Protein AF-A0A2W6Z4J9-F1 (afdb_monomer_lite)

Foldseek 3Di:
DDDDDDPPPQFAKAWDFKQCAPPHDNVVLCVVWAWPFKFKAFQWFWFPPDNMIAIAGDDPVLVVDFQLSTQMAITTMITHHPVSVVSVCVVCVPPPQWDWDFGAILLRDTHTYTHGYPVVCVPTHTDPQRHYQWFKEWDQFLCLFLVVLCVQAVPFPSDKFKWKFAQKDKAQWFADDVPPDDDDVQAGTIAIDGHRHDMTMTIITIGGPNSVVSVCVVCVCVVQQWPWDWGWIQGPSGRIGIHIYTHGDPVRTDPRGAHDPVRLVSSLNSPVVDPDDPVNSVVSNCRNVVVVPDPDPDDDDPPDDDDDDDDDDDDDDDDDDDDDDDDPQDDWWKKKWKKKWKKAAQAFWKKKFQTDFFPVQVVQFPFDWDKDKPPDWDWDWDADPQRFIIIITTDGGGMMMIMTITMGIFSQDWFDDDQPFFADDPVPDDPVLPVLLDADQQQCLVLCLVVLCSQQVPPHGGRRSLLSLLQCLLQQEDEDPVADDPNHHLSNRNSVSYDHQQNSQSVSSNSCSSVPWRKKKWKFFADCRPHPDDPDAGDIHIWMWTDTNNDTGTAGSNVSDTGTDGRTRDMDSGCVVPPRMDIPHDMGTDDIHIGIDIDDDD

Sequence (602 aa):
MNGDGSAGDRGELVFVYGTLKRGEPNHGWLRGARFLGRRRLPGVRMHDLGPYPMAVPAAGEEQKGKPGRLPLIHGELFRVDAAGLAGLDRLEDVPNDYRRLRLVLSDGMPAWVYLGRAEQVIGAAPVPLGDWGTKPVFSYGSNLCPDQLAARCKGWDGSGQVARLEGWRWGISKVRSPGRGSGQPGEGAAGIQSDPGAHCWGVVHHLGPADQHALDRHEGVAAGHYRTQTLTVTTLQGECFPVSTYVPTPEWSADGLRPSPDYADRIRRGSAHWPLPELWRRTLEAALDGELGSELGGTGSPAWPCSHPTPARPPLARLDSPPSGPSHSRAAMNIQVGCRLTATFFQPTPLVLLLQPHHSRQADLIAPDPIDVQPAVPLEQGTDGFGNRFCRLVAPPGESRFSLRTVVSDSGSPDPVVPTARRLPVQELPPEVLADLNASRYCETDRLGEIAWNLFGNCPPGWPLVQAICDHVHNHIRFSGDHASSTKSAFDAFMEGRGVCRDFAHLAITFCRCLNIPARYCTGYLGHTGISFDPEPIDFSAWFEAYLDGRWYTFDARFNTPRIGRVLIARGRDAADVPFLRSFGEHQLTGFEVITEALEPG

pLDDT: mean 84.82, std 19.01, range [21.3, 98.88]

Secondary structure (DSSP, 8-state):
-----------EEEEE-STTSTTSTTGGGGTTPEEEEEEEEESEEEEE-SSSEEEEEPPHHHHTS-TTSS-EEEEEEEEE-HHHHHHHHHHTTTTTS-EEEEEE-TTS-EEEEEE--GGGGTTPEEPGGG-SS-EEEEE-SGGGSHHHHHHH-TT--S--EEEEEEEEEEEEEEEPPTTSS---TTEEEEEEEEEEEEEEEEEEEEE-HHHHHHHHHHHTGGGTSEEEEEEEEEETT--EEEEEEEEE-GGGB-SS-EE-HHHHHHHHHHHHHTT--HHHHHHHHHHHHTTTSSSS-S-------------------------------PPPEEEEEEEEEEEEESS-EEEEE--SPPGGGGGGBSS----EEES----EEEE-TT--EEEEEEEPSEEEEEEEEEEEEE--------TTPPPPPGGGS-GGGGGGGS-BTTB-HHHHHHHHHHHHTTSPTTHHHHHHHHHHHHHHSEE-GGG--TT--HHHHHHHSEE-HHHHHHHHHHHHHHTT--EEEEEEE---TT-S---SPP--EEEEEEEETTEEEEE-TTT-S--S--EEEEEESSTTT--SEEESS-EEEEEEEEEEEEEPP-

Radius of gyration: 30.15 Å; chains: 1; bounding box: 58×94×83 Å

Structure (mmCIF, N/CA/C/O backbone):
data_AF-A0A2W6Z4J9-F1
#
_entry.id   AF-A0A2W6Z4J9-F1
#
loop_
_atom_site.group_PDB
_atom_site.id
_atom_site.type_symbol
_atom_site.label_atom_id
_atom_site.label_alt_id
_atom_site.label_comp_id
_atom_site.label_asym_id
_atom_site.label_entity_id
_atom_site.label_seq_id
_atom_site.pdbx_PDB_ins_code
_atom_site.Cartn_x
_atom_site.Cartn_y
_atom_site.Cartn_z
_atom_site.occupancy
_atom_site.B_iso_or_equiv
_atom_site.auth_seq_id
_atom_site.auth_comp_id
_atom_site.auth_asym_id
_atom_site.auth_atom_id
_atom_site.pdbx_PDB_model_num
ATOM 1 N N . MET A 1 1 ? 6.957 48.176 21.847 1.00 39.59 1 MET A N 1
ATOM 2 C CA . MET A 1 1 ? 8.175 47.662 21.183 1.00 39.59 1 MET A CA 1
ATOM 3 C C . MET A 1 1 ? 8.381 46.262 21.746 1.00 39.59 1 MET A C 1
ATOM 5 O O . MET A 1 1 ? 8.575 46.165 22.943 1.00 39.59 1 MET A O 1
ATOM 9 N N . ASN A 1 2 ? 8.158 45.151 21.050 1.00 33.88 2 ASN A N 1
ATOM 10 C CA . ASN A 1 2 ? 8.304 44.875 19.626 1.00 33.88 2 ASN A CA 1
ATOM 11 C C . ASN A 1 2 ? 7.188 43.939 19.151 1.00 33.88 2 ASN A C 1
ATOM 13 O O . ASN A 1 2 ? 6.956 42.897 19.756 1.00 33.88 2 ASN A O 1
ATOM 17 N N . GLY A 1 3 ? 6.522 44.326 18.066 1.00 37.72 3 GLY A N 1
ATOM 18 C CA . GLY A 1 3 ? 5.918 43.367 17.156 1.00 37.72 3 GLY A CA 1
ATOM 19 C C . GLY A 1 3 ? 6.939 43.049 16.072 1.00 37.72 3 GLY A C 1
ATOM 20 O O . GLY A 1 3 ? 7.608 43.970 15.617 1.00 37.72 3 GLY A O 1
ATOM 21 N N . ASP A 1 4 ? 7.054 41.777 15.708 1.00 39.03 4 ASP A N 1
ATOM 22 C CA . ASP A 1 4 ? 7.231 41.330 14.322 1.00 39.03 4 ASP A CA 1
ATOM 23 C C . ASP A 1 4 ? 7.020 39.806 14.275 1.00 39.03 4 ASP A C 1
ATOM 25 O O . ASP A 1 4 ? 7.949 39.007 14.367 1.00 39.03 4 ASP A O 1
ATOM 29 N N . GLY A 1 5 ? 5.750 39.396 14.258 1.00 33.22 5 GLY A N 1
ATOM 30 C CA . GLY A 1 5 ? 5.352 38.047 13.870 1.00 33.22 5 GLY A CA 1
ATOM 31 C C . GLY A 1 5 ? 4.919 38.114 12.414 1.00 33.22 5 GLY A C 1
ATOM 32 O O . GLY A 1 5 ? 3.865 38.675 12.117 1.00 33.22 5 GLY A O 1
ATOM 33 N N . SER A 1 6 ? 5.756 37.595 11.522 1.00 36.47 6 SER A N 1
ATOM 34 C CA . SER A 1 6 ? 5.627 37.651 10.066 1.00 36.47 6 SER A CA 1
ATOM 35 C C . SER A 1 6 ? 4.212 37.321 9.553 1.00 36.47 6 SER A C 1
ATOM 37 O O . SER A 1 6 ? 3.773 36.175 9.481 1.00 36.47 6 SER A O 1
ATOM 39 N N . ALA A 1 7 ? 3.493 38.352 9.109 1.00 38.31 7 ALA A N 1
ATOM 40 C CA . ALA A 1 7 ? 2.166 38.269 8.491 1.00 38.31 7 ALA A CA 1
ATOM 41 C C . ALA A 1 7 ? 2.201 37.805 7.012 1.00 38.31 7 ALA A C 1
ATOM 43 O O . ALA A 1 7 ? 1.396 38.251 6.199 1.00 38.31 7 ALA A O 1
ATOM 44 N N . GLY A 1 8 ? 3.144 36.931 6.642 1.00 39.47 8 GLY A N 1
ATOM 45 C CA . GLY A 1 8 ? 3.475 36.632 5.241 1.00 39.47 8 GLY A CA 1
ATOM 46 C C . GLY A 1 8 ? 2.836 35.389 4.606 1.00 39.47 8 GLY A C 1
ATOM 47 O O . GLY A 1 8 ? 3.013 35.206 3.407 1.00 39.47 8 GLY A O 1
ATOM 48 N N . ASP A 1 9 ? 2.121 34.532 5.351 1.00 51.38 9 ASP A N 1
ATOM 49 C CA . ASP A 1 9 ? 1.751 33.182 4.854 1.00 51.38 9 ASP A CA 1
ATOM 50 C C . ASP A 1 9 ? 0.240 32.838 4.878 1.00 51.38 9 ASP A C 1
ATOM 52 O O . ASP A 1 9 ? -0.153 31.684 4.718 1.00 51.38 9 ASP A O 1
ATOM 56 N N . ARG A 1 10 ? -0.660 33.822 5.045 1.00 65.44 10 ARG A N 1
ATOM 57 C CA . ARG A 1 10 ? -2.127 33.593 5.085 1.00 65.44 10 ARG A CA 1
ATOM 58 C C . ARG A 1 10 ? -2.779 33.544 3.691 1.00 65.44 10 ARG A C 1
ATOM 60 O O . ARG A 1 10 ? -3.609 34.391 3.372 1.00 65.44 10 ARG A O 1
ATOM 67 N N . GLY A 1 11 ? -2.409 32.575 2.856 1.00 82.44 11 GLY A N 1
ATOM 68 C CA . GLY A 1 11 ? -3.034 32.364 1.540 1.00 82.44 11 GLY A CA 1
ATOM 69 C C . GLY A 1 11 ? -3.559 30.941 1.348 1.00 82.44 11 GLY A C 1
ATOM 70 O O . GLY A 1 11 ? -2.933 29.984 1.804 1.00 82.44 11 GLY A O 1
ATOM 71 N N . GLU A 1 12 ? -4.673 30.807 0.638 1.00 93.31 12 GLU A N 1
ATOM 72 C CA . GLU A 1 12 ? -5.327 29.539 0.308 1.00 93.31 12 GLU A CA 1
ATOM 73 C C . GLU A 1 12 ? -4.664 28.873 -0.904 1.00 93.31 12 GLU A C 1
ATOM 75 O O . GLU A 1 12 ? -4.157 29.542 -1.807 1.00 93.31 12 GLU A O 1
ATOM 80 N N . LEU A 1 13 ? -4.665 27.541 -0.934 1.00 97.25 13 LEU A N 1
ATOM 81 C CA . LEU A 1 13 ? -4.140 26.772 -2.060 1.00 97.25 13 LEU A CA 1
ATOM 82 C C . LEU A 1 13 ? -5.238 26.551 -3.098 1.00 97.25 13 LEU A C 1
ATOM 84 O O . LEU A 1 13 ? -6.296 26.025 -2.764 1.00 97.25 13 LEU A O 1
ATOM 88 N N . VAL A 1 14 ? -4.975 26.919 -4.350 1.00 97.62 14 VAL A N 1
ATOM 89 C CA . VAL A 1 14 ? -5.909 26.774 -5.473 1.00 97.62 14 VAL A CA 1
ATOM 90 C C . VAL A 1 14 ? -5.223 26.013 -6.599 1.00 97.62 14 VAL A C 1
ATOM 92 O O . VAL A 1 14 ? -4.156 26.412 -7.069 1.00 97.62 14 VAL A O 1
ATOM 95 N N . PHE A 1 15 ? -5.834 24.913 -7.027 1.00 97.81 15 PHE A N 1
ATOM 96 C CA . PHE A 1 15 ? -5.381 24.129 -8.167 1.00 97.81 15 PHE A CA 1
ATOM 97 C C . PHE A 1 15 ? -6.186 24.507 -9.410 1.00 97.81 15 PHE A C 1
ATOM 99 O O . PHE A 1 15 ? -7.416 24.432 -9.413 1.00 97.81 15 PHE A O 1
ATOM 106 N N . VAL A 1 16 ? -5.480 24.894 -10.471 1.00 97.25 16 VAL A N 1
ATOM 107 C CA . VAL A 1 16 ? -6.071 25.304 -11.748 1.00 97.25 16 VAL A CA 1
ATOM 108 C C . VAL A 1 16 ? -5.627 24.374 -12.870 1.00 97.25 16 VAL A C 1
ATOM 110 O O . VAL A 1 16 ? -4.454 24.023 -12.966 1.00 97.25 16 VAL A O 1
ATOM 113 N N . TYR A 1 17 ? -6.557 23.971 -13.733 1.00 96.00 17 TYR A N 1
ATOM 114 C CA . TYR A 1 17 ? -6.309 22.974 -14.786 1.00 96.00 17 TYR A CA 1
ATOM 115 C C . TYR A 1 17 ? -6.656 23.458 -16.201 1.00 96.00 17 TYR A C 1
ATOM 117 O O . TYR A 1 17 ? -6.248 22.825 -17.168 1.00 96.00 17 TYR A O 1
ATOM 125 N N . GLY A 1 18 ? -7.395 24.565 -16.327 1.00 94.75 18 GLY A N 1
ATOM 126 C CA . GLY A 1 18 ? -7.910 25.079 -17.598 1.00 94.75 18 GLY A CA 1
ATOM 127 C C . GLY A 1 18 ? -7.411 26.478 -17.929 1.00 94.75 18 GLY A C 1
ATOM 128 O O . GLY A 1 18 ? -6.223 26.764 -17.796 1.00 94.75 18 GLY A O 1
ATOM 129 N N . THR A 1 19 ? -8.329 27.377 -18.295 1.00 94.56 19 THR A N 1
ATOM 130 C CA . THR A 1 19 ? -8.017 28.731 -18.796 1.00 94.56 19 THR A CA 1
ATOM 131 C C . THR A 1 19 ? -7.262 29.640 -17.817 1.00 94.56 19 THR A C 1
ATOM 133 O O . THR A 1 19 ? -6.816 30.721 -18.192 1.00 94.56 19 THR A O 1
ATOM 136 N N . LEU A 1 20 ? -7.150 29.237 -16.550 1.00 95.75 20 LEU A N 1
ATOM 137 C CA . LEU A 1 20 ? -6.410 29.941 -15.500 1.00 95.75 20 LEU A CA 1
ATOM 138 C C . LEU A 1 20 ? -4.914 29.563 -15.445 1.00 95.75 20 LEU A C 1
ATOM 140 O O . LEU A 1 20 ? -4.141 30.257 -14.780 1.00 95.75 20 LEU A O 1
ATOM 144 N N . LYS A 1 21 ? -4.484 28.483 -16.118 1.00 94.75 21 LYS A N 1
ATOM 145 C CA . LYS A 1 21 ? -3.067 28.079 -16.184 1.00 94.75 21 LYS A CA 1
ATOM 146 C C . LYS A 1 21 ? -2.204 29.178 -16.819 1.00 94.75 21 LYS A C 1
ATOM 148 O O . LYS A 1 21 ? -2.684 29.996 -17.602 1.00 94.75 21 LYS A O 1
ATOM 153 N N . ARG A 1 22 ? -0.905 29.200 -16.511 1.00 90.88 22 ARG A N 1
ATOM 154 C CA . ARG A 1 22 ? 0.053 30.111 -17.163 1.00 90.88 22 ARG A CA 1
ATOM 155 C C . ARG A 1 22 ? 0.011 29.932 -18.682 1.00 90.88 22 ARG A C 1
ATOM 157 O O . ARG A 1 22 ? 0.091 28.811 -19.173 1.00 90.88 22 ARG A O 1
ATOM 164 N N . GLY A 1 23 ? -0.073 31.047 -19.405 1.00 86.75 23 GLY A N 1
ATOM 165 C CA . GLY A 1 23 ? -0.170 31.069 -20.870 1.00 86.75 23 GLY A CA 1
ATOM 166 C C . GLY A 1 23 ? -1.600 31.013 -21.419 1.00 86.75 23 GLY A C 1
ATOM 167 O O . GLY A 1 23 ? -1.780 31.220 -22.614 1.00 86.75 23 GLY A O 1
ATOM 168 N N . GLU A 1 24 ? -2.605 30.805 -20.566 1.00 92.19 24 GLU A N 1
ATOM 169 C CA . GLU A 1 24 ? -4.014 30.742 -20.964 1.00 92.19 24 GLU A CA 1
ATOM 170 C C . GLU A 1 24 ? -4.751 32.089 -20.763 1.00 92.19 24 GLU A C 1
ATOM 172 O O . GLU A 1 24 ? -4.308 32.929 -19.968 1.00 92.19 24 GLU A O 1
ATOM 177 N N . PRO A 1 25 ? -5.892 32.321 -21.449 1.00 92.12 25 PRO A N 1
ATOM 178 C CA . PRO A 1 25 ? -6.540 33.637 -21.513 1.00 92.12 25 PRO A CA 1
ATOM 179 C C . PRO A 1 25 ? -6.947 34.242 -20.162 1.00 92.12 25 PRO A C 1
ATOM 181 O O . PRO A 1 25 ? -6.849 35.456 -19.976 1.00 92.12 25 PRO A O 1
ATOM 184 N N . ASN A 1 26 ? -7.369 33.415 -19.201 1.00 94.62 26 ASN A N 1
ATOM 185 C CA . ASN A 1 26 ? -7.854 33.877 -17.898 1.00 94.62 26 ASN A CA 1
ATOM 186 C C . ASN A 1 26 ? -6.749 33.951 -16.835 1.00 94.62 26 ASN A C 1
ATOM 188 O O . ASN A 1 26 ? -7.022 34.343 -15.701 1.00 94.62 26 ASN A O 1
ATOM 192 N N . HIS A 1 27 ? -5.486 33.665 -17.171 1.00 94.75 27 HIS A N 1
ATOM 193 C CA . HIS A 1 27 ? -4.386 33.690 -16.200 1.00 94.75 27 HIS A CA 1
ATOM 194 C C . HIS A 1 27 ? -4.243 35.032 -15.454 1.00 94.75 27 HIS A C 1
ATOM 196 O O . HIS A 1 27 ? -3.797 35.074 -14.308 1.00 94.75 27 HIS A O 1
ATOM 202 N N . GLY A 1 28 ? -4.674 36.142 -16.067 1.00 93.56 28 GLY A N 1
ATOM 203 C CA . GLY A 1 28 ? -4.659 37.473 -15.452 1.00 93.56 28 GLY A CA 1
ATOM 204 C C . GLY A 1 28 ? -5.421 37.582 -14.122 1.00 93.56 28 GLY A C 1
ATOM 205 O O . GLY A 1 28 ? -5.092 38.456 -13.321 1.00 93.56 28 GLY A O 1
ATOM 206 N N . TRP A 1 29 ? -6.375 36.686 -13.850 1.00 94.25 29 TRP A N 1
ATOM 207 C CA . TRP A 1 29 ? -7.118 36.622 -12.584 1.00 94.25 29 TRP A CA 1
ATOM 208 C C . TRP A 1 29 ? -6.290 36.096 -11.405 1.00 94.25 29 TRP A C 1
ATOM 210 O O . TRP A 1 29 ? -6.647 36.329 -10.254 1.00 94.25 29 TRP A O 1
ATOM 220 N N . LEU A 1 30 ? -5.153 35.449 -11.675 1.00 93.88 30 LEU A N 1
ATOM 221 C CA . LEU A 1 30 ? -4.184 35.007 -10.667 1.00 93.88 30 LEU A CA 1
ATOM 222 C C . LEU A 1 30 ? -3.066 36.036 -10.440 1.00 93.88 30 LEU A C 1
ATOM 224 O O . LEU A 1 30 ? -2.015 35.711 -9.886 1.00 93.88 30 LEU A O 1
ATOM 228 N N . ARG A 1 31 ? -3.250 37.294 -10.863 1.00 89.62 31 ARG A N 1
ATOM 229 C CA . ARG A 1 31 ? -2.259 38.353 -10.633 1.00 89.62 31 ARG A CA 1
ATOM 230 C C . ARG A 1 31 ? -2.024 38.538 -9.131 1.00 89.62 31 ARG A C 1
ATOM 232 O O . ARG A 1 31 ? -2.952 38.821 -8.386 1.00 89.62 31 ARG A O 1
ATOM 239 N N . GLY A 1 32 ? -0.768 38.410 -8.707 1.00 87.38 32 GLY A N 1
ATOM 240 C CA . GLY A 1 32 ? -0.377 38.474 -7.294 1.00 87.38 32 GLY A CA 1
ATOM 241 C C . GLY A 1 32 ? -0.399 37.123 -6.572 1.00 87.38 32 GLY A C 1
ATOM 242 O O . GLY A 1 32 ? 0.147 37.023 -5.476 1.00 87.38 32 GLY A O 1
ATOM 243 N N . ALA A 1 33 ? -0.943 36.068 -7.188 1.00 93.94 33 ALA A N 1
ATOM 244 C CA . ALA A 1 33 ? -0.844 34.714 -6.661 1.00 93.94 33 ALA A CA 1
ATOM 245 C C . ALA A 1 33 ? 0.578 34.157 -6.827 1.00 93.94 33 ALA A C 1
ATOM 247 O O . ALA A 1 33 ? 1.264 34.408 -7.822 1.00 93.94 33 ALA A O 1
ATOM 248 N N . ARG A 1 34 ? 1.019 33.343 -5.865 1.00 95.25 34 ARG A N 1
ATOM 249 C CA . ARG A 1 34 ? 2.331 32.685 -5.914 1.00 95.25 34 ARG A CA 1
ATOM 250 C C . ARG A 1 34 ? 2.202 31.302 -6.542 1.00 95.25 34 ARG A C 1
ATOM 252 O O . ARG A 1 34 ? 1.522 30.443 -5.990 1.00 95.25 34 ARG A O 1
ATOM 259 N N . PHE A 1 35 ? 2.902 31.063 -7.647 1.00 93.75 35 PHE A N 1
ATOM 260 C CA . PHE A 1 35 ? 3.015 29.734 -8.253 1.00 93.75 35 PHE A CA 1
ATOM 261 C C . PHE A 1 35 ? 3.833 28.784 -7.363 1.00 93.75 35 PHE A C 1
ATOM 263 O O . PHE A 1 35 ? 4.921 29.138 -6.906 1.00 93.75 35 PHE A O 1
ATOM 270 N N . LEU A 1 36 ? 3.313 27.579 -7.125 1.00 92.00 36 LEU A N 1
ATOM 271 C CA . LEU A 1 36 ? 3.919 26.544 -6.273 1.00 92.00 36 LEU A CA 1
ATOM 272 C C . LEU A 1 36 ? 4.331 25.281 -7.049 1.00 92.00 36 LEU A C 1
ATOM 274 O O . LEU A 1 36 ? 4.854 24.326 -6.468 1.00 92.00 36 LEU A O 1
ATOM 278 N N . GLY A 1 37 ? 4.111 25.267 -8.363 1.00 89.38 37 GLY A N 1
ATOM 279 C CA . GLY A 1 37 ? 4.493 24.170 -9.245 1.00 89.38 37 GLY A CA 1
ATOM 280 C C . GLY A 1 37 ? 3.306 23.474 -9.901 1.00 89.38 37 GLY A C 1
ATOM 281 O O . GLY A 1 37 ? 2.141 23.708 -9.579 1.00 89.38 37 GLY A O 1
ATOM 282 N N . ARG A 1 38 ? 3.624 22.583 -10.839 1.00 90.62 38 ARG A N 1
ATOM 283 C CA . ARG A 1 38 ? 2.643 21.707 -11.486 1.00 90.62 38 ARG A CA 1
ATOM 284 C C . ARG A 1 38 ? 2.220 20.590 -10.533 1.00 90.62 38 ARG A C 1
ATOM 286 O O . ARG A 1 38 ? 3.034 20.131 -9.729 1.00 90.62 38 ARG A O 1
ATOM 293 N N . ARG A 1 39 ? 0.958 20.176 -10.612 1.00 91.75 39 ARG A N 1
ATOM 294 C CA . ARG A 1 39 ? 0.348 19.107 -9.802 1.00 91.75 39 ARG A CA 1
ATOM 295 C C . ARG A 1 39 ? -0.643 18.305 -10.638 1.00 91.75 39 ARG A C 1
ATOM 297 O O . ARG A 1 39 ? -0.944 18.689 -11.771 1.00 91.75 39 ARG A O 1
ATOM 304 N N . ARG A 1 40 ? -1.154 17.206 -10.082 1.00 92.12 40 ARG A N 1
ATOM 305 C CA . ARG A 1 40 ? -2.282 16.475 -10.661 1.00 92.12 40 ARG A CA 1
ATOM 306 C C . ARG A 1 40 ? -3.413 16.331 -9.665 1.00 92.12 40 ARG A C 1
ATOM 308 O O . ARG A 1 40 ? -3.204 16.348 -8.455 1.00 92.12 40 ARG A O 1
ATOM 315 N N . LEU A 1 41 ? -4.605 16.156 -10.208 1.00 92.31 41 LEU A N 1
ATOM 316 C CA . LEU A 1 41 ? -5.808 15.868 -9.451 1.00 92.31 41 LEU A CA 1
ATOM 317 C C . LEU A 1 41 ? -6.385 14.532 -9.946 1.00 92.31 41 LEU A C 1
ATOM 319 O O . LEU A 1 41 ? -6.765 14.452 -11.117 1.00 92.31 41 LEU A O 1
ATOM 323 N N . PRO A 1 42 ? -6.407 13.478 -9.109 1.00 88.00 42 PRO A N 1
ATOM 324 C CA . PRO A 1 42 ? -7.017 12.198 -9.459 1.00 88.00 42 PRO A CA 1
ATOM 325 C C . PRO A 1 42 ? -8.544 12.226 -9.292 1.00 88.00 42 PRO A C 1
ATOM 327 O O . PRO A 1 42 ? -9.093 13.049 -8.562 1.00 88.00 42 PRO A O 1
ATOM 330 N N . GLY A 1 43 ? -9.235 11.281 -9.932 1.00 86.06 43 GLY A N 1
ATOM 331 C CA . GLY A 1 43 ? -10.675 11.061 -9.747 1.00 86.06 43 GLY A CA 1
ATOM 332 C C . GLY A 1 43 ? -11.573 12.035 -10.514 1.00 86.06 43 GLY A C 1
ATOM 333 O O . GLY A 1 43 ? -12.783 12.068 -10.289 1.00 86.06 43 GLY A O 1
ATOM 334 N N . VAL A 1 44 ? -11.000 12.807 -11.436 1.00 90.06 44 VAL A N 1
ATOM 335 C CA . VAL A 1 44 ? -11.717 13.772 -12.273 1.00 90.06 44 VAL A CA 1
ATOM 336 C C . VAL A 1 44 ? -11.350 13.570 -13.734 1.00 90.06 44 VAL A C 1
ATOM 338 O O . VAL A 1 44 ? -10.228 13.184 -14.065 1.00 90.06 44 VAL A O 1
ATOM 341 N N . ARG A 1 45 ? -12.301 13.853 -14.620 1.00 90.94 45 ARG A N 1
ATOM 342 C CA . ARG A 1 45 ? -12.097 13.836 -16.065 1.00 90.94 45 ARG A CA 1
ATOM 343 C C . ARG A 1 45 ? -12.280 15.242 -16.606 1.00 90.94 45 ARG A C 1
ATOM 345 O O . ARG A 1 45 ? -13.206 15.943 -16.212 1.00 90.94 45 ARG A O 1
ATOM 352 N N . MET A 1 46 ? -11.387 15.640 -17.503 1.00 94.88 46 MET A N 1
ATOM 353 C CA . MET A 1 46 ? -11.459 16.931 -18.176 1.00 94.88 46 MET A CA 1
ATOM 354 C C . MET A 1 46 ? -12.018 16.757 -19.581 1.00 94.88 46 MET A C 1
ATOM 356 O O . MET A 1 46 ? -11.555 15.894 -20.328 1.00 94.88 46 MET A O 1
ATOM 360 N N . HIS A 1 47 ? -13.000 17.582 -19.920 1.00 95.19 47 HIS A N 1
ATOM 361 C CA . HIS A 1 47 ? -13.670 17.600 -21.213 1.00 95.19 47 HIS A CA 1
ATOM 362 C C . HIS A 1 47 ? -13.433 18.934 -21.912 1.00 95.19 47 HIS A C 1
ATOM 364 O O . HIS A 1 47 ? -13.350 19.971 -21.258 1.00 95.19 47 HIS A O 1
ATOM 370 N N . ASP A 1 48 ? -13.314 18.886 -23.232 1.00 94.56 48 ASP A N 1
ATOM 371 C CA . ASP A 1 48 ? -13.151 20.042 -24.103 1.00 94.56 48 ASP A CA 1
ATOM 372 C C . ASP A 1 48 ? -14.529 20.569 -24.523 1.00 94.56 48 ASP A C 1
ATOM 374 O O . ASP A 1 48 ? -15.268 19.884 -25.234 1.00 94.56 48 ASP A O 1
ATOM 378 N N . LEU A 1 49 ? -14.884 21.774 -24.068 1.00 92.25 49 LEU A N 1
ATOM 379 C CA . LEU A 1 49 ? -16.119 22.459 -24.462 1.00 92.25 49 LEU A CA 1
ATOM 380 C C . LEU A 1 49 ? -15.902 23.429 -25.636 1.00 92.25 49 LEU A C 1
ATOM 382 O O . LEU A 1 49 ? -16.833 24.128 -26.033 1.00 92.25 49 LEU A O 1
ATOM 386 N N . GLY A 1 50 ? -14.693 23.474 -26.203 1.00 90.25 50 GLY A N 1
ATOM 387 C CA . GLY A 1 50 ? -14.264 24.380 -27.260 1.00 90.25 50 GLY A CA 1
ATOM 388 C C . GLY A 1 50 ? -13.391 25.512 -26.710 1.00 90.25 50 GLY A C 1
ATOM 389 O O . GLY A 1 50 ? -12.167 25.401 -26.725 1.00 90.25 50 GLY A O 1
ATOM 390 N N . PRO A 1 51 ? -13.974 26.630 -26.237 1.00 89.06 51 PRO A N 1
ATOM 391 C CA . PRO A 1 51 ? -13.190 27.774 -25.774 1.00 89.06 51 PRO A CA 1
ATOM 392 C C . PRO A 1 51 ? -12.536 27.564 -24.399 1.00 89.06 51 PRO A C 1
ATOM 394 O O . PRO A 1 51 ? -11.643 28.326 -24.031 1.00 89.06 51 PRO A O 1
ATOM 397 N N . TYR A 1 52 ? -12.971 26.566 -23.629 1.00 91.88 52 TYR A N 1
ATOM 398 C CA . TYR A 1 52 ? -12.424 26.235 -22.315 1.00 91.88 52 TYR A CA 1
ATOM 399 C C . TYR A 1 52 ? -12.653 24.755 -21.982 1.00 91.88 52 TYR A C 1
ATOM 401 O O . TYR A 1 52 ? -13.588 24.141 -22.507 1.00 91.88 52 TYR A O 1
ATOM 409 N N . PRO A 1 53 ? -11.838 24.168 -21.089 1.00 95.88 53 PRO A N 1
ATOM 410 C CA . PRO A 1 53 ? -12.095 22.839 -20.574 1.00 95.88 53 PRO A CA 1
ATOM 411 C C . PRO A 1 53 ? -12.990 22.894 -19.334 1.00 95.88 53 PRO A C 1
ATOM 413 O O . PRO A 1 53 ? -12.982 23.873 -18.590 1.00 95.88 53 PRO A O 1
ATOM 416 N N . MET A 1 54 ? -13.669 21.790 -19.042 1.00 95.81 54 MET A N 1
ATOM 417 C CA . MET A 1 54 ? -14.378 21.595 -17.780 1.00 95.81 54 MET A CA 1
ATOM 418 C C . MET A 1 54 ? -13.976 20.260 -17.160 1.00 95.81 54 MET A C 1
ATOM 420 O O . MET A 1 54 ? -14.079 19.213 -17.805 1.00 95.81 54 MET A O 1
ATOM 424 N N . ALA A 1 55 ? -13.512 20.287 -15.907 1.00 95.75 55 ALA A N 1
ATOM 425 C CA . ALA A 1 55 ? -13.296 19.070 -15.137 1.00 95.75 55 ALA A CA 1
ATOM 426 C C . ALA A 1 55 ? -14.554 18.716 -14.345 1.00 95.75 55 ALA A C 1
ATOM 428 O O . ALA A 1 55 ? -15.114 19.552 -13.633 1.00 95.75 55 ALA A O 1
ATOM 429 N N . VAL A 1 56 ? -14.966 17.458 -14.442 1.00 92.75 56 VAL A N 1
ATOM 430 C CA . VAL A 1 56 ? -16.079 16.890 -13.680 1.00 92.75 56 VAL A CA 1
ATOM 431 C C . VAL A 1 56 ? -15.586 15.676 -12.891 1.00 92.75 56 VAL A C 1
ATOM 433 O O . VAL A 1 56 ? -14.613 15.030 -13.303 1.00 92.75 56 VAL A O 1
ATOM 436 N N . PRO A 1 57 ? -16.219 15.333 -11.756 1.00 89.00 57 PRO A N 1
ATOM 437 C CA . PRO A 1 57 ? -15.958 14.063 -11.090 1.00 89.00 57 PRO A CA 1
ATOM 438 C C . PRO A 1 57 ? -16.118 12.897 -12.071 1.00 89.00 57 PRO A C 1
ATOM 440 O O . PRO A 1 57 ? -17.058 12.879 -12.867 1.00 89.00 57 PRO A O 1
ATOM 443 N N . ALA A 1 58 ? -15.214 11.919 -12.018 1.00 80.88 58 ALA A N 1
ATOM 444 C CA . ALA A 1 58 ? -15.328 10.719 -12.845 1.00 80.88 58 ALA A CA 1
ATOM 445 C C . ALA A 1 58 ? -16.650 9.980 -12.556 1.00 80.88 58 ALA A C 1
ATOM 447 O O . ALA A 1 58 ? -17.150 10.036 -11.434 1.00 80.88 58 ALA A O 1
ATOM 448 N N . ALA A 1 59 ? -17.229 9.280 -13.535 1.00 67.81 59 ALA A N 1
ATOM 449 C CA . ALA A 1 59 ? -18.487 8.551 -13.334 1.00 67.81 59 ALA A CA 1
ATOM 450 C C . ALA A 1 59 ? -18.326 7.380 -12.342 1.00 67.81 59 ALA A C 1
ATOM 452 O O . ALA A 1 59 ? -17.229 6.856 -12.166 1.00 67.81 59 ALA A O 1
ATOM 453 N N . GLY A 1 60 ? -19.419 6.919 -11.723 1.00 51.75 60 GLY A N 1
ATOM 454 C CA . GLY A 1 60 ? -19.389 5.887 -10.673 1.00 51.75 60 GLY A CA 1
ATOM 455 C C . GLY A 1 60 ? -18.731 4.551 -11.065 1.00 51.75 60 GLY A C 1
ATOM 456 O O . GLY A 1 60 ? -18.159 3.888 -10.208 1.00 51.75 60 GLY A O 1
ATOM 457 N N . GLU A 1 61 ? -18.755 4.150 -12.340 1.00 48.47 61 GLU A N 1
ATOM 458 C CA . GLU A 1 61 ? -18.020 2.966 -12.829 1.00 48.47 61 GLU A CA 1
ATOM 459 C C . GLU A 1 61 ? -16.516 3.227 -12.993 1.00 48.47 61 GLU A C 1
ATOM 461 O O . GLU A 1 61 ? -15.703 2.347 -12.716 1.00 48.47 61 GLU A O 1
ATOM 466 N N . GLU A 1 62 ? -16.131 4.453 -13.356 1.00 47.72 62 GLU A N 1
ATOM 467 C CA . GLU A 1 62 ? -14.731 4.884 -13.413 1.00 47.72 62 GLU A CA 1
ATOM 468 C C . GLU A 1 62 ? -14.160 5.080 -12.002 1.00 47.72 62 GLU A C 1
ATOM 470 O O . GLU A 1 62 ? -13.017 4.709 -11.757 1.00 47.72 62 GLU A O 1
ATOM 475 N N . GLN A 1 63 ? -14.972 5.561 -11.051 1.00 43.62 63 GLN A N 1
ATOM 476 C CA . GLN A 1 63 ? -14.642 5.657 -9.620 1.00 43.62 63 GLN A CA 1
ATOM 477 C C . GLN A 1 63 ? -14.514 4.286 -8.931 1.00 43.62 63 GLN A C 1
ATOM 479 O O . GLN A 1 63 ? -13.835 4.184 -7.914 1.00 43.62 63 GLN A O 1
ATOM 484 N N . LYS A 1 64 ? -15.124 3.227 -9.489 1.00 37.81 64 LYS A N 1
ATOM 485 C CA . LYS A 1 64 ? -14.915 1.821 -9.081 1.00 37.81 64 LYS A CA 1
ATOM 486 C C . LYS A 1 64 ? -13.624 1.216 -9.653 1.00 37.81 64 LYS A C 1
ATOM 488 O O . LYS A 1 64 ? -13.285 0.074 -9.338 1.00 37.81 64 LYS A O 1
ATOM 493 N N . GLY A 1 65 ? -12.906 1.952 -10.502 1.00 37.22 65 GLY A N 1
ATOM 494 C CA . GLY A 1 65 ? -11.601 1.561 -11.015 1.00 37.22 65 GLY A CA 1
ATOM 495 C C . GLY A 1 65 ? -10.527 1.554 -9.924 1.00 37.22 65 GLY A C 1
ATOM 496 O O . GLY A 1 65 ? -10.519 2.387 -9.024 1.00 37.22 65 GLY A O 1
ATOM 497 N N . LYS A 1 66 ? -9.585 0.611 -10.041 1.00 37.91 66 LYS A N 1
ATOM 498 C CA . LYS A 1 66 ? -8.332 0.532 -9.273 1.00 37.91 66 LYS A CA 1
ATOM 499 C C . LYS A 1 66 ? -7.708 1.942 -9.053 1.00 37.91 66 LYS A C 1
ATOM 501 O O . LYS A 1 66 ? -7.388 2.588 -10.052 1.00 37.91 66 LYS A O 1
ATOM 506 N N . PRO A 1 67 ? -7.481 2.429 -7.815 1.00 35.47 67 PRO A N 1
ATOM 507 C CA . PRO A 1 67 ? -6.615 3.584 -7.544 1.00 35.47 67 PRO A CA 1
ATOM 508 C C . PRO A 1 67 ? -5.285 3.506 -8.324 1.00 35.47 67 PRO A C 1
ATOM 510 O O . PRO A 1 67 ? -4.627 2.472 -8.341 1.00 35.47 67 PRO A O 1
ATOM 513 N N . GLY A 1 68 ? -4.943 4.556 -9.078 1.00 41.59 68 GLY A N 1
ATOM 514 C CA . GLY A 1 68 ? -3.833 4.553 -10.055 1.00 41.59 68 GLY A CA 1
ATOM 515 C C . GLY A 1 68 ? -4.241 4.301 -11.518 1.00 41.59 68 GLY A C 1
ATOM 516 O O . GLY A 1 68 ? -3.444 4.531 -12.424 1.00 41.59 68 GLY A O 1
ATOM 517 N N . ARG A 1 69 ? -5.495 3.897 -11.771 1.00 49.50 69 ARG A N 1
ATOM 518 C CA . ARG A 1 69 ? -6.161 3.917 -13.094 1.00 49.50 69 ARG A CA 1
ATOM 519 C C . ARG A 1 69 ? -7.294 4.939 -13.194 1.00 49.50 69 ARG A C 1
ATOM 521 O O . ARG A 1 69 ? -7.892 5.074 -14.261 1.00 49.50 69 ARG A O 1
ATOM 528 N N . LEU A 1 70 ? -7.599 5.634 -12.099 1.00 59.75 70 LEU A N 1
ATOM 529 C CA . LEU A 1 70 ? -8.570 6.722 -12.107 1.00 59.75 70 LEU A CA 1
ATOM 530 C C . LEU A 1 70 ? -8.124 7.800 -13.103 1.00 59.75 70 LEU A C 1
ATOM 532 O O . LEU A 1 70 ? -6.923 8.084 -13.183 1.00 59.75 70 LEU A O 1
ATOM 536 N N . PRO A 1 71 ? -9.059 8.413 -13.847 1.00 73.69 71 PRO A N 1
ATOM 537 C CA . PRO A 1 71 ? -8.722 9.559 -14.671 1.00 73.69 71 PRO A CA 1
ATOM 538 C C . PRO A 1 71 ? -8.107 10.639 -13.776 1.00 73.69 71 PRO A C 1
ATOM 540 O O . PRO A 1 71 ? -8.525 10.856 -12.634 1.00 73.69 71 PRO A O 1
ATOM 543 N N . LEU A 1 72 ? -7.054 11.254 -14.292 1.00 88.00 72 LEU A N 1
ATOM 544 C CA . LEU A 1 72 ? -6.321 12.318 -13.634 1.00 88.00 72 LEU A CA 1
ATOM 545 C C . LEU A 1 72 ? -6.182 13.475 -14.601 1.00 88.00 72 LEU A C 1
ATOM 547 O O . LEU A 1 72 ? -6.158 13.279 -15.819 1.00 88.00 72 LEU A O 1
ATOM 551 N N . ILE A 1 73 ? -6.064 14.671 -14.043 1.00 93.75 73 ILE A N 1
ATOM 552 C CA . ILE A 1 73 ? -5.820 15.878 -14.822 1.00 93.75 73 ILE A CA 1
ATOM 553 C C . ILE A 1 73 ? -4.567 16.575 -14.314 1.00 93.75 73 ILE A C 1
ATOM 555 O O . ILE A 1 73 ? -4.259 16.541 -13.121 1.00 93.75 73 ILE A O 1
ATOM 559 N N . HIS A 1 74 ? -3.845 17.209 -15.226 1.00 94.38 74 HIS A N 1
ATOM 560 C CA . HIS A 1 74 ? -2.673 18.015 -14.942 1.00 94.38 74 HIS A CA 1
ATOM 561 C C . HIS A 1 74 ? -3.074 19.477 -14.775 1.00 94.38 74 HIS A C 1
ATOM 563 O O . HIS A 1 74 ? -3.924 20.003 -15.492 1.00 94.38 74 HIS A O 1
ATOM 569 N N . GLY A 1 75 ? -2.423 20.148 -13.836 1.00 94.75 75 GLY A N 1
ATOM 570 C CA . GLY A 1 75 ? -2.668 21.553 -13.569 1.00 94.75 75 GLY A CA 1
ATOM 571 C C . GLY A 1 75 ? -1.525 22.206 -12.815 1.00 94.75 75 GLY A C 1
ATOM 572 O O . GLY A 1 75 ? -0.412 21.682 -12.717 1.00 94.75 75 GLY A O 1
ATOM 573 N N . GLU A 1 76 ? -1.812 23.381 -12.289 1.00 95.25 76 GLU A N 1
ATOM 574 C CA . GLU A 1 76 ? -0.873 24.260 -11.617 1.00 95.25 76 GLU A CA 1
ATOM 575 C C . GLU A 1 76 ? -1.429 24.645 -10.248 1.00 95.25 76 GLU A C 1
ATOM 577 O O . GLU A 1 76 ? -2.612 24.950 -10.104 1.00 95.25 76 GLU A O 1
ATOM 582 N N . LEU A 1 77 ? -0.573 24.606 -9.229 1.00 96.06 77 LEU A N 1
ATOM 583 C CA . LEU A 1 77 ? -0.932 24.977 -7.869 1.00 96.06 77 LEU A CA 1
ATOM 584 C C . LEU A 1 77 ? -0.472 26.405 -7.588 1.00 96.06 77 LEU A C 1
ATOM 586 O O . LEU A 1 77 ? 0.699 26.742 -7.784 1.00 96.06 77 LEU A O 1
ATOM 590 N N . PHE A 1 78 ? -1.384 27.220 -7.074 1.00 97.12 78 PHE A N 1
ATOM 591 C CA . PHE A 1 78 ? -1.123 28.592 -6.670 1.00 97.12 78 PHE A CA 1
ATOM 592 C C . PHE A 1 78 ? -1.518 28.816 -5.217 1.00 97.12 78 PHE A C 1
ATOM 594 O O . PHE A 1 78 ? -2.477 28.228 -4.721 1.00 97.12 78 PHE A O 1
ATOM 601 N N . ARG A 1 79 ? -0.796 29.712 -4.545 1.00 96.56 79 ARG A N 1
ATOM 602 C CA . ARG A 1 79 ? -1.249 30.333 -3.303 1.00 96.56 79 ARG A CA 1
ATOM 603 C C . ARG A 1 79 ? -1.926 31.656 -3.638 1.00 96.56 79 ARG A C 1
ATOM 605 O O . ARG A 1 79 ? -1.287 32.527 -4.228 1.00 96.56 79 ARG A O 1
ATOM 612 N N . VAL A 1 80 ? -3.191 31.788 -3.260 1.00 95.69 80 VAL A N 1
ATOM 613 C CA . VAL A 1 80 ? -4.058 32.933 -3.561 1.00 95.69 80 VAL A CA 1
ATOM 614 C C . VAL A 1 80 ? -4.541 33.544 -2.246 1.00 95.69 80 VAL A C 1
ATOM 616 O O . VAL A 1 80 ? -4.853 32.821 -1.301 1.00 95.69 80 VAL A O 1
ATOM 619 N N . ASP A 1 81 ? -4.574 34.870 -2.151 1.00 93.88 81 ASP A N 1
ATOM 620 C CA . ASP A 1 81 ? -5.148 35.545 -0.987 1.00 93.88 81 ASP A CA 1
ATOM 621 C C . ASP A 1 81 ? -6.690 35.502 -1.006 1.00 93.88 81 ASP A C 1
ATOM 623 O O . ASP A 1 81 ? -7.323 35.044 -1.961 1.00 93.88 81 ASP A O 1
ATOM 627 N N . ALA A 1 82 ? -7.321 35.974 0.069 1.00 91.12 82 ALA A N 1
ATOM 628 C CA . ALA A 1 82 ? -8.778 35.949 0.185 1.00 91.12 82 ALA A CA 1
ATOM 629 C C . ALA A 1 82 ? -9.487 36.781 -0.905 1.00 91.12 82 ALA A C 1
ATOM 631 O O . ALA A 1 82 ? -10.567 36.405 -1.361 1.00 91.12 82 ALA A O 1
ATOM 632 N N . ALA A 1 83 ? -8.889 37.896 -1.338 1.00 91.56 83 ALA A N 1
ATOM 633 C CA . ALA A 1 83 ? -9.470 38.775 -2.350 1.00 91.56 83 ALA A CA 1
ATOM 634 C C . ALA A 1 83 ? -9.415 38.144 -3.749 1.00 91.56 83 ALA A C 1
ATOM 636 O O . ALA A 1 83 ? -10.407 38.177 -4.480 1.00 91.56 83 ALA A O 1
ATOM 637 N N . GLY A 1 84 ? -8.284 37.531 -4.097 1.00 92.50 84 GLY A N 1
ATOM 638 C CA . GLY A 1 84 ? -8.098 36.769 -5.322 1.00 92.50 84 GLY A CA 1
ATOM 639 C C . GLY A 1 84 ? -9.020 35.558 -5.363 1.00 92.50 84 GLY A C 1
ATOM 640 O O . GLY A 1 84 ? -9.693 35.345 -6.366 1.00 92.50 84 GLY A O 1
ATOM 641 N N . LEU A 1 85 ? -9.147 34.827 -4.252 1.00 94.19 85 LEU A N 1
ATOM 642 C CA . LEU A 1 85 ? -10.044 33.678 -4.165 1.00 94.19 85 LEU A CA 1
ATOM 643 C C . LEU A 1 85 ? -11.517 34.079 -4.380 1.00 94.19 85 LEU A C 1
ATOM 645 O O . LEU A 1 85 ? -12.218 33.433 -5.154 1.00 94.19 85 LEU A O 1
ATOM 649 N N . ALA A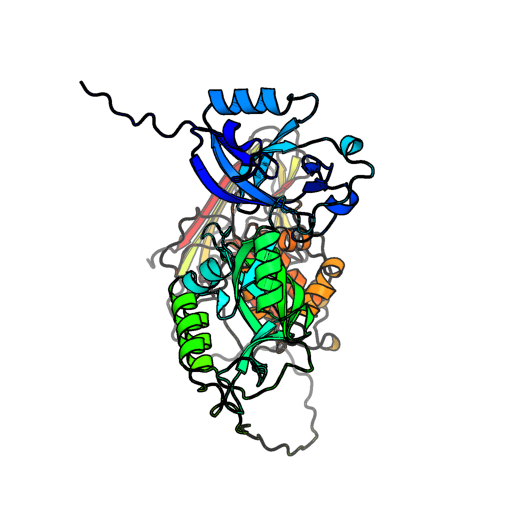 1 86 ? -11.965 35.190 -3.785 1.00 92.94 86 ALA A N 1
ATOM 650 C CA . ALA A 1 86 ? -13.299 35.744 -4.036 1.00 92.94 86 ALA A CA 1
ATOM 651 C C . ALA A 1 86 ? -13.474 36.280 -5.472 1.00 92.94 86 ALA A C 1
ATOM 653 O O . ALA A 1 86 ? -14.584 36.316 -5.999 1.00 92.94 86 ALA A O 1
ATOM 654 N N . GLY A 1 87 ? -12.391 36.729 -6.113 1.00 94.81 87 GLY A N 1
ATOM 655 C CA . GLY A 1 87 ? -12.382 37.096 -7.529 1.00 94.81 87 GLY A CA 1
ATOM 656 C C . GLY A 1 87 ? -12.598 35.892 -8.442 1.00 94.81 87 GLY A C 1
ATOM 657 O O . GLY A 1 87 ? -13.398 35.980 -9.369 1.00 94.81 87 GLY A O 1
ATOM 658 N N . LEU A 1 88 ? -11.944 34.770 -8.135 1.00 95.31 88 LEU A N 1
ATOM 659 C CA . LEU A 1 88 ? -12.126 33.509 -8.851 1.00 95.31 88 LEU A CA 1
ATOM 660 C C . LEU A 1 88 ? -13.547 32.957 -8.684 1.00 95.31 88 LEU A C 1
ATOM 662 O O . LEU A 1 88 ? -14.138 32.550 -9.674 1.00 95.31 88 LEU A O 1
ATOM 666 N N . ASP A 1 89 ? -14.138 33.031 -7.486 1.00 95.38 89 ASP A N 1
ATOM 667 C CA . ASP A 1 89 ? -15.538 32.618 -7.278 1.00 95.38 89 ASP A CA 1
ATOM 668 C C . ASP A 1 89 ? -16.522 33.383 -8.174 1.00 95.38 89 ASP A C 1
ATOM 670 O O . ASP A 1 89 ? -17.504 32.809 -8.638 1.00 95.38 89 ASP A O 1
ATOM 674 N N . ARG A 1 90 ? -16.260 34.676 -8.425 1.00 94.50 90 ARG A N 1
ATOM 675 C CA . ARG A 1 90 ? -17.071 35.494 -9.340 1.00 94.50 90 ARG A CA 1
ATOM 676 C C . ARG A 1 90 ? -16.845 35.137 -10.804 1.00 94.50 90 ARG A C 1
ATOM 678 O O . ARG A 1 90 ? -17.789 35.207 -11.579 1.00 94.50 90 ARG A O 1
ATOM 685 N N . LEU A 1 91 ? -15.607 34.822 -11.184 1.00 93.62 91 LEU A N 1
ATOM 686 C CA . LEU A 1 91 ? -15.275 34.410 -12.549 1.00 93.62 91 LEU A CA 1
ATOM 687 C C . LEU A 1 91 ? -15.935 33.072 -12.898 1.00 93.62 91 LEU A C 1
ATOM 689 O O . LEU A 1 91 ? -16.496 32.939 -13.976 1.00 93.62 91 LEU A O 1
ATOM 693 N N . GLU A 1 92 ? -15.859 32.108 -11.982 1.00 92.56 92 GLU A N 1
ATOM 694 C CA . GLU A 1 92 ? -16.350 30.734 -12.162 1.00 92.56 92 GLU A CA 1
ATOM 695 C C . GLU A 1 92 ? -17.840 30.579 -11.776 1.00 92.56 92 GLU A C 1
ATOM 697 O O . GLU A 1 92 ? -18.337 29.459 -11.662 1.00 92.56 92 GLU A O 1
ATOM 702 N N . ASP A 1 93 ? -18.536 31.696 -11.520 1.00 91.12 93 ASP A N 1
ATOM 703 C CA . ASP A 1 93 ? -19.946 31.787 -11.101 1.00 91.12 93 ASP A CA 1
ATOM 704 C C . ASP A 1 93 ? -20.356 30.716 -10.068 1.00 91.12 93 ASP A C 1
ATOM 706 O O . ASP A 1 93 ? -21.262 29.904 -10.272 1.00 91.12 93 ASP A O 1
ATOM 710 N N . VAL A 1 94 ? -19.645 30.667 -8.937 1.00 88.38 94 VAL A N 1
ATOM 711 C CA . VAL A 1 94 ? -19.891 29.673 -7.879 1.00 88.38 94 VAL A CA 1
ATOM 712 C C . VAL A 1 94 ? -21.131 30.045 -7.048 1.00 88.38 94 VAL A C 1
ATOM 714 O O . VAL A 1 94 ? -21.198 31.171 -6.549 1.00 88.38 94 VAL A O 1
ATOM 717 N N . PRO A 1 95 ? -22.074 29.110 -6.770 1.00 85.12 95 PRO A N 1
ATOM 718 C CA . PRO A 1 95 ? -22.058 27.668 -7.066 1.00 85.12 95 PRO A CA 1
ATOM 719 C C . PRO A 1 95 ? -22.871 27.245 -8.314 1.00 85.12 95 PRO A C 1
ATOM 721 O O . PRO A 1 95 ? -23.284 26.078 -8.417 1.00 85.12 95 PRO A O 1
ATOM 724 N N . ASN A 1 96 ? -23.186 28.183 -9.207 1.00 85.50 96 ASN A N 1
ATOM 725 C CA . ASN A 1 96 ? -24.071 27.964 -10.349 1.00 85.50 96 ASN A CA 1
ATOM 726 C C . ASN A 1 96 ? -23.375 27.120 -11.422 1.00 85.50 96 ASN A C 1
ATOM 728 O O . ASN A 1 96 ? -23.717 25.937 -11.559 1.00 85.50 96 ASN A O 1
ATOM 732 N N . ASP A 1 97 ? -22.380 27.695 -12.103 1.00 82.25 97 ASP A N 1
ATOM 733 C CA . ASP A 1 97 ? -21.663 27.057 -13.212 1.00 82.25 97 ASP A CA 1
ATOM 734 C C . ASP A 1 97 ? -20.610 26.068 -12.715 1.00 82.25 97 ASP A C 1
ATOM 736 O O . ASP A 1 97 ? -20.551 24.935 -13.201 1.00 82.25 97 ASP A O 1
ATOM 740 N N . TYR A 1 98 ? -19.839 26.458 -11.696 1.00 92.19 98 TYR A N 1
ATOM 741 C CA . TYR A 1 98 ? -18.870 25.597 -11.023 1.00 92.19 98 TYR A CA 1
ATOM 742 C C . TYR A 1 98 ? -19.165 25.456 -9.533 1.00 92.19 98 TYR A C 1
ATOM 744 O O . TYR A 1 98 ? -19.728 26.328 -8.875 1.00 92.19 98 TYR A O 1
ATOM 752 N N . ARG A 1 99 ? -18.719 24.342 -8.953 1.00 91.69 99 ARG A N 1
ATOM 753 C CA . ARG A 1 99 ? -18.649 24.141 -7.504 1.00 91.69 99 ARG A CA 1
ATOM 754 C C . ARG A 1 99 ? -17.201 24.205 -7.062 1.00 91.69 99 ARG A C 1
ATOM 756 O O . ARG A 1 99 ? -16.365 23.455 -7.566 1.00 91.69 99 ARG A O 1
ATOM 763 N N . ARG A 1 100 ? -16.917 25.045 -6.067 1.00 94.38 100 ARG A N 1
ATOM 764 C CA . ARG A 1 100 ? -15.608 25.061 -5.419 1.00 94.38 100 ARG A CA 1
ATOM 765 C C . ARG A 1 100 ? -15.551 24.001 -4.326 1.00 94.38 100 ARG A C 1
ATOM 767 O O . ARG A 1 100 ? -16.249 24.095 -3.319 1.00 94.38 100 ARG A O 1
ATOM 774 N N . LEU A 1 101 ? -14.705 22.999 -4.524 1.00 91.69 101 LEU A N 1
ATOM 775 C CA . LEU A 1 101 ? -14.517 21.881 -3.607 1.00 91.69 101 LEU A CA 1
ATOM 776 C C . LEU A 1 101 ? -13.077 21.842 -3.113 1.00 91.69 101 LEU A C 1
ATOM 778 O O . LEU A 1 101 ? -12.151 22.206 -3.837 1.00 91.69 101 LEU A O 1
ATOM 782 N N . ARG A 1 102 ? -12.888 21.390 -1.873 1.00 93.00 102 ARG A N 1
ATOM 783 C CA . ARG A 1 102 ? -11.557 21.144 -1.320 1.00 93.00 102 ARG A CA 1
ATOM 784 C C . ARG A 1 102 ? -11.191 19.691 -1.582 1.00 93.00 102 ARG A C 1
ATOM 786 O O . ARG A 1 102 ? -11.771 18.797 -0.971 1.00 93.00 102 ARG A O 1
ATOM 793 N N . LEU A 1 103 ? -10.273 19.470 -2.515 1.00 89.56 103 LEU A N 1
ATOM 794 C CA . LEU A 1 103 ? -9.866 18.141 -2.968 1.00 89.56 103 LEU A CA 1
ATOM 795 C C . LEU A 1 103 ? -8.388 17.902 -2.679 1.00 89.56 103 LEU A C 1
ATOM 797 O O . LEU A 1 103 ? -7.611 18.843 -2.527 1.00 89.56 103 LEU A O 1
ATOM 801 N N . VAL A 1 104 ? -8.015 16.628 -2.602 1.00 86.62 104 VAL A N 1
ATOM 802 C CA . VAL A 1 104 ? -6.638 16.196 -2.360 1.00 86.62 104 VAL A CA 1
ATOM 803 C C . VAL A 1 104 ? -5.962 15.932 -3.703 1.00 86.62 104 VAL A C 1
ATOM 805 O O . VAL A 1 104 ? -6.447 15.132 -4.504 1.00 86.62 104 VAL A O 1
ATOM 808 N N . LEU A 1 105 ? -4.859 16.630 -3.956 1.00 88.50 105 LEU A N 1
ATOM 809 C CA . LEU A 1 105 ? -4.016 16.439 -5.133 1.00 88.50 105 LEU A CA 1
ATOM 810 C C . LEU A 1 105 ? -3.243 15.114 -5.041 1.00 88.50 105 LEU A C 1
ATOM 812 O O . LEU A 1 105 ? -3.180 14.481 -3.988 1.00 88.50 105 LEU A O 1
ATOM 816 N N . SER A 1 106 ? -2.636 14.683 -6.146 1.00 80.38 106 SER A N 1
ATOM 817 C CA . SER A 1 106 ? -1.892 13.415 -6.234 1.00 80.38 106 SER A CA 1
ATOM 818 C C . SER A 1 106 ? -0.734 13.285 -5.238 1.00 80.38 106 SER A C 1
ATOM 820 O O . SER A 1 106 ? -0.370 12.171 -4.873 1.00 80.38 106 SER A O 1
ATOM 822 N N . ASP A 1 107 ? -0.181 14.402 -4.770 1.00 76.19 107 ASP A N 1
ATOM 823 C CA . ASP A 1 107 ? 0.887 14.465 -3.770 1.00 76.19 107 ASP A CA 1
ATOM 824 C C . ASP A 1 107 ? 0.372 14.544 -2.319 1.00 76.19 107 ASP A C 1
ATOM 826 O O . ASP A 1 107 ? 1.168 14.683 -1.392 1.00 76.19 107 ASP A O 1
ATOM 830 N N . GLY A 1 108 ? -0.945 14.456 -2.107 1.00 79.94 108 GLY A N 1
ATOM 831 C CA . GLY A 1 108 ? -1.580 14.535 -0.790 1.00 79.94 108 GLY A CA 1
ATOM 832 C C . GLY A 1 108 ? -1.931 15.955 -0.338 1.00 79.94 108 GLY A C 1
ATOM 833 O O . GLY A 1 108 ? -2.564 16.117 0.706 1.00 79.94 108 GLY A O 1
ATOM 834 N N . MET A 1 109 ? -1.580 16.989 -1.108 1.00 84.88 109 MET A N 1
ATOM 835 C CA . MET A 1 109 ? -1.869 18.372 -0.730 1.00 84.88 109 MET A CA 1
ATOM 836 C C . MET A 1 109 ? -3.352 18.711 -0.950 1.00 84.88 109 MET A C 1
ATOM 838 O O . MET A 1 109 ? -3.854 18.539 -2.062 1.00 84.88 109 MET A O 1
ATOM 842 N N . PRO A 1 110 ? -4.074 19.239 0.055 1.00 91.94 110 PRO A N 1
ATOM 843 C CA . PRO A 1 110 ? -5.432 19.726 -0.145 1.00 91.94 110 PRO A CA 1
ATOM 844 C C . PRO A 1 110 ? -5.423 21.101 -0.828 1.00 91.94 110 PRO A C 1
ATOM 846 O O . PRO A 1 110 ? -4.734 22.019 -0.382 1.00 91.94 110 PRO A O 1
ATOM 849 N N . ALA A 1 111 ? -6.240 21.273 -1.865 1.00 95.81 111 ALA A N 1
ATOM 850 C CA . ALA A 1 111 ? -6.405 22.536 -2.580 1.00 95.81 111 ALA A CA 1
ATOM 851 C C . ALA A 1 111 ? -7.869 22.775 -2.969 1.00 95.81 111 ALA A C 1
ATOM 853 O O . ALA A 1 111 ? -8.655 21.839 -3.130 1.00 95.81 111 ALA A O 1
ATOM 854 N N . TRP A 1 112 ? -8.236 24.042 -3.131 1.00 97.56 112 TRP A N 1
ATOM 855 C CA . TRP A 1 112 ? -9.493 24.432 -3.753 1.00 97.56 112 TRP A CA 1
ATOM 856 C C . TRP A 1 112 ? -9.451 24.159 -5.252 1.00 97.56 112 TRP A C 1
ATOM 858 O O . TRP A 1 112 ? -8.480 24.501 -5.930 1.00 97.56 112 TRP A O 1
ATOM 868 N N . VAL A 1 113 ? -10.525 23.560 -5.756 1.00 97.19 113 VAL A N 1
ATOM 869 C CA . VAL A 1 113 ? -10.713 23.206 -7.162 1.00 97.19 113 VAL A CA 1
ATOM 870 C C . VAL A 1 113 ? -12.121 23.601 -7.582 1.00 97.19 113 VAL A C 1
ATOM 872 O O . VAL A 1 113 ? -13.079 23.328 -6.859 1.00 97.19 113 VAL A O 1
ATOM 875 N N . TYR A 1 114 ? -12.251 24.202 -8.759 1.00 96.75 114 TYR A N 1
ATOM 876 C CA . TYR A 1 114 ? -13.538 24.492 -9.386 1.00 96.75 114 TYR A CA 1
ATOM 877 C C . TYR A 1 114 ? -13.911 23.322 -10.291 1.00 96.75 114 TYR A C 1
ATOM 879 O O . TYR A 1 114 ? -13.200 23.051 -11.254 1.00 96.75 114 TYR A O 1
ATOM 887 N N . LEU A 1 115 ? -14.979 22.591 -9.973 1.00 95.31 115 LEU A N 1
ATOM 888 C CA . LEU A 1 115 ? -15.474 21.478 -10.788 1.00 95.31 115 LEU A CA 1
ATOM 889 C C . LEU A 1 115 ? -16.864 21.783 -11.339 1.00 95.31 115 LEU A C 1
ATOM 891 O O . LEU A 1 115 ? -17.713 22.319 -10.626 1.00 95.31 115 LEU A O 1
ATOM 895 N N . GLY A 1 116 ? -17.093 21.406 -12.593 1.00 91.94 116 GLY A N 1
ATOM 896 C CA . GLY A 1 116 ? -18.415 21.426 -13.207 1.00 91.94 116 GLY A CA 1
ATOM 897 C C . GLY A 1 116 ? -19.247 20.205 -12.812 1.00 91.94 116 GLY A C 1
ATOM 898 O O . GLY A 1 116 ? -18.827 19.350 -12.023 1.00 91.94 116 GLY A O 1
ATOM 899 N N . ARG A 1 117 ? -20.442 20.103 -13.387 1.00 89.50 117 ARG A N 1
ATOM 900 C CA . ARG A 1 117 ? -21.373 18.985 -13.201 1.00 89.50 117 ARG A CA 1
ATOM 901 C C . ARG A 1 117 ? -21.374 18.088 -14.434 1.00 89.50 117 ARG A C 1
ATOM 903 O O . ARG A 1 117 ? -21.161 18.552 -15.552 1.00 89.50 117 ARG A O 1
ATOM 910 N N . ALA A 1 118 ? -21.625 16.796 -14.235 1.00 86.69 118 ALA A N 1
ATOM 911 C CA . ALA A 1 118 ? -21.555 15.804 -15.309 1.00 86.69 118 ALA A CA 1
ATOM 912 C C . ALA A 1 118 ? -22.510 16.121 -16.476 1.00 86.69 118 ALA A C 1
ATOM 914 O O . ALA A 1 118 ? -22.202 15.825 -17.627 1.00 86.69 118 ALA A O 1
ATOM 915 N N . GLU A 1 119 ? -23.638 16.775 -16.199 1.00 89.62 119 GLU A N 1
ATOM 916 C CA . GLU A 1 119 ? -24.643 17.140 -17.197 1.00 89.62 119 GLU A CA 1
ATOM 917 C C . GLU A 1 119 ? -24.150 18.229 -18.165 1.00 89.62 119 GLU A C 1
ATOM 919 O O . GLU A 1 119 ? -24.614 18.291 -19.301 1.00 89.62 119 GLU A O 1
ATOM 924 N N . GLN A 1 120 ? -23.189 19.061 -17.745 1.00 90.00 120 GLN A N 1
ATOM 925 C CA . GLN A 1 120 ? -22.642 20.162 -18.551 1.00 90.00 120 GLN A CA 1
ATOM 926 C C . GLN A 1 120 ? -21.654 19.687 -19.627 1.00 90.00 120 GLN A C 1
ATOM 928 O O . GLN A 1 120 ? -21.345 20.441 -20.544 1.00 90.00 120 GLN A O 1
ATOM 933 N N . VAL A 1 121 ? -21.159 18.448 -19.531 1.00 91.50 121 VAL A N 1
ATOM 934 C CA . VAL A 1 121 ? -20.151 17.889 -20.451 1.00 91.50 121 VAL A CA 1
ATOM 935 C C . VAL A 1 121 ? -20.696 16.753 -21.323 1.00 91.50 121 VAL A C 1
ATOM 937 O O . VAL A 1 121 ? -19.932 16.048 -21.985 1.00 91.50 121 VAL A O 1
ATOM 940 N N . ILE A 1 122 ? -22.017 16.553 -21.347 1.00 88.44 122 ILE A N 1
ATOM 941 C CA . ILE A 1 122 ? -22.647 15.532 -22.192 1.00 88.44 122 ILE A CA 1
ATOM 942 C C . ILE A 1 122 ? -22.334 15.829 -23.665 1.00 88.44 122 ILE A C 1
ATOM 944 O O . ILE A 1 122 ? -22.660 16.892 -24.184 1.00 88.44 122 ILE A O 1
ATOM 948 N N . GLY A 1 123 ? -21.703 14.868 -24.344 1.00 86.69 123 GLY A N 1
ATOM 949 C CA . GLY A 1 123 ? -21.301 14.990 -25.751 1.00 86.69 123 GLY A CA 1
ATOM 950 C C . GLY A 1 123 ? -19.954 15.686 -25.984 1.00 86.69 123 GLY A C 1
ATOM 951 O O . GLY A 1 123 ? -19.486 15.707 -27.120 1.00 86.69 123 GLY A O 1
ATOM 952 N N . ALA A 1 124 ? -19.302 16.202 -24.939 1.00 91.88 124 ALA A N 1
ATOM 953 C CA . ALA A 1 124 ? -17.988 16.831 -25.034 1.00 91.88 124 ALA A CA 1
ATOM 954 C C . ALA A 1 124 ? -16.852 15.795 -25.041 1.00 91.88 124 ALA A C 1
ATOM 956 O O . ALA A 1 124 ? -16.838 14.846 -24.245 1.00 91.88 124 ALA A O 1
ATOM 957 N N . ALA A 1 125 ? -15.865 15.989 -25.918 1.00 90.38 125 ALA A N 1
ATOM 958 C CA . ALA A 1 125 ? -14.726 15.085 -26.038 1.00 90.38 125 ALA A CA 1
ATOM 959 C C . ALA A 1 125 ? -13.798 15.183 -24.808 1.00 90.38 125 ALA A C 1
ATOM 961 O O . ALA A 1 125 ? -13.609 16.273 -24.269 1.00 90.38 125 ALA A O 1
ATOM 962 N N . PRO A 1 126 ? -13.190 14.076 -24.345 1.00 91.31 126 PRO A N 1
ATOM 963 C CA . PRO A 1 126 ? -12.212 14.133 -23.265 1.00 91.31 126 PRO A CA 1
ATOM 964 C C . PRO A 1 126 ? -10.910 14.796 -23.734 1.00 91.31 126 PRO A C 1
ATOM 966 O O . PRO A 1 126 ? -10.425 14.523 -24.834 1.00 91.31 126 PRO A O 1
ATOM 969 N N . VAL A 1 127 ? -10.294 15.600 -22.867 1.00 91.44 127 VAL A N 1
ATOM 970 C CA . VAL A 1 127 ? -8.981 16.193 -23.142 1.00 91.44 127 VAL A CA 1
ATOM 971 C C . VAL A 1 127 ? -7.898 15.103 -23.085 1.00 91.44 127 VAL A C 1
ATOM 973 O O . VAL A 1 127 ? -7.790 14.399 -22.071 1.00 91.44 127 VAL A O 1
ATOM 976 N N . PRO A 1 128 ? -7.069 14.938 -24.135 1.00 85.50 128 PRO A N 1
ATOM 977 C CA . PRO A 1 128 ? -6.019 13.924 -24.168 1.00 85.50 128 PRO A CA 1
ATOM 978 C C . PRO A 1 128 ? -5.041 14.040 -22.996 1.00 85.50 128 PRO A C 1
ATOM 980 O O . PRO A 1 128 ? -4.534 15.118 -22.702 1.00 85.50 128 PRO A O 1
ATOM 983 N N . LEU A 1 129 ? -4.758 12.911 -22.336 1.00 87.81 129 LEU A N 1
ATOM 984 C CA . LEU A 1 129 ? -3.884 12.822 -21.153 1.00 87.81 129 LEU A CA 1
ATOM 985 C C . LEU A 1 129 ? -4.266 13.769 -19.996 1.00 87.81 129 LEU A C 1
ATOM 987 O O . LEU A 1 129 ? -3.475 13.948 -19.077 1.00 87.81 129 LEU A O 1
ATOM 991 N N . GLY A 1 130 ? -5.467 14.358 -20.020 1.00 90.75 130 GLY A N 1
ATOM 992 C CA . GLY A 1 130 ? -5.954 15.232 -18.959 1.00 90.75 130 GLY A CA 1
ATOM 993 C C . GLY A 1 130 ? -5.151 16.523 -18.787 1.00 90.75 130 GLY A C 1
ATOM 994 O O . GLY A 1 130 ? -5.135 17.059 -17.686 1.00 90.75 130 GLY A O 1
ATOM 995 N N . ASP A 1 131 ? -4.485 17.038 -19.821 1.00 93.62 131 ASP A N 1
ATOM 996 C CA . ASP A 1 131 ? -3.713 18.282 -19.734 1.00 93.62 131 ASP A CA 1
ATOM 997 C C . ASP A 1 131 ? -4.188 19.299 -20.782 1.00 93.62 131 ASP A C 1
ATOM 999 O O . ASP A 1 131 ? -4.159 19.034 -21.980 1.00 93.62 131 ASP A O 1
ATOM 1003 N N . TRP A 1 132 ? -4.686 20.453 -20.333 1.00 94.75 132 TRP A N 1
ATOM 1004 C CA . TRP A 1 132 ? -5.228 21.486 -21.221 1.00 94.75 132 TRP A CA 1
ATOM 1005 C C . TRP A 1 132 ? -4.129 22.422 -21.719 1.00 94.75 132 TRP A C 1
ATOM 1007 O O . TRP A 1 132 ? -3.306 22.872 -20.923 1.00 94.75 132 TRP A O 1
ATOM 1017 N N . GLY A 1 133 ? -4.098 22.721 -23.017 1.00 89.75 133 GLY A N 1
ATOM 1018 C CA . GLY A 1 133 ? -3.099 23.619 -23.617 1.00 89.75 133 GLY A CA 1
ATOM 1019 C C . GLY A 1 133 ? -1.678 23.039 -23.706 1.00 89.75 133 GLY A C 1
ATOM 1020 O O . GLY A 1 133 ? -0.844 23.559 -24.446 1.00 89.75 133 GLY A O 1
ATOM 1021 N N . THR A 1 134 ? -1.393 21.931 -23.015 1.00 92.25 134 THR A N 1
ATOM 1022 C CA . THR A 1 134 ? -0.104 21.225 -23.037 1.00 92.25 134 THR A CA 1
ATOM 1023 C C . THR A 1 134 ? -0.288 19.707 -23.061 1.00 92.25 134 THR A C 1
ATOM 1025 O O . THR A 1 134 ? -1.377 19.204 -22.821 1.00 92.25 134 THR A O 1
ATOM 1028 N N . LYS A 1 135 ? 0.782 18.961 -23.351 1.00 91.31 135 LYS A N 1
ATOM 1029 C CA . LYS A 1 135 ? 0.835 17.498 -23.256 1.00 91.31 135 LYS A CA 1
ATOM 1030 C C . LYS A 1 135 ? 2.052 17.069 -22.428 1.00 91.31 135 LYS A C 1
ATOM 1032 O O . LYS A 1 135 ? 3.135 17.615 -22.658 1.00 91.31 135 LYS A O 1
ATOM 1037 N N . PRO A 1 136 ? 1.932 16.087 -21.513 1.00 94.38 136 PRO A N 1
ATOM 1038 C CA . PRO A 1 136 ? 3.087 15.546 -20.810 1.00 94.38 136 PRO A CA 1
ATOM 1039 C C . PRO A 1 136 ? 3.917 14.640 -21.738 1.00 94.38 136 PRO A C 1
ATOM 1041 O O . PRO A 1 136 ? 3.404 13.674 -22.312 1.00 94.38 136 PRO A O 1
ATOM 1044 N N . VAL A 1 137 ? 5.207 14.948 -21.876 1.00 96.00 137 VAL A N 1
ATOM 1045 C CA . VAL A 1 137 ? 6.169 14.277 -22.761 1.00 96.00 137 VAL A CA 1
ATOM 1046 C C . VAL A 1 137 ? 7.374 13.794 -21.965 1.00 96.00 137 VAL A C 1
ATOM 1048 O O . VAL A 1 137 ? 8.049 14.594 -21.324 1.00 96.00 137 VAL A O 1
ATOM 1051 N N . PHE A 1 138 ? 7.666 12.497 -22.021 1.00 97.25 138 PHE A N 1
ATOM 1052 C CA . PHE A 1 138 ? 8.794 11.878 -21.331 1.00 97.25 138 PHE A CA 1
ATOM 1053 C C . PHE A 1 138 ? 10.033 11.790 -22.224 1.00 97.25 138 PHE A C 1
ATOM 1055 O O . PHE A 1 138 ? 10.025 11.123 -23.263 1.00 97.25 138 PHE A O 1
ATOM 1062 N N . SER A 1 139 ? 11.100 12.446 -21.778 1.00 97.00 139 SER A N 1
ATOM 1063 C CA . SER A 1 139 ? 12.421 12.491 -22.396 1.00 97.00 139 SER A CA 1
ATOM 1064 C C . SER A 1 139 ? 13.395 11.588 -21.642 1.00 97.00 139 SER A C 1
ATOM 1066 O O . SER A 1 139 ? 13.558 11.734 -20.436 1.00 97.00 139 SER A O 1
ATOM 1068 N N . TYR A 1 140 ? 14.097 10.710 -22.357 1.00 95.50 140 TYR A N 1
ATOM 1069 C CA . TYR A 1 140 ? 15.086 9.777 -21.787 1.00 95.50 140 TYR A CA 1
ATOM 1070 C C . TYR A 1 140 ? 16.439 9.788 -22.530 1.00 95.50 140 TYR A C 1
ATOM 1072 O O . TYR A 1 140 ? 17.337 9.006 -22.235 1.00 95.50 140 TYR A O 1
ATOM 1080 N N . GLY A 1 141 ? 16.583 10.640 -23.547 1.00 93.62 141 GLY A N 1
ATOM 1081 C CA . GLY A 1 141 ? 17.788 10.752 -24.373 1.00 93.62 141 GLY A CA 1
ATOM 1082 C C . GLY A 1 141 ? 18.344 12.170 -24.366 1.00 93.62 141 GLY A C 1
ATOM 1083 O O . GLY A 1 141 ? 18.292 12.873 -23.366 1.00 93.62 141 GLY A O 1
ATOM 1084 N N . SER A 1 142 ? 18.826 12.647 -25.512 1.00 93.06 142 SER A N 1
ATOM 1085 C 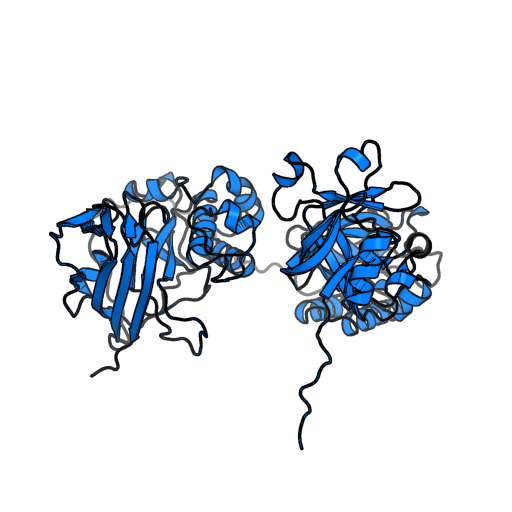CA . SER A 1 142 ? 19.411 13.998 -25.614 1.00 93.06 142 SER A CA 1
ATOM 1086 C C . SER A 1 142 ? 18.478 15.158 -25.217 1.00 93.06 142 SER A C 1
ATOM 1088 O O . SER A 1 142 ? 18.966 16.227 -24.866 1.00 93.06 142 SER A O 1
ATOM 1090 N N . ASN A 1 143 ? 17.153 14.956 -25.222 1.00 95.81 143 ASN A N 1
ATOM 1091 C CA . ASN A 1 143 ? 16.182 15.951 -24.741 1.00 95.81 143 ASN A CA 1
ATOM 1092 C C . ASN A 1 143 ? 16.166 16.097 -23.209 1.00 95.81 143 ASN A C 1
ATOM 1094 O O . ASN A 1 143 ? 15.480 16.974 -22.703 1.00 95.81 143 ASN A O 1
ATOM 1098 N N . LEU A 1 144 ? 16.939 15.287 -22.473 1.00 95.12 144 LEU A N 1
ATOM 1099 C CA . LEU A 1 144 ? 17.255 15.549 -21.068 1.00 95.12 144 LEU A CA 1
ATOM 1100 C C . LEU A 1 144 ? 18.051 16.853 -20.901 1.00 95.12 144 LEU A C 1
ATOM 1102 O O . LEU A 1 144 ? 17.985 17.470 -19.845 1.00 95.12 144 LEU A O 1
ATOM 1106 N N . CYS A 1 145 ? 18.807 17.277 -21.919 1.00 96.00 145 CYS A N 1
ATOM 1107 C CA . CYS A 1 145 ? 19.578 18.517 -21.894 1.00 96.00 145 CYS A CA 1
ATOM 1108 C C . CYS A 1 145 ? 18.655 19.744 -22.057 1.00 96.00 145 CYS A C 1
ATOM 1110 O O . CYS A 1 145 ? 18.050 19.887 -23.128 1.00 96.00 145 CYS A O 1
ATOM 1112 N N . PRO A 1 146 ? 18.585 20.659 -21.066 1.00 94.00 146 PRO A N 1
ATOM 1113 C CA . PRO A 1 146 ? 17.747 21.859 -21.144 1.00 94.00 146 PRO A CA 1
ATOM 1114 C C . PRO A 1 146 ? 18.031 22.730 -22.370 1.00 94.00 146 PRO A C 1
ATOM 1116 O O . PRO A 1 146 ? 17.098 23.114 -23.069 1.00 94.00 146 PRO A O 1
ATOM 1119 N N . ASP A 1 147 ? 19.306 22.978 -22.690 1.00 94.19 147 ASP A N 1
ATOM 1120 C CA . ASP A 1 147 ? 19.698 23.810 -23.838 1.00 94.19 147 ASP A CA 1
ATOM 1121 C C . ASP A 1 147 ? 19.155 23.246 -25.154 1.00 94.19 147 ASP A C 1
ATOM 1123 O O . ASP A 1 147 ? 18.669 23.976 -26.020 1.00 94.19 147 ASP A O 1
ATOM 1127 N N . GLN A 1 148 ? 19.211 21.919 -25.305 1.00 93.88 148 GLN A N 1
ATOM 1128 C CA . GLN A 1 148 ? 18.694 21.262 -26.494 1.00 93.88 148 GLN A CA 1
ATOM 1129 C C . GLN A 1 148 ? 17.171 21.357 -26.559 1.00 93.88 148 GLN A C 1
ATOM 1131 O O . GLN A 1 148 ? 16.627 21.638 -27.630 1.00 93.88 148 GLN A O 1
ATOM 1136 N N . LEU A 1 149 ? 16.486 21.101 -25.445 1.00 94.25 149 LEU A N 1
ATOM 1137 C CA . LEU A 1 149 ? 15.032 21.148 -25.420 1.00 94.25 149 LEU A CA 1
ATOM 1138 C C . LEU A 1 149 ? 14.528 22.573 -25.686 1.00 94.25 149 LEU A C 1
ATOM 1140 O O . LEU A 1 149 ? 13.690 22.744 -26.562 1.00 94.25 149 LEU A O 1
ATOM 1144 N N . ALA A 1 150 ? 15.115 23.597 -25.062 1.00 94.19 150 ALA A N 1
ATOM 1145 C CA . ALA A 1 150 ? 14.797 25.008 -25.311 1.00 94.19 150 ALA A CA 1
ATOM 1146 C C . ALA A 1 150 ? 15.115 25.461 -26.751 1.00 94.19 150 ALA A C 1
A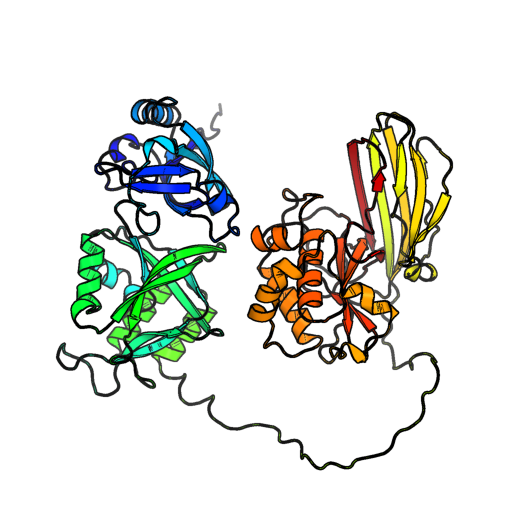TOM 1148 O O . ALA A 1 150 ? 14.445 26.325 -27.327 1.00 94.19 150 ALA A O 1
ATOM 1149 N N . ALA A 1 151 ? 16.139 24.877 -27.383 1.00 93.94 151 ALA A N 1
ATOM 1150 C CA . ALA A 1 151 ? 16.430 25.150 -28.787 1.00 93.94 151 ALA A CA 1
ATOM 1151 C C . ALA A 1 151 ? 15.314 24.641 -29.717 1.00 93.94 151 ALA A C 1
ATOM 1153 O O . ALA A 1 151 ? 14.988 25.329 -30.688 1.00 93.94 151 ALA A O 1
ATOM 1154 N N . ARG A 1 152 ? 14.731 23.474 -29.407 1.00 93.88 152 ARG A N 1
ATOM 1155 C CA . ARG A 1 152 ? 13.692 22.795 -30.205 1.00 93.88 152 ARG A CA 1
ATOM 1156 C C . ARG A 1 152 ? 12.275 23.277 -29.888 1.00 93.88 152 ARG A C 1
ATOM 1158 O O . ARG A 1 152 ? 11.464 23.416 -30.799 1.00 93.88 152 ARG A O 1
ATOM 1165 N N . CYS A 1 153 ? 11.997 23.529 -28.616 1.00 94.06 153 CYS A N 1
ATOM 1166 C CA . CYS A 1 153 ? 10.690 23.853 -28.063 1.00 94.06 153 CYS A CA 1
ATOM 1167 C C . CYS A 1 153 ? 10.750 25.264 -27.467 1.00 94.06 153 CYS A C 1
ATOM 1169 O O . CYS A 1 153 ? 11.205 25.457 -26.341 1.00 94.06 153 CYS A O 1
ATOM 1171 N N . LYS A 1 154 ? 10.342 26.266 -28.252 1.00 91.56 154 LYS A N 1
ATOM 1172 C CA . LYS A 1 154 ? 10.458 27.688 -27.889 1.00 91.56 154 LYS A CA 1
ATOM 1173 C C . LYS A 1 154 ? 9.462 28.115 -26.816 1.00 91.56 154 LYS A C 1
ATOM 1175 O O . LYS A 1 154 ? 9.732 29.091 -26.125 1.00 91.56 154 LYS A O 1
ATOM 1180 N N . GLY A 1 155 ? 8.341 27.409 -26.690 1.00 86.50 155 GLY A N 1
ATOM 1181 C CA . GLY A 1 155 ? 7.336 27.645 -25.654 1.00 86.50 155 GLY A CA 1
ATOM 1182 C C . GLY A 1 155 ? 7.570 26.853 -24.365 1.00 86.50 155 GLY A C 1
ATOM 1183 O O . GLY A 1 155 ? 6.773 26.977 -23.437 1.00 86.50 155 GLY A O 1
ATOM 1184 N N . TRP A 1 156 ? 8.639 26.050 -24.278 1.00 91.38 156 TRP A N 1
ATOM 1185 C CA . TRP A 1 156 ? 8.944 25.280 -23.075 1.00 91.38 156 TRP A CA 1
ATOM 1186 C C . TRP A 1 156 ? 9.295 26.207 -21.904 1.00 91.38 156 TRP A C 1
ATOM 1188 O O . TRP A 1 156 ? 10.172 27.061 -22.002 1.00 91.38 156 TRP A O 1
ATOM 1198 N N . ASP A 1 157 ? 8.631 26.006 -20.766 1.00 86.31 157 ASP A N 1
ATOM 1199 C CA . ASP A 1 157 ? 8.737 26.864 -19.579 1.00 86.31 157 ASP A CA 1
ATOM 1200 C C . ASP A 1 157 ? 9.949 26.550 -18.680 1.00 86.31 157 ASP A C 1
ATOM 1202 O O . ASP A 1 157 ? 10.022 27.029 -17.547 1.00 86.31 157 ASP A O 1
ATOM 1206 N N . GLY A 1 158 ? 10.879 25.716 -19.154 1.00 88.31 158 GLY A N 1
ATOM 1207 C CA . GLY A 1 158 ? 12.055 25.276 -18.400 1.00 88.31 158 GLY A CA 1
ATOM 1208 C C . GLY A 1 158 ? 11.756 24.233 -17.318 1.00 88.31 158 GLY A C 1
ATOM 1209 O O . GLY A 1 158 ? 12.681 23.744 -16.672 1.00 88.31 158 GLY A O 1
ATOM 1210 N N . SER A 1 159 ? 10.488 23.864 -17.103 1.00 88.94 159 SER A N 1
ATOM 1211 C CA . SER A 1 159 ? 10.118 22.903 -16.065 1.00 88.94 159 SER A CA 1
ATOM 1212 C C . SER A 1 159 ? 10.255 21.451 -16.533 1.00 88.94 159 SER A C 1
ATOM 1214 O O . SER A 1 159 ? 10.096 21.111 -17.712 1.00 88.94 159 SER A O 1
ATOM 1216 N N . GLY A 1 160 ? 10.552 20.571 -15.582 1.00 91.12 160 GLY A N 1
ATOM 1217 C CA . GLY A 1 160 ? 10.636 19.135 -15.798 1.00 91.12 160 GLY A CA 1
ATOM 1218 C C . GLY A 1 160 ? 10.445 18.382 -14.489 1.00 91.12 160 GLY A C 1
ATOM 1219 O O . GLY A 1 160 ? 10.792 18.884 -13.420 1.00 91.12 160 GLY A O 1
ATOM 1220 N N . GLN A 1 161 ? 9.872 17.184 -14.567 1.00 92.25 161 GLN A N 1
ATOM 1221 C CA . GLN A 1 161 ? 9.735 16.294 -13.418 1.00 92.25 161 GLN A CA 1
ATOM 1222 C C . GLN A 1 161 ? 10.401 14.953 -13.698 1.00 92.25 161 GLN A C 1
ATOM 1224 O O . GLN A 1 161 ? 10.070 14.284 -14.674 1.00 92.25 161 GLN A O 1
ATOM 1229 N N . VAL A 1 162 ? 11.315 14.549 -12.819 1.00 94.25 162 VAL A N 1
ATOM 1230 C CA . VAL A 1 162 ? 11.968 13.240 -12.896 1.00 94.25 162 VAL A CA 1
ATOM 1231 C C . VAL A 1 162 ? 10.946 12.130 -12.671 1.00 94.25 162 VAL A C 1
ATOM 1233 O O . VAL A 1 162 ? 10.183 12.158 -11.701 1.00 94.25 162 VAL A O 1
ATOM 1236 N N . ALA A 1 163 ? 10.956 11.145 -13.564 1.00 93.38 163 ALA A N 1
ATOM 1237 C CA . ALA A 1 163 ? 10.103 9.973 -13.477 1.00 93.38 163 ALA A CA 1
ATOM 1238 C C . ALA A 1 163 ? 10.815 8.717 -13.996 1.00 93.38 163 ALA A C 1
ATOM 1240 O O . ALA A 1 163 ? 11.760 8.791 -14.786 1.00 93.38 163 ALA A O 1
ATOM 1241 N N . ARG A 1 164 ? 10.337 7.564 -13.540 1.00 93.44 164 ARG A N 1
ATOM 1242 C CA . ARG A 1 164 ? 10.761 6.227 -13.941 1.00 93.44 164 ARG A CA 1
ATOM 1243 C C . ARG A 1 164 ? 9.707 5.594 -14.835 1.00 93.44 164 ARG A C 1
ATOM 1245 O O . ARG A 1 164 ? 8.515 5.694 -14.571 1.00 93.44 164 ARG A O 1
ATOM 1252 N N . LEU A 1 165 ? 10.165 4.914 -15.868 1.00 93.31 165 LEU A N 1
ATOM 1253 C CA . LEU A 1 165 ? 9.384 4.106 -16.781 1.00 93.31 165 LEU A CA 1
ATOM 1254 C C . LEU A 1 165 ? 9.718 2.628 -16.529 1.00 93.31 165 LEU A C 1
ATOM 1256 O O . LEU A 1 165 ? 10.865 2.224 -16.705 1.00 93.31 165 LEU A O 1
ATOM 1260 N N . GLU A 1 166 ? 8.728 1.843 -16.107 1.00 87.88 166 GLU A N 1
ATOM 1261 C CA . GLU A 1 166 ? 8.878 0.422 -15.748 1.00 87.88 166 GLU A CA 1
ATOM 1262 C C . GLU A 1 166 ? 8.613 -0.503 -16.929 1.00 87.88 166 GLU A C 1
ATOM 1264 O O . GLU A 1 166 ? 7.683 -0.269 -17.701 1.00 87.88 166 GLU A O 1
ATOM 1269 N N . GLY A 1 167 ? 9.373 -1.591 -17.039 1.00 88.00 167 GLY A N 1
ATOM 1270 C CA . GLY A 1 167 ? 9.223 -2.557 -18.125 1.00 88.00 167 GLY A CA 1
ATOM 1271 C C . GLY A 1 167 ? 9.882 -2.109 -19.434 1.00 88.00 167 GLY A C 1
ATOM 1272 O O . GLY A 1 167 ? 9.507 -2.587 -20.511 1.00 88.00 167 GLY A O 1
ATOM 1273 N N . TRP A 1 168 ? 10.821 -1.159 -19.360 1.00 92.06 168 TRP A N 1
ATOM 1274 C CA . TRP A 1 168 ? 11.514 -0.589 -20.515 1.00 92.06 168 TRP A CA 1
ATOM 1275 C C . TRP A 1 168 ? 13.013 -0.494 -20.267 1.00 92.06 168 TRP A C 1
ATOM 1277 O O . TRP A 1 168 ? 13.474 0.234 -19.387 1.00 92.06 168 TRP A O 1
ATOM 1287 N N . ARG A 1 169 ? 13.782 -1.189 -21.102 1.00 92.44 169 ARG A N 1
ATOM 1288 C CA . ARG A 1 169 ? 15.239 -1.110 -21.134 1.00 92.44 169 ARG A CA 1
ATOM 1289 C C . ARG A 1 169 ? 15.659 0.081 -21.974 1.00 92.44 169 ARG A C 1
ATOM 1291 O O . ARG A 1 169 ? 15.228 0.214 -23.117 1.00 92.44 169 ARG A O 1
ATOM 1298 N N . TRP A 1 170 ? 16.519 0.921 -21.420 1.00 94.50 170 TRP A N 1
ATOM 1299 C CA . TRP A 1 170 ? 17.168 2.004 -22.150 1.00 94.50 170 TRP A CA 1
ATOM 1300 C C . TRP A 1 170 ? 18.499 1.539 -22.740 1.00 94.50 170 TRP A C 1
ATOM 1302 O O . TRP A 1 170 ? 19.210 0.744 -22.127 1.00 94.50 170 TRP A O 1
ATOM 1312 N N . GLY A 1 171 ? 18.859 2.073 -23.903 1.00 91.38 171 GLY A N 1
ATOM 1313 C CA . GLY A 1 171 ? 20.182 1.883 -24.485 1.00 91.38 171 GLY A CA 1
ATOM 1314 C C . GLY A 1 171 ? 20.409 2.763 -25.706 1.00 91.38 171 GLY A C 1
ATOM 1315 O O . GLY A 1 171 ? 19.509 3.465 -26.173 1.00 91.38 171 GLY A O 1
ATOM 1316 N N . ILE A 1 172 ? 21.621 2.721 -26.254 1.00 91.88 172 ILE A N 1
ATOM 1317 C CA . ILE A 1 172 ? 21.901 3.301 -27.569 1.00 91.88 172 ILE A CA 1
ATOM 1318 C C . ILE A 1 172 ? 21.498 2.266 -28.613 1.00 91.88 172 ILE A C 1
ATOM 1320 O O . ILE A 1 172 ? 22.287 1.416 -29.004 1.00 91.88 172 ILE A O 1
ATOM 1324 N N . SER A 1 173 ? 20.225 2.302 -28.996 1.00 89.25 173 SER A N 1
ATOM 1325 C CA . SER A 1 173 ? 19.611 1.277 -29.845 1.00 89.25 173 SER A CA 1
ATOM 1326 C C . SER A 1 173 ? 18.919 1.838 -31.081 1.00 89.25 173 SER A C 1
ATOM 1328 O O . SER A 1 173 ? 18.331 1.079 -31.846 1.00 89.25 173 SER A O 1
ATOM 1330 N N . LYS A 1 174 ? 18.971 3.159 -31.301 1.00 88.44 174 LYS A N 1
ATOM 1331 C CA . LYS A 1 174 ? 18.345 3.810 -32.455 1.00 88.44 174 LYS A CA 1
ATOM 1332 C C . LYS A 1 174 ? 19.366 4.170 -33.529 1.00 88.44 174 LYS A C 1
ATOM 1334 O O . LYS A 1 174 ? 20.259 4.980 -33.289 1.00 88.44 174 LYS A O 1
ATOM 1339 N N . VAL A 1 175 ? 19.182 3.658 -34.739 1.00 85.69 175 VAL A N 1
ATOM 1340 C CA . VAL A 1 175 ? 20.049 3.913 -35.897 1.00 85.69 175 VAL A CA 1
ATOM 1341 C C . VAL A 1 175 ? 19.936 5.376 -36.352 1.00 85.69 175 VAL A C 1
ATOM 1343 O O . VAL A 1 175 ? 18.852 5.975 -36.377 1.00 85.69 175 VAL A O 1
ATOM 1346 N N . ARG A 1 176 ? 21.062 6.001 -36.714 1.00 78.00 176 ARG A N 1
ATOM 1347 C CA . ARG A 1 176 ? 21.072 7.346 -37.312 1.00 78.00 176 ARG A CA 1
ATOM 1348 C C . ARG A 1 176 ? 20.963 7.281 -38.833 1.00 78.00 176 ARG A C 1
ATOM 1350 O O . ARG A 1 176 ? 21.562 6.432 -39.477 1.00 78.00 176 ARG A O 1
ATOM 1357 N N . SER A 1 177 ? 20.185 8.202 -39.403 1.00 62.75 177 SER A N 1
ATOM 1358 C CA . SER A 1 177 ? 20.002 8.286 -40.855 1.00 62.75 177 SER A CA 1
ATOM 1359 C C . SER A 1 177 ? 21.268 8.861 -41.512 1.00 62.75 177 SER A C 1
ATOM 1361 O O . SER A 1 177 ? 21.724 9.913 -41.057 1.00 62.75 177 SER A O 1
ATOM 1363 N N . PRO A 1 178 ? 21.810 8.251 -42.586 1.00 53.66 178 PRO A N 1
ATOM 1364 C CA . PRO A 1 178 ? 23.057 8.690 -43.228 1.00 53.66 178 PRO A CA 1
ATOM 1365 C C . PRO A 1 178 ? 23.030 10.120 -43.806 1.00 53.66 178 PRO A C 1
ATOM 1367 O O . PRO A 1 178 ? 24.079 10.691 -44.084 1.00 53.66 178 PRO A O 1
ATOM 1370 N N . GLY A 1 179 ? 21.842 10.708 -44.010 1.00 48.31 179 GLY A N 1
ATOM 1371 C CA . GLY A 1 179 ? 21.660 11.980 -44.728 1.00 48.31 179 GLY A CA 1
ATOM 1372 C C . GLY A 1 179 ? 21.616 13.259 -43.879 1.00 48.31 179 GLY A C 1
ATOM 1373 O O . GLY A 1 179 ? 21.619 14.352 -44.438 1.00 48.31 179 GLY A O 1
ATOM 1374 N N . ARG A 1 180 ? 21.576 13.173 -42.542 1.00 48.66 180 ARG A N 1
ATOM 1375 C CA . ARG A 1 180 ? 21.754 14.339 -41.652 1.00 48.66 180 ARG A CA 1
ATOM 1376 C C . ARG A 1 180 ? 23.124 14.189 -41.004 1.00 48.66 180 ARG A C 1
ATOM 1378 O O . ARG A 1 180 ? 23.254 13.370 -40.105 1.00 48.66 180 ARG A O 1
ATOM 1385 N N . GLY A 1 181 ? 24.115 14.913 -41.530 1.00 47.69 181 GLY A N 1
ATOM 1386 C CA . GLY A 1 181 ? 25.546 14.747 -41.254 1.00 47.69 181 GLY A CA 1
ATOM 1387 C C . GLY A 1 181 ? 25.927 14.336 -39.824 1.00 47.69 181 GLY A C 1
ATOM 1388 O O . GLY A 1 181 ? 25.338 14.815 -38.861 1.00 47.69 181 GLY A O 1
ATOM 1389 N N . SER A 1 182 ? 26.967 13.493 -39.750 1.00 46.19 182 SER A N 1
ATOM 1390 C CA . SER A 1 182 ? 27.645 12.943 -38.560 1.00 46.19 182 SER A CA 1
ATOM 1391 C C . SER A 1 182 ? 27.034 11.682 -37.921 1.00 46.19 182 SER A C 1
ATOM 1393 O O . SER A 1 182 ? 26.714 11.662 -36.731 1.00 46.19 182 SER A O 1
ATOM 1395 N N . GLY A 1 183 ? 26.890 10.607 -38.694 1.00 50.78 183 GLY A N 1
ATOM 1396 C CA . GLY A 1 183 ? 26.816 9.260 -38.127 1.00 50.78 183 GLY A CA 1
ATOM 1397 C C . GLY A 1 183 ? 27.793 8.350 -38.852 1.00 50.78 183 GLY A C 1
ATOM 1398 O O . GLY A 1 183 ? 27.538 8.015 -40.007 1.00 50.78 183 GLY A O 1
ATOM 1399 N N . GLN A 1 184 ? 28.913 7.981 -38.227 1.00 60.03 184 GLN A N 1
ATOM 1400 C CA . GLN A 1 184 ? 29.728 6.886 -38.757 1.00 60.03 184 GLN A CA 1
ATOM 1401 C C . GLN A 1 184 ? 28.945 5.560 -38.678 1.00 60.03 184 GLN A C 1
ATOM 1403 O O . GLN A 1 184 ? 28.051 5.426 -37.836 1.00 60.03 184 GLN A O 1
ATOM 1408 N N . PRO A 1 185 ? 29.240 4.566 -39.537 1.00 66.12 185 PRO A N 1
ATOM 1409 C CA . PRO A 1 185 ? 28.681 3.224 -39.391 1.00 66.12 185 PRO A CA 1
ATOM 1410 C C . PRO A 1 185 ? 28.884 2.705 -37.958 1.00 66.12 185 PRO A C 1
ATOM 1412 O O . PRO A 1 185 ? 30.000 2.726 -37.449 1.00 66.12 185 PRO A O 1
ATOM 1415 N N . GLY A 1 186 ? 27.803 2.271 -37.304 1.00 73.31 186 GLY A N 1
ATOM 1416 C CA . GLY A 1 186 ? 27.821 1.843 -35.899 1.00 73.31 186 GLY A CA 1
ATOM 1417 C C . GLY A 1 186 ? 27.451 2.931 -34.881 1.00 73.31 186 GLY A C 1
ATOM 1418 O O . GLY A 1 186 ? 27.335 2.625 -33.695 1.00 73.31 186 GLY A O 1
ATOM 1419 N N . GLU A 1 187 ? 27.207 4.175 -35.311 1.00 83.81 187 GLU A N 1
ATOM 1420 C CA . GLU A 1 187 ? 26.692 5.218 -34.422 1.00 83.81 187 GLU A CA 1
ATOM 1421 C C . GLU A 1 187 ? 25.165 5.177 -34.249 1.00 83.81 187 GLU A C 1
ATOM 1423 O O . GLU A 1 187 ? 24.399 5.009 -35.203 1.00 83.81 187 GLU A O 1
ATOM 1428 N N . GLY A 1 188 ? 24.712 5.419 -33.018 1.00 88.06 188 GLY A N 1
ATOM 1429 C CA . GLY A 1 188 ? 23.304 5.408 -32.642 1.00 88.06 188 GLY A CA 1
ATOM 1430 C C . GLY A 1 188 ? 22.866 6.576 -31.763 1.00 88.06 188 GLY A C 1
ATOM 1431 O O . GLY A 1 188 ? 23.627 7.468 -31.384 1.00 88.06 188 GLY A O 1
ATOM 1432 N N . ALA A 1 189 ? 21.577 6.581 -31.456 1.00 90.12 189 ALA A N 1
ATOM 1433 C CA . ALA A 1 189 ? 20.925 7.471 -30.511 1.00 90.12 189 ALA A CA 1
ATOM 1434 C C . ALA A 1 189 ? 20.175 6.654 -29.448 1.00 90.12 189 ALA A C 1
ATOM 1436 O O . ALA A 1 189 ? 19.981 5.446 -29.593 1.00 90.12 189 ALA A O 1
ATOM 1437 N N . ALA A 1 190 ? 19.759 7.329 -28.377 1.00 91.81 190 ALA A N 1
ATOM 1438 C CA . ALA A 1 190 ? 19.025 6.705 -27.287 1.00 91.81 190 ALA A CA 1
ATOM 1439 C C . ALA A 1 190 ? 17.689 6.128 -27.773 1.00 91.81 190 ALA A C 1
ATOM 1441 O O . ALA A 1 190 ? 16.928 6.787 -28.488 1.00 91.81 190 ALA A O 1
ATOM 1442 N N . GLY A 1 191 ? 17.397 4.914 -27.338 1.00 92.50 191 GLY A N 1
ATOM 1443 C CA . GLY A 1 191 ? 16.146 4.217 -27.562 1.00 92.50 191 GLY A CA 1
ATOM 1444 C C . GLY A 1 191 ? 15.712 3.484 -26.300 1.00 92.50 191 GLY A C 1
ATOM 1445 O O . GLY A 1 191 ? 16.503 3.263 -25.381 1.00 92.50 191 GLY A O 1
ATOM 1446 N N . ILE A 1 192 ? 14.436 3.118 -26.271 1.00 93.56 192 ILE A N 1
ATOM 1447 C CA . ILE A 1 192 ? 13.872 2.235 -25.254 1.00 93.56 192 ILE A CA 1
ATOM 1448 C C . ILE A 1 192 ? 13.216 1.034 -25.926 1.00 93.56 192 ILE A C 1
ATOM 1450 O O . ILE A 1 192 ? 12.602 1.167 -26.985 1.00 93.56 192 ILE A O 1
ATOM 1454 N N . GLN A 1 193 ? 13.331 -0.129 -25.297 1.00 89.88 193 GLN A N 1
ATOM 1455 C CA . GLN A 1 193 ? 12.730 -1.381 -25.746 1.00 89.88 193 GLN A CA 1
ATOM 1456 C C . GLN A 1 193 ? 11.975 -2.028 -24.589 1.00 89.88 193 GLN A C 1
ATOM 1458 O O . GLN A 1 193 ? 12.384 -1.903 -23.437 1.00 89.88 193 GLN A O 1
ATOM 1463 N N . SER A 1 194 ? 10.870 -2.712 -24.888 1.00 87.19 194 SER A N 1
ATOM 1464 C CA . SER A 1 194 ? 10.117 -3.434 -23.864 1.00 87.19 194 SER A CA 1
ATOM 1465 C C . SER A 1 194 ? 10.974 -4.546 -23.257 1.00 87.19 194 SER A C 1
ATOM 1467 O O . SER A 1 194 ? 11.531 -5.375 -23.975 1.00 87.19 194 SER A O 1
ATOM 1469 N N . ASP A 1 195 ? 11.074 -4.531 -21.935 1.00 85.69 195 ASP A N 1
ATOM 1470 C CA . ASP A 1 195 ? 11.778 -5.514 -21.124 1.00 85.69 195 ASP A CA 1
ATOM 1471 C C . ASP A 1 195 ? 11.168 -5.499 -19.714 1.00 85.69 195 ASP A C 1
ATOM 1473 O O . ASP A 1 195 ? 11.433 -4.558 -18.962 1.00 85.69 195 ASP A O 1
ATOM 1477 N N . PRO A 1 196 ? 10.358 -6.506 -19.340 1.00 71.75 196 PRO A N 1
ATOM 1478 C CA . PRO A 1 196 ? 9.634 -6.533 -18.068 1.00 71.75 196 PRO A CA 1
ATOM 1479 C C . PRO A 1 196 ? 10.505 -6.397 -16.812 1.00 71.75 196 PRO A C 1
ATOM 1481 O O . PRO A 1 196 ? 9.995 -5.970 -15.781 1.00 71.75 196 PRO A O 1
ATOM 1484 N N . GLY A 1 197 ? 11.792 -6.759 -16.880 1.00 75.12 197 GLY A N 1
ATOM 1485 C CA . GLY A 1 197 ? 12.722 -6.659 -15.752 1.00 75.12 197 GLY A CA 1
ATOM 1486 C C . GLY A 1 197 ? 13.519 -5.354 -15.706 1.00 75.12 197 GLY A C 1
ATOM 1487 O O . GLY A 1 197 ? 14.257 -5.123 -14.748 1.00 75.12 197 GLY A O 1
ATOM 1488 N N . ALA A 1 198 ? 13.406 -4.507 -16.731 1.00 85.56 198 ALA A N 1
ATOM 1489 C CA . ALA A 1 198 ? 14.182 -3.281 -16.844 1.00 85.56 198 ALA A CA 1
ATOM 1490 C C . ALA A 1 198 ? 13.355 -2.037 -16.518 1.00 85.56 198 ALA A C 1
ATOM 1492 O O . ALA A 1 198 ? 12.127 -2.021 -16.588 1.00 85.56 198 ALA A O 1
ATOM 1493 N N . HIS A 1 199 ? 14.059 -0.954 -16.214 1.00 88.62 199 HIS A N 1
ATOM 1494 C CA . HIS A 1 199 ? 13.458 0.355 -16.028 1.00 88.62 199 HIS A CA 1
ATOM 1495 C C . HIS A 1 199 ? 14.328 1.441 -16.656 1.00 88.62 199 HIS A C 1
ATOM 1497 O O . HIS A 1 199 ? 15.536 1.274 -16.836 1.00 88.62 199 HIS A O 1
ATOM 1503 N N . CYS A 1 200 ? 13.707 2.575 -16.962 1.00 93.06 200 CYS A N 1
ATOM 1504 C CA . CYS A 1 200 ? 14.365 3.739 -17.532 1.00 93.06 200 CYS A CA 1
ATOM 1505 C C . CYS A 1 200 ? 13.968 5.001 -16.773 1.00 93.06 200 CYS A C 1
ATOM 1507 O O . CYS A 1 200 ? 12.783 5.274 -16.601 1.00 93.06 200 CYS A O 1
ATOM 1509 N N . TRP A 1 201 ? 14.942 5.799 -16.339 1.00 95.94 201 TRP A N 1
ATOM 1510 C CA . TRP A 1 201 ? 14.657 7.125 -15.792 1.00 95.94 201 TRP A CA 1
ATOM 1511 C C . TRP A 1 201 ? 14.774 8.209 -16.855 1.00 95.94 201 TRP A C 1
ATOM 1513 O O . TRP A 1 201 ? 15.622 8.157 -17.748 1.00 95.94 201 TRP A O 1
ATOM 1523 N N . GLY A 1 202 ? 13.936 9.227 -16.712 1.00 96.75 202 GLY A N 1
ATOM 1524 C CA . GLY A 1 202 ? 13.907 10.386 -17.585 1.00 96.75 202 GLY A CA 1
ATOM 1525 C C . GLY A 1 202 ? 13.147 11.546 -16.957 1.00 96.75 202 GLY A C 1
ATOM 1526 O O . GLY A 1 202 ? 12.913 11.578 -15.746 1.00 96.75 202 GLY A O 1
ATOM 1527 N N . VAL A 1 203 ? 12.767 12.514 -17.785 1.00 96.94 203 VAL A N 1
ATOM 1528 C CA . VAL A 1 203 ? 12.110 13.749 -17.349 1.00 96.94 203 VAL A CA 1
ATOM 1529 C C . VAL A 1 203 ? 10.841 13.976 -18.150 1.00 96.94 203 VAL A C 1
ATOM 1531 O O . VAL A 1 203 ? 10.840 13.904 -19.376 1.00 96.94 203 VAL A O 1
ATOM 1534 N N . VAL A 1 204 ? 9.750 14.254 -17.444 1.00 95.69 204 VAL A N 1
ATOM 1535 C CA . VAL A 1 204 ? 8.475 14.662 -18.026 1.00 95.69 204 VAL A CA 1
ATOM 1536 C C . VAL A 1 204 ? 8.449 16.177 -18.172 1.00 95.69 204 VAL A C 1
ATOM 1538 O O . VAL A 1 204 ? 8.581 16.900 -17.184 1.00 95.69 204 VAL A O 1
ATOM 1541 N N . HIS A 1 205 ? 8.206 16.646 -19.389 1.00 94.81 205 HIS A N 1
ATOM 1542 C CA . HIS A 1 205 ? 7.986 18.048 -19.729 1.00 94.81 205 HIS A CA 1
ATOM 1543 C C . HIS A 1 205 ? 6.543 18.260 -20.178 1.00 94.81 205 HIS A C 1
ATOM 1545 O O . HIS A 1 205 ? 5.922 17.351 -20.719 1.00 94.81 205 HIS A O 1
ATOM 1551 N N . HIS A 1 206 ? 6.012 19.462 -19.989 1.00 93.19 206 HIS A N 1
ATOM 1552 C CA . HIS A 1 206 ? 4.689 19.836 -20.482 1.00 93.19 206 HIS A CA 1
ATOM 1553 C C . HIS A 1 206 ? 4.851 20.750 -21.691 1.00 93.19 206 HIS A C 1
ATOM 1555 O O . HIS A 1 206 ? 5.320 21.876 -21.544 1.00 93.19 206 HIS A O 1
ATOM 1561 N N . LEU A 1 207 ? 4.505 20.253 -22.880 1.00 93.19 207 LEU A N 1
ATOM 1562 C CA . LEU A 1 207 ? 4.757 20.948 -24.143 1.00 93.19 207 LEU A CA 1
ATOM 1563 C C . LEU A 1 207 ? 3.450 21.367 -24.812 1.00 93.19 207 LEU A C 1
ATOM 1565 O O . LEU A 1 207 ? 2.507 20.578 -24.878 1.00 93.19 207 LEU A O 1
ATOM 1569 N N . GLY A 1 208 ? 3.400 22.601 -25.315 1.00 91.69 208 GLY A N 1
ATOM 1570 C CA . GLY A 1 208 ? 2.270 23.085 -26.107 1.00 91.69 208 GLY A CA 1
ATOM 1571 C C . GLY A 1 208 ? 2.238 22.467 -27.514 1.00 91.69 208 GLY A C 1
ATOM 1572 O O . GLY A 1 208 ? 3.225 21.868 -27.952 1.00 91.69 208 GLY A O 1
ATOM 1573 N N . PRO A 1 209 ? 1.142 22.640 -28.278 1.00 90.00 209 PRO A N 1
ATOM 1574 C CA . PRO A 1 209 ? 0.986 22.030 -29.603 1.00 90.00 209 PRO A CA 1
ATOM 1575 C C . PRO A 1 209 ? 2.111 22.372 -30.593 1.00 90.00 209 PRO A C 1
ATOM 1577 O O . PRO A 1 209 ? 2.586 21.502 -31.324 1.00 90.00 209 PRO A O 1
ATOM 1580 N N . ALA A 1 210 ? 2.580 23.625 -30.596 1.00 91.31 210 ALA A N 1
ATOM 1581 C CA . ALA A 1 210 ? 3.664 24.066 -31.476 1.00 91.31 210 ALA A CA 1
ATOM 1582 C C . ALA A 1 210 ? 5.005 23.386 -31.140 1.00 91.31 210 ALA A C 1
ATOM 1584 O O . ALA A 1 210 ? 5.731 22.963 -32.042 1.00 91.31 210 ALA A O 1
ATOM 1585 N N . ASP A 1 211 ? 5.306 23.236 -29.848 1.00 93.69 211 ASP A N 1
ATOM 1586 C CA . ASP A 1 211 ? 6.524 22.587 -29.364 1.00 93.69 211 ASP A CA 1
ATOM 1587 C C . ASP A 1 211 ? 6.492 21.077 -29.600 1.00 93.69 211 ASP A C 1
ATOM 1589 O O . ASP A 1 211 ? 7.493 20.502 -30.026 1.00 93.69 211 ASP A O 1
ATOM 1593 N N . GLN A 1 212 ? 5.332 20.445 -29.394 1.00 89.81 212 GLN A N 1
ATOM 1594 C CA . GLN A 1 212 ? 5.114 19.036 -29.710 1.00 89.81 212 GLN A CA 1
ATOM 1595 C C . GLN A 1 212 ? 5.352 18.771 -31.201 1.00 89.81 212 GLN A C 1
ATOM 1597 O O . GLN A 1 212 ? 6.087 17.855 -31.562 1.00 89.81 212 GLN A O 1
ATOM 1602 N N . HIS A 1 213 ? 4.796 19.614 -32.073 1.00 91.69 213 HIS A N 1
ATOM 1603 C CA . HIS A 1 213 ? 4.988 19.485 -33.513 1.00 91.69 213 HIS A CA 1
ATOM 1604 C C . HIS A 1 213 ? 6.452 19.715 -33.931 1.00 91.69 213 HIS A C 1
ATOM 1606 O O . HIS A 1 213 ? 6.968 19.036 -34.822 1.00 91.69 213 HIS A O 1
ATOM 1612 N N . ALA A 1 214 ? 7.161 20.643 -33.279 1.00 91.56 214 ALA A N 1
ATOM 1613 C CA . ALA A 1 214 ? 8.596 20.818 -33.489 1.00 91.56 214 ALA A CA 1
ATOM 1614 C C . ALA A 1 214 ? 9.387 19.565 -33.082 1.00 91.56 214 ALA A C 1
ATOM 1616 O O . ALA A 1 214 ? 10.271 19.129 -33.827 1.00 91.56 214 ALA A O 1
ATOM 1617 N N . LEU A 1 215 ? 9.036 18.958 -31.947 1.00 91.62 215 LEU A N 1
ATOM 1618 C CA . LEU A 1 215 ? 9.674 17.747 -31.449 1.00 91.62 215 LEU A CA 1
ATOM 1619 C C . LEU A 1 215 ? 9.418 16.551 -32.376 1.00 91.62 215 LEU A C 1
ATOM 1621 O O . LEU A 1 215 ? 10.372 15.881 -32.761 1.00 91.62 215 LEU A O 1
ATOM 1625 N N . ASP A 1 216 ? 8.190 16.362 -32.863 1.00 91.56 216 ASP A N 1
ATOM 1626 C CA . ASP A 1 216 ? 7.844 15.293 -33.815 1.00 91.56 216 ASP A CA 1
ATOM 1627 C C . ASP A 1 216 ? 8.673 15.367 -35.113 1.00 91.56 216 ASP A C 1
ATOM 1629 O O . ASP A 1 216 ? 9.109 14.341 -35.648 1.00 91.56 216 ASP A O 1
ATOM 1633 N N . ARG A 1 217 ? 8.963 16.581 -35.608 1.00 89.94 217 ARG A N 1
ATOM 1634 C CA . ARG A 1 217 ? 9.864 16.791 -36.760 1.00 89.94 217 ARG A CA 1
ATOM 1635 C C . ARG A 1 217 ? 11.321 16.456 -36.444 1.00 89.94 217 ARG A C 1
ATOM 1637 O O . ARG A 1 217 ? 12.039 15.962 -37.318 1.00 89.94 217 ARG A O 1
ATOM 1644 N N . HIS A 1 218 ? 11.779 16.747 -35.227 1.00 87.56 218 HIS A N 1
ATOM 1645 C CA . HIS A 1 218 ? 13.139 16.425 -34.794 1.00 87.56 218 HIS A CA 1
ATOM 1646 C C . HIS A 1 218 ? 13.338 14.926 -34.583 1.00 87.56 218 HIS A C 1
ATOM 1648 O O . HIS A 1 218 ? 14.361 14.395 -35.019 1.00 87.56 218 HIS A O 1
ATOM 1654 N N . GLU A 1 219 ? 12.353 14.254 -33.991 1.00 87.56 219 GLU A N 1
ATOM 1655 C CA . GLU A 1 219 ? 12.356 12.804 -33.800 1.00 87.56 219 GLU A CA 1
ATOM 1656 C C . GLU A 1 219 ? 12.066 12.052 -35.109 1.00 87.56 219 GLU A C 1
ATOM 1658 O O . GLU A 1 219 ? 12.344 10.865 -35.221 1.00 87.56 219 GLU A O 1
ATOM 1663 N N . GLY A 1 220 ? 11.596 12.737 -36.157 1.00 85.19 220 GLY A N 1
ATOM 1664 C CA . GLY A 1 220 ? 11.374 12.133 -37.470 1.00 85.19 220 GLY A CA 1
ATOM 1665 C C . GLY A 1 220 ? 10.178 11.186 -37.482 1.00 85.19 220 GLY A C 1
ATOM 1666 O O . GLY A 1 220 ? 10.220 10.164 -38.163 1.00 85.19 220 GLY A O 1
ATOM 1667 N N . VAL A 1 221 ? 9.116 11.531 -36.747 1.00 86.38 221 VAL A N 1
ATOM 1668 C CA . VAL A 1 221 ? 7.895 10.715 -36.635 1.00 86.38 221 VAL A CA 1
ATOM 1669 C C . VAL A 1 221 ? 7.256 10.482 -38.004 1.00 86.38 221 VAL A C 1
ATOM 1671 O O . VAL A 1 221 ? 6.961 9.348 -38.364 1.00 86.38 221 VAL A O 1
ATOM 1674 N N . ALA A 1 222 ? 7.137 11.532 -38.821 1.00 84.12 222 ALA A N 1
ATOM 1675 C CA . ALA A 1 222 ? 6.608 11.422 -40.185 1.00 84.12 222 ALA A CA 1
ATOM 1676 C C . ALA A 1 222 ? 7.499 10.581 -41.122 1.00 84.12 222 ALA A C 1
ATOM 1678 O O . ALA A 1 222 ? 7.009 10.025 -42.097 1.00 84.12 222 ALA A O 1
ATOM 1679 N N . ALA A 1 223 ? 8.799 10.481 -40.821 1.00 82.19 223 ALA A N 1
ATOM 1680 C CA . ALA A 1 223 ? 9.758 9.655 -41.556 1.00 82.19 223 ALA A CA 1
ATOM 1681 C C . ALA A 1 223 ? 9.872 8.226 -40.987 1.00 82.19 223 ALA A C 1
ATOM 1683 O O . ALA A 1 223 ? 10.697 7.444 -41.452 1.00 82.19 223 ALA A O 1
ATOM 1684 N N . GLY A 1 224 ? 9.079 7.889 -39.963 1.00 83.56 224 GLY A N 1
ATOM 1685 C CA . GLY A 1 224 ? 9.062 6.569 -39.343 1.00 83.56 224 GLY A CA 1
ATOM 1686 C C . GLY A 1 224 ? 10.288 6.244 -38.492 1.00 83.56 224 GLY A C 1
ATOM 1687 O O . GLY A 1 224 ? 10.486 5.078 -38.186 1.00 83.56 224 GLY A O 1
ATOM 1688 N N . HIS A 1 225 ? 11.113 7.221 -38.098 1.00 84.81 225 HIS A N 1
ATOM 1689 C CA . HIS A 1 225 ? 12.310 6.969 -37.275 1.00 84.81 225 HIS A CA 1
ATOM 1690 C C . HIS A 1 225 ? 11.961 6.592 -35.826 1.00 84.81 225 HIS A C 1
ATOM 1692 O O . HIS A 1 225 ? 12.610 5.753 -35.206 1.00 84.81 225 HIS A O 1
ATOM 1698 N N . TYR A 1 226 ? 10.943 7.256 -35.284 1.00 86.31 226 TYR A N 1
ATOM 1699 C CA . TYR A 1 226 ? 10.340 6.972 -33.991 1.00 86.31 226 TYR A CA 1
ATOM 1700 C C . TYR A 1 226 ? 8.827 6.979 -34.163 1.00 86.31 226 TYR A C 1
ATOM 1702 O O . TYR A 1 226 ? 8.287 7.759 -34.947 1.00 86.31 226 TYR A O 1
ATOM 1710 N N . ARG A 1 227 ? 8.133 6.164 -33.375 1.00 91.00 227 ARG A N 1
ATOM 1711 C CA . ARG A 1 227 ? 6.689 6.283 -33.181 1.00 91.00 227 ARG A CA 1
ATOM 1712 C C . ARG A 1 227 ? 6.400 6.962 -31.852 1.00 91.00 227 ARG A C 1
ATOM 1714 O O . ARG A 1 227 ? 7.108 6.743 -30.869 1.00 91.00 227 ARG A O 1
ATOM 1721 N N . THR A 1 228 ? 5.334 7.745 -31.806 1.00 91.88 228 THR A N 1
ATOM 1722 C CA . THR A 1 228 ? 4.808 8.246 -30.538 1.00 91.88 228 THR A CA 1
ATOM 1723 C C . THR A 1 228 ? 4.054 7.124 -29.832 1.00 91.88 228 THR A C 1
ATOM 1725 O O . THR A 1 228 ? 3.224 6.452 -30.441 1.00 91.88 228 THR A O 1
ATOM 1728 N N . GLN A 1 229 ? 4.325 6.922 -28.548 1.00 91.75 229 GLN A N 1
ATOM 1729 C CA . GLN A 1 229 ? 3.648 5.926 -27.725 1.00 91.75 229 GLN A CA 1
ATOM 1730 C C . GLN A 1 229 ? 3.262 6.539 -26.380 1.00 91.75 229 GLN A C 1
ATOM 1732 O O . GLN A 1 229 ? 4.039 7.288 -25.787 1.00 91.75 229 GLN A O 1
ATOM 1737 N N . THR A 1 230 ? 2.056 6.234 -25.904 1.00 92.94 230 THR A N 1
ATOM 1738 C CA . THR A 1 230 ? 1.632 6.600 -24.551 1.00 92.94 230 THR A CA 1
ATOM 1739 C C . THR A 1 230 ? 2.060 5.510 -23.584 1.00 92.94 230 THR A C 1
ATOM 1741 O O . THR A 1 230 ? 1.664 4.358 -23.749 1.00 92.94 230 THR A O 1
ATOM 1744 N N . LEU A 1 231 ? 2.861 5.880 -22.589 1.00 91.25 231 LEU A N 1
ATOM 1745 C CA . LEU A 1 231 ? 3.359 4.992 -21.542 1.00 91.25 231 LEU A CA 1
ATOM 1746 C C . LEU A 1 231 ? 3.039 5.570 -20.167 1.00 91.25 231 LEU A C 1
ATOM 1748 O O . LEU A 1 231 ? 2.774 6.761 -20.050 1.00 91.25 231 LEU A O 1
ATOM 1752 N N . THR A 1 232 ? 3.080 4.743 -19.131 1.00 89.81 232 THR A N 1
ATOM 1753 C CA . THR A 1 232 ? 2.897 5.192 -17.746 1.00 89.81 232 THR A CA 1
ATOM 1754 C C . THR A 1 232 ? 4.254 5.367 -17.089 1.00 89.81 232 THR A C 1
ATOM 1756 O O . THR A 1 232 ? 5.085 4.465 -17.155 1.00 89.81 232 THR A O 1
ATOM 1759 N N . VAL A 1 233 ? 4.464 6.507 -16.439 1.00 90.44 233 VAL A N 1
ATOM 1760 C CA . VAL A 1 233 ? 5.665 6.770 -15.639 1.00 90.44 233 VAL A CA 1
ATOM 1761 C C . VAL A 1 233 ? 5.299 6.981 -14.180 1.00 90.44 233 VAL A C 1
ATOM 1763 O O . VAL A 1 233 ? 4.171 7.368 -13.878 1.00 90.44 233 VAL A O 1
ATOM 1766 N N . THR A 1 234 ? 6.271 6.766 -13.302 1.00 85.75 234 THR A N 1
ATOM 1767 C CA . THR A 1 234 ? 6.166 6.931 -11.853 1.00 85.75 234 THR A CA 1
ATOM 1768 C C . THR A 1 234 ? 7.176 7.972 -11.385 1.00 85.75 234 THR A C 1
ATOM 1770 O O . THR A 1 234 ? 8.372 7.832 -11.632 1.00 85.75 234 THR A O 1
ATOM 1773 N N . THR A 1 235 ? 6.733 9.042 -10.730 1.00 83.19 235 THR A N 1
ATOM 1774 C CA . THR A 1 235 ? 7.640 10.074 -10.193 1.00 83.19 235 THR A CA 1
ATOM 1775 C C . THR A 1 235 ? 8.415 9.555 -8.983 1.00 83.19 235 THR A C 1
ATOM 1777 O O . THR A 1 235 ? 8.067 8.529 -8.401 1.00 83.19 235 THR A O 1
ATOM 1780 N N . LEU A 1 236 ? 9.443 10.289 -8.541 1.00 72.94 236 LEU A N 1
ATOM 1781 C CA . LEU A 1 236 ? 10.144 9.986 -7.280 1.00 72.94 236 LEU A CA 1
ATOM 1782 C C . LEU A 1 236 ? 9.194 9.960 -6.071 1.00 72.94 236 LEU A C 1
ATOM 1784 O O . LEU A 1 236 ? 9.419 9.234 -5.109 1.00 72.94 236 LEU A O 1
ATOM 1788 N N . GLN A 1 237 ? 8.115 10.739 -6.133 1.00 68.06 237 GLN A N 1
ATOM 1789 C CA . GLN A 1 237 ? 7.074 10.802 -5.115 1.00 68.06 237 GLN A CA 1
ATOM 1790 C C . GLN A 1 237 ? 6.001 9.718 -5.299 1.00 68.06 237 GLN A C 1
ATOM 1792 O O . GLN A 1 237 ? 5.001 9.751 -4.584 1.00 68.06 237 GLN A O 1
ATOM 1797 N N . GLY A 1 238 ? 6.190 8.754 -6.204 1.00 65.00 238 GLY A N 1
ATOM 1798 C CA . GLY A 1 238 ? 5.270 7.635 -6.425 1.00 65.00 238 GLY A CA 1
ATOM 1799 C C . GLY A 1 238 ? 4.016 7.988 -7.230 1.00 65.00 238 GLY A C 1
ATOM 1800 O O . GLY A 1 238 ? 3.092 7.184 -7.291 1.00 65.00 238 GLY A O 1
ATOM 1801 N N . GLU A 1 239 ? 3.951 9.172 -7.849 1.00 74.38 239 GLU A N 1
ATOM 1802 C CA . GLU A 1 239 ? 2.809 9.545 -8.688 1.00 74.38 239 GLU A CA 1
ATOM 1803 C C . GLU A 1 239 ? 2.886 8.804 -10.027 1.00 74.38 239 GLU A C 1
ATOM 1805 O O . GLU A 1 239 ? 3.862 8.970 -10.758 1.00 74.38 239 GLU A O 1
ATOM 1810 N N . CYS A 1 240 ? 1.849 8.041 -10.379 1.00 79.88 240 CYS A N 1
ATOM 1811 C CA . CYS A 1 240 ? 1.760 7.330 -11.656 1.00 79.88 240 CYS A CA 1
ATOM 1812 C C . CYS A 1 240 ? 0.822 8.052 -12.627 1.00 79.88 240 CYS A C 1
ATOM 1814 O O . CYS A 1 240 ? -0.333 8.306 -12.287 1.00 79.88 240 CYS A O 1
ATOM 1816 N N . PHE A 1 241 ? 1.282 8.355 -13.843 1.00 83.81 241 PHE A N 1
ATOM 1817 C CA . PHE A 1 241 ? 0.429 8.976 -14.864 1.00 83.81 241 PHE A CA 1
ATOM 1818 C C . PHE A 1 241 ? 0.899 8.695 -16.299 1.00 83.81 241 PHE A C 1
ATOM 1820 O O . PHE A 1 241 ? 2.082 8.413 -16.524 1.00 83.81 241 PHE A O 1
ATOM 1827 N N . PRO A 1 242 ? -0.018 8.752 -17.285 1.00 90.06 242 PRO A N 1
ATOM 1828 C CA . PRO A 1 242 ? 0.320 8.509 -18.676 1.00 90.06 242 PRO A CA 1
ATOM 1829 C C . PRO A 1 242 ? 1.036 9.715 -19.298 1.00 90.06 242 PRO A C 1
ATOM 1831 O O . PRO A 1 242 ? 0.668 10.870 -19.092 1.00 90.06 242 PRO A O 1
ATOM 1834 N N . VAL A 1 243 ? 2.044 9.435 -20.113 1.00 93.25 243 VAL A N 1
ATOM 1835 C CA . VAL A 1 243 ? 2.868 10.412 -20.826 1.00 93.25 243 VAL A CA 1
ATOM 1836 C C . VAL A 1 243 ? 3.056 9.983 -22.269 1.00 93.25 243 VAL A C 1
ATOM 1838 O O . VAL A 1 243 ? 3.052 8.797 -22.594 1.00 93.25 243 VAL A O 1
ATOM 1841 N N . SER A 1 244 ? 3.246 10.954 -23.150 1.00 95.00 244 SER A N 1
ATOM 1842 C CA . SER A 1 244 ? 3.714 10.706 -24.508 1.00 95.00 244 SER A CA 1
ATOM 1843 C C . SER A 1 244 ? 5.223 10.480 -24.489 1.00 95.00 244 SER A C 1
ATOM 1845 O O . SER A 1 244 ? 5.949 11.226 -23.843 1.00 95.00 244 SER A O 1
ATOM 1847 N N . THR A 1 245 ? 5.734 9.514 -25.235 1.00 96.19 245 THR A N 1
ATOM 1848 C CA . THR A 1 245 ? 7.172 9.404 -25.501 1.00 96.19 245 THR A CA 1
ATOM 1849 C C . THR A 1 245 ? 7.415 8.917 -26.924 1.00 96.19 245 THR A C 1
ATOM 1851 O O . THR A 1 245 ? 6.470 8.602 -27.651 1.00 96.19 245 THR A O 1
ATOM 1854 N N . TYR A 1 246 ? 8.676 8.881 -27.327 1.00 95.06 246 TYR A N 1
ATOM 1855 C CA . TYR A 1 246 ? 9.110 8.417 -28.637 1.00 95.06 246 TYR A CA 1
ATOM 1856 C C . TYR A 1 246 ? 9.768 7.058 -28.470 1.00 95.06 246 TYR A C 1
ATOM 1858 O O . TYR A 1 246 ? 10.634 6.913 -27.621 1.00 95.06 246 TYR A O 1
ATOM 1866 N N . VAL A 1 247 ? 9.382 6.062 -29.259 1.00 93.44 247 VAL A N 1
ATOM 1867 C CA . VAL A 1 247 ? 9.995 4.723 -29.256 1.00 93.44 247 VAL A CA 1
ATOM 1868 C C . VAL A 1 247 ? 10.551 4.457 -30.655 1.00 93.44 247 VAL A C 1
ATOM 1870 O O . VAL A 1 247 ? 9.812 4.688 -31.617 1.00 93.44 247 VAL A O 1
ATOM 1873 N N . PRO A 1 248 ? 11.820 4.029 -30.812 1.00 90.88 248 PRO A N 1
ATOM 1874 C CA . PRO A 1 248 ? 12.354 3.682 -32.126 1.00 90.88 248 PRO A CA 1
ATOM 1875 C C . PRO A 1 248 ? 11.471 2.631 -32.802 1.00 90.88 248 PRO A C 1
ATOM 1877 O O . PRO A 1 248 ? 10.966 1.710 -32.154 1.00 90.88 248 PRO A O 1
ATOM 1880 N N . THR A 1 249 ? 11.248 2.775 -34.101 1.00 89.38 249 THR A N 1
ATOM 1881 C CA . THR A 1 249 ? 10.568 1.740 -34.888 1.00 89.38 249 THR A CA 1
ATOM 1882 C C . THR A 1 249 ? 11.516 0.559 -35.137 1.00 89.38 249 THR A C 1
ATOM 1884 O O . THR A 1 249 ? 12.736 0.748 -35.093 1.00 89.38 249 THR A O 1
ATOM 1887 N N . PRO A 1 250 ? 11.001 -0.664 -35.372 1.00 85.69 250 PRO A N 1
ATOM 1888 C CA . PRO A 1 250 ? 11.841 -1.845 -35.583 1.00 85.69 250 PRO A CA 1
ATOM 1889 C C . PRO A 1 250 ? 12.887 -1.666 -36.691 1.00 85.69 250 PRO A C 1
ATOM 1891 O O . PRO A 1 250 ? 14.017 -2.114 -36.546 1.00 85.69 250 PRO A O 1
ATOM 1894 N N . GLU A 1 251 ? 12.542 -0.948 -37.761 1.00 84.69 251 GLU A N 1
ATOM 1895 C CA . GLU A 1 251 ? 13.414 -0.685 -38.912 1.00 84.69 251 GLU A CA 1
ATOM 1896 C C . GLU A 1 251 ? 14.575 0.264 -38.575 1.00 84.69 251 GLU A C 1
ATOM 1898 O O . GLU A 1 251 ? 15.579 0.312 -39.284 1.00 84.69 251 GLU A O 1
ATOM 1903 N N . TRP A 1 252 ? 14.436 1.025 -37.489 1.00 85.94 252 TRP A N 1
ATOM 1904 C CA . TRP A 1 252 ? 15.415 1.990 -37.000 1.00 85.94 252 TRP A CA 1
ATOM 1905 C C . TRP A 1 252 ? 16.038 1.561 -35.672 1.00 85.94 252 TRP A C 1
ATOM 1907 O O . TRP A 1 252 ? 16.682 2.384 -35.015 1.00 85.94 252 TRP A O 1
ATOM 1917 N N . SER A 1 253 ? 15.871 0.296 -35.276 1.00 86.06 253 SER A N 1
ATOM 1918 C CA . SER A 1 253 ? 16.432 -0.254 -34.047 1.00 86.06 253 SER A CA 1
ATOM 1919 C C . SER A 1 253 ? 17.505 -1.303 -34.339 1.00 86.06 253 SER A C 1
ATOM 1921 O O . SER A 1 253 ? 17.300 -2.196 -35.155 1.00 86.06 253 SER A O 1
ATOM 1923 N N . ALA A 1 254 ? 18.660 -1.185 -33.685 1.00 84.25 254 ALA A N 1
ATOM 1924 C CA . ALA A 1 254 ? 19.752 -2.148 -33.784 1.00 84.25 254 ALA A CA 1
ATOM 1925 C C . ALA A 1 254 ? 20.548 -2.203 -32.474 1.00 84.25 254 ALA A C 1
ATOM 1927 O O . ALA A 1 254 ? 20.681 -1.191 -31.783 1.00 84.25 254 ALA A O 1
ATOM 1928 N N . ASP A 1 255 ? 21.105 -3.372 -32.167 1.00 81.12 255 ASP A N 1
ATOM 1929 C CA . ASP A 1 255 ? 21.965 -3.580 -31.002 1.00 81.12 255 ASP A CA 1
ATOM 1930 C C . ASP A 1 255 ? 23.423 -3.193 -31.290 1.00 81.12 255 ASP A C 1
ATOM 1932 O O . ASP A 1 255 ? 23.869 -3.148 -32.438 1.00 81.12 255 ASP A O 1
ATOM 1936 N N . GLY A 1 256 ? 24.187 -2.926 -30.227 1.00 79.00 256 GLY A N 1
ATOM 1937 C CA . GLY A 1 256 ? 25.631 -2.679 -30.313 1.00 79.00 256 GLY A CA 1
ATOM 1938 C C . GLY A 1 256 ? 26.033 -1.317 -30.890 1.00 79.00 256 GLY A C 1
ATOM 1939 O O . GLY A 1 256 ? 27.205 -1.120 -31.213 1.00 79.00 256 GLY A O 1
ATOM 1940 N N . LEU A 1 257 ? 25.097 -0.372 -31.019 1.00 86.56 257 LEU A N 1
ATOM 1941 C CA . LEU A 1 257 ? 25.402 0.983 -31.475 1.00 86.56 257 LEU A CA 1
ATOM 1942 C C . LEU A 1 257 ? 26.117 1.789 -30.382 1.00 86.56 257 LEU A C 1
ATOM 1944 O O . LEU A 1 257 ? 25.846 1.638 -29.190 1.00 86.56 257 LEU A O 1
ATOM 1948 N N . ARG A 1 258 ? 26.993 2.708 -30.794 1.00 87.12 258 ARG A N 1
ATOM 1949 C CA . ARG A 1 258 ? 27.680 3.647 -29.893 1.00 87.12 258 ARG A CA 1
ATOM 1950 C C . ARG A 1 258 ? 27.216 5.083 -30.138 1.00 87.12 258 ARG A C 1
ATOM 1952 O O . ARG A 1 258 ? 26.926 5.448 -31.273 1.00 87.12 258 ARG A O 1
ATOM 1959 N N . PRO A 1 259 ? 27.094 5.932 -29.113 1.00 90.06 259 PRO A N 1
ATOM 1960 C CA . PRO A 1 259 ? 26.723 7.323 -29.325 1.00 90.06 259 PRO A CA 1
ATOM 1961 C C . PRO A 1 259 ? 27.924 8.114 -29.861 1.00 90.06 259 PRO A C 1
ATOM 1963 O O . PRO A 1 259 ? 29.067 7.842 -29.503 1.00 90.06 259 PRO A O 1
ATOM 1966 N N . SER A 1 260 ? 27.675 9.151 -30.665 1.00 89.12 260 SER A N 1
ATOM 1967 C CA . SER A 1 260 ? 28.727 10.122 -30.990 1.00 89.12 260 SER A CA 1
ATOM 1968 C C . SER A 1 260 ? 29.159 10.887 -29.721 1.00 89.12 260 SER A C 1
ATOM 1970 O O . SER A 1 260 ? 28.298 11.144 -28.869 1.00 89.12 260 SER A O 1
ATOM 1972 N N . PRO A 1 261 ? 30.429 11.325 -29.584 1.00 88.12 261 PRO A N 1
ATOM 1973 C CA . PRO A 1 261 ? 30.902 12.042 -28.390 1.00 88.12 261 PRO A CA 1
ATOM 1974 C C . PRO A 1 261 ? 30.029 13.251 -28.016 1.00 88.12 261 PRO A C 1
ATOM 1976 O O . PRO A 1 261 ? 29.567 13.357 -26.881 1.00 88.12 261 PRO A O 1
ATOM 1979 N N . ASP A 1 262 ? 29.679 14.087 -28.998 1.00 87.88 262 ASP A N 1
ATOM 1980 C CA . ASP A 1 262 ? 28.806 15.259 -28.812 1.00 87.88 262 ASP A CA 1
ATOM 1981 C C . ASP A 1 262 ? 27.377 14.912 -28.375 1.00 87.88 262 ASP A C 1
ATOM 1983 O O . ASP A 1 262 ? 26.656 15.749 -27.826 1.00 87.88 262 ASP A O 1
ATOM 1987 N N . TYR A 1 263 ? 26.905 13.706 -28.693 1.00 89.81 263 TYR A N 1
ATOM 1988 C CA . TYR A 1 263 ? 25.578 13.249 -28.295 1.00 89.81 263 TYR A CA 1
ATOM 1989 C C . TYR A 1 263 ? 25.597 12.675 -26.886 1.00 89.81 263 TYR A C 1
ATOM 1991 O O . TYR A 1 263 ? 24.708 12.989 -26.095 1.00 89.81 263 TYR A O 1
ATOM 1999 N N . ALA A 1 264 ? 26.628 11.890 -26.565 1.00 92.06 264 ALA A N 1
ATOM 2000 C CA . ALA A 1 264 ? 26.867 11.404 -25.217 1.00 92.06 264 ALA A CA 1
ATOM 2001 C C . ALA A 1 264 ? 27.018 12.573 -24.232 1.00 92.06 264 ALA A C 1
ATOM 2003 O O . ALA A 1 264 ? 26.344 12.585 -23.206 1.00 92.06 264 ALA A O 1
ATOM 2004 N N . ASP A 1 265 ? 27.798 13.605 -24.581 1.00 93.00 265 ASP A N 1
ATOM 2005 C CA . ASP A 1 265 ? 27.955 14.817 -23.764 1.00 93.00 265 ASP A CA 1
ATOM 2006 C C . ASP A 1 265 ? 26.615 15.495 -23.440 1.00 93.00 265 ASP A C 1
ATOM 2008 O O . ASP A 1 265 ? 26.343 15.832 -22.289 1.00 93.00 265 ASP A O 1
ATOM 2012 N N . ARG A 1 266 ? 25.720 15.632 -24.425 1.00 94.38 266 ARG A N 1
ATOM 2013 C CA . ARG A 1 266 ? 24.385 16.208 -24.185 1.00 94.38 266 ARG A CA 1
ATOM 2014 C C . ARG A 1 266 ? 23.576 15.388 -23.193 1.00 94.38 266 ARG A C 1
ATOM 2016 O O . ARG A 1 266 ? 22.911 15.967 -22.338 1.00 94.38 266 ARG A O 1
ATOM 2023 N N . ILE A 1 267 ? 23.612 14.060 -23.306 1.00 95.00 267 ILE A N 1
ATOM 2024 C CA . ILE A 1 267 ? 22.904 13.193 -22.361 1.00 95.00 267 ILE A CA 1
ATOM 2025 C C . ILE A 1 267 ? 23.514 13.345 -20.964 1.00 95.00 267 ILE A C 1
ATOM 2027 O O . ILE A 1 267 ? 22.747 13.535 -20.026 1.00 95.00 267 ILE A O 1
ATOM 2031 N N . ARG A 1 268 ? 24.850 13.370 -20.827 1.00 94.44 268 ARG A N 1
ATOM 2032 C CA . ARG A 1 268 ? 25.533 13.587 -19.536 1.00 94.44 268 ARG A CA 1
ATOM 2033 C C . ARG A 1 268 ? 25.181 14.938 -18.907 1.00 94.44 268 ARG A C 1
ATOM 2035 O O . ARG A 1 268 ? 24.841 15.011 -17.730 1.00 94.44 268 ARG A O 1
ATOM 2042 N N . ARG A 1 269 ? 25.180 16.023 -19.690 1.00 94.19 269 ARG A N 1
ATOM 2043 C CA . ARG A 1 269 ? 24.749 17.347 -19.204 1.00 94.19 269 ARG A CA 1
ATOM 2044 C C . ARG A 1 269 ? 23.288 17.343 -18.763 1.00 94.19 269 ARG A C 1
ATOM 2046 O O . ARG A 1 269 ? 22.958 17.929 -17.737 1.00 94.19 269 ARG A O 1
ATOM 2053 N N . GLY A 1 270 ? 22.422 16.657 -19.507 1.00 93.25 270 GLY A N 1
ATOM 2054 C CA . GLY A 1 270 ? 21.030 16.456 -19.115 1.00 93.25 270 GLY A CA 1
ATOM 2055 C C . GLY A 1 270 ? 20.890 15.663 -17.815 1.00 93.25 270 GLY A C 1
ATOM 2056 O O . GLY A 1 270 ? 20.206 16.106 -16.899 1.00 93.25 270 GLY A O 1
ATOM 2057 N N . SER A 1 271 ? 21.569 14.522 -17.695 1.00 93.06 271 SER A N 1
ATOM 2058 C CA . SER A 1 271 ? 21.499 13.664 -16.507 1.00 93.06 271 SER A CA 1
ATOM 2059 C C . SER A 1 271 ? 22.116 14.297 -15.257 1.00 93.06 271 SER A C 1
ATOM 2061 O O . SER A 1 271 ? 21.740 13.928 -14.147 1.00 93.06 271 SER A O 1
ATOM 2063 N N . ALA A 1 272 ? 23.039 15.248 -15.420 1.00 92.31 272 ALA A N 1
ATOM 2064 C CA . ALA A 1 272 ? 23.596 16.045 -14.332 1.00 92.31 272 ALA A CA 1
ATOM 2065 C C . ALA A 1 272 ? 22.711 17.232 -13.923 1.00 92.31 272 ALA A C 1
ATOM 2067 O O . ALA A 1 272 ? 22.750 17.642 -12.767 1.00 92.31 272 ALA A O 1
ATOM 2068 N N . HIS A 1 273 ? 21.922 17.783 -14.849 1.00 94.25 273 HIS A N 1
ATOM 2069 C CA . HIS A 1 273 ? 21.033 18.907 -14.561 1.00 94.25 273 HIS A CA 1
ATOM 2070 C C . HIS A 1 273 ? 19.831 18.500 -13.699 1.00 94.25 273 HIS A C 1
ATOM 2072 O O . HIS A 1 273 ? 19.427 19.235 -12.799 1.00 94.25 273 HIS A O 1
ATOM 2078 N N . TRP A 1 274 ? 19.247 17.334 -13.980 1.00 94.50 274 TRP A N 1
ATOM 2079 C CA . TRP A 1 274 ? 18.071 16.836 -13.269 1.00 94.50 274 TRP A CA 1
ATOM 2080 C C . TRP A 1 274 ? 18.463 15.939 -12.088 1.00 94.50 274 TRP A C 1
ATOM 2082 O O . TRP A 1 274 ? 19.466 15.231 -12.172 1.00 94.50 274 TRP A O 1
ATOM 2092 N N . PRO A 1 275 ? 17.655 15.882 -11.012 1.00 91.06 275 PRO A N 1
ATOM 2093 C CA . PRO A 1 275 ? 17.908 15.019 -9.857 1.00 91.06 275 PRO A CA 1
ATOM 2094 C C . PRO A 1 275 ? 17.561 13.546 -10.159 1.00 91.06 275 PRO A C 1
ATOM 2096 O O . PRO A 1 275 ? 16.694 12.950 -9.521 1.00 91.06 275 PRO A O 1
ATOM 2099 N N . LEU A 1 276 ? 18.193 12.964 -11.183 1.00 91.06 276 LEU A N 1
ATOM 2100 C CA . LEU A 1 276 ? 18.080 11.539 -11.499 1.00 91.06 276 LEU A CA 1
ATOM 2101 C C . LEU A 1 276 ? 18.796 10.704 -10.422 1.00 91.06 276 LEU A C 1
ATOM 2103 O O . LEU A 1 276 ? 19.819 11.152 -9.901 1.00 91.06 276 LEU A O 1
ATOM 2107 N N . PRO A 1 277 ? 18.326 9.482 -10.103 1.00 89.00 277 PRO A N 1
ATOM 2108 C CA . PRO A 1 277 ? 18.995 8.637 -9.118 1.00 89.00 277 PRO A CA 1
ATOM 2109 C C . PRO A 1 277 ? 20.452 8.348 -9.480 1.00 89.00 277 PRO A C 1
ATOM 2111 O O . PRO A 1 277 ? 20.775 8.045 -10.629 1.00 89.00 277 PRO A O 1
ATOM 2114 N N . GLU A 1 278 ? 21.330 8.370 -8.480 1.00 88.06 278 GLU A N 1
ATOM 2115 C CA . GLU A 1 278 ? 22.773 8.231 -8.697 1.00 88.06 278 GLU A CA 1
ATOM 2116 C C . GLU A 1 278 ? 23.161 6.879 -9.309 1.00 88.06 278 GLU A C 1
ATOM 2118 O O . GLU A 1 278 ? 24.055 6.796 -10.149 1.00 88.06 278 GLU A O 1
ATOM 2123 N N . LEU A 1 279 ? 22.464 5.802 -8.934 1.00 83.06 279 LEU A N 1
ATOM 2124 C CA . LEU A 1 279 ? 22.678 4.493 -9.552 1.00 83.06 279 LEU A CA 1
ATOM 2125 C C . LEU A 1 279 ? 22.336 4.520 -11.049 1.00 83.06 279 LEU A C 1
ATOM 2127 O O . LEU A 1 279 ? 23.101 4.004 -11.856 1.00 83.06 279 LEU A O 1
ATOM 2131 N N . TRP A 1 280 ? 21.238 5.184 -11.421 1.00 90.38 280 TRP A N 1
ATOM 2132 C CA . TRP A 1 280 ? 20.834 5.323 -12.818 1.00 90.38 280 TRP A CA 1
ATOM 2133 C C . TRP A 1 280 ? 21.825 6.156 -13.631 1.00 90.38 280 TRP A C 1
ATOM 2135 O O . TRP A 1 280 ? 22.176 5.770 -14.742 1.00 90.38 280 TRP A O 1
ATOM 2145 N N . ARG A 1 281 ? 22.295 7.283 -13.080 1.00 91.50 281 ARG A N 1
ATOM 2146 C CA . ARG A 1 281 ? 23.309 8.135 -13.721 1.00 91.50 281 ARG A CA 1
ATOM 2147 C C . ARG A 1 281 ? 24.570 7.341 -14.059 1.00 91.50 281 ARG A C 1
ATOM 2149 O O . ARG A 1 281 ? 25.020 7.407 -15.197 1.00 91.50 281 ARG A O 1
ATOM 2156 N N . ARG A 1 282 ? 25.061 6.521 -13.124 1.00 88.00 282 ARG A N 1
ATOM 2157 C CA . ARG A 1 282 ? 26.223 5.646 -13.348 1.00 88.00 282 ARG A CA 1
ATOM 2158 C C . ARG A 1 282 ? 25.974 4.593 -14.428 1.00 88.00 282 ARG A C 1
ATOM 2160 O O . ARG A 1 282 ? 26.823 4.395 -15.288 1.00 88.00 282 ARG A O 1
ATOM 2167 N N . THR A 1 283 ? 24.804 3.949 -14.431 1.00 86.31 283 THR A N 1
ATOM 2168 C CA . THR A 1 283 ? 24.429 3.001 -15.498 1.00 86.31 283 THR A CA 1
ATOM 2169 C C . THR A 1 283 ? 24.370 3.682 -16.864 1.00 86.31 283 THR A C 1
ATOM 2171 O O . THR A 1 283 ? 24.842 3.131 -17.856 1.00 86.31 283 THR A O 1
ATOM 2174 N N . LEU A 1 284 ? 23.809 4.890 -16.916 1.00 90.12 284 LEU A N 1
ATOM 2175 C CA . LEU A 1 284 ? 23.729 5.690 -18.129 1.00 90.12 284 LEU A CA 1
ATOM 2176 C C . LEU A 1 284 ? 25.127 6.084 -18.626 1.00 90.12 284 LEU A C 1
ATOM 2178 O O . LEU A 1 284 ? 25.384 5.986 -19.820 1.00 90.12 284 LEU A O 1
ATOM 2182 N N . GLU A 1 285 ? 26.034 6.494 -17.738 1.00 89.50 285 GLU A N 1
ATOM 2183 C CA 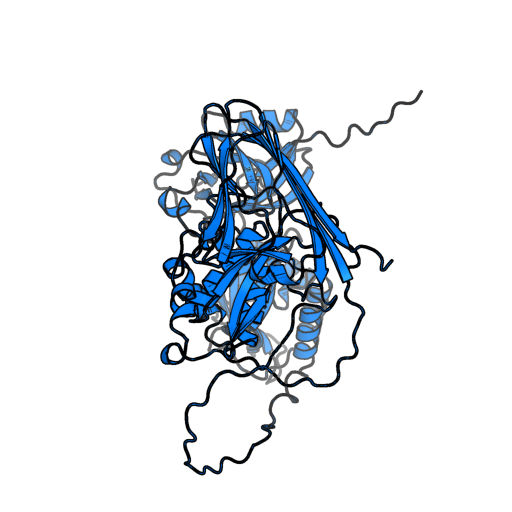. GLU A 1 285 ? 27.420 6.839 -18.083 1.00 89.50 285 GLU A CA 1
ATOM 2184 C C . GLU A 1 285 ? 28.175 5.634 -18.658 1.00 89.50 285 GLU A C 1
ATOM 2186 O O . GLU A 1 285 ? 28.644 5.710 -19.793 1.00 89.50 285 GLU A O 1
ATOM 2191 N N . ALA A 1 286 ? 28.158 4.490 -17.967 1.00 86.19 286 ALA A N 1
ATOM 2192 C CA . ALA A 1 286 ? 28.796 3.256 -18.438 1.00 86.19 286 ALA A CA 1
ATOM 2193 C C . ALA A 1 286 ? 28.270 2.802 -19.815 1.00 86.19 286 ALA A C 1
ATOM 2195 O O . ALA A 1 286 ? 29.007 2.287 -20.661 1.00 86.19 286 ALA A O 1
ATOM 2196 N N . ALA A 1 287 ? 26.977 3.010 -20.075 1.00 86.56 287 ALA A N 1
ATOM 2197 C CA . ALA A 1 287 ? 26.370 2.691 -21.362 1.00 86.56 287 ALA A CA 1
ATOM 2198 C C . ALA A 1 287 ? 26.833 3.634 -22.479 1.00 86.56 287 ALA A C 1
ATOM 2200 O O . ALA A 1 287 ? 27.018 3.199 -23.615 1.00 86.56 287 ALA A O 1
ATOM 2201 N N . LEU A 1 288 ? 27.007 4.923 -22.170 1.00 88.94 288 LEU A N 1
ATOM 2202 C CA . LEU A 1 288 ? 27.504 5.916 -23.120 1.00 88.94 288 LEU A CA 1
ATOM 2203 C C . LEU A 1 288 ? 28.976 5.685 -23.473 1.00 88.94 288 LEU A C 1
ATOM 2205 O O . LEU A 1 288 ? 29.359 5.932 -24.616 1.00 88.94 288 LEU A O 1
ATOM 2209 N N . ASP A 1 289 ? 29.769 5.186 -22.526 1.00 85.31 289 ASP A N 1
ATOM 2210 C CA . ASP A 1 289 ? 31.182 4.840 -22.726 1.00 85.31 289 ASP A CA 1
ATOM 2211 C C . ASP A 1 289 ? 31.357 3.498 -23.471 1.00 85.31 289 ASP A C 1
ATOM 2213 O O . ASP A 1 289 ? 32.429 3.172 -23.987 1.00 85.31 289 ASP A O 1
ATOM 2217 N N . GLY A 1 290 ? 30.264 2.745 -23.636 1.00 70.25 290 GLY A N 1
ATOM 2218 C CA . GLY A 1 290 ? 30.255 1.455 -24.322 1.00 70.25 290 GLY A CA 1
ATOM 2219 C C . GLY A 1 290 ? 30.934 0.347 -23.516 1.00 70.25 290 GLY A C 1
ATOM 2220 O O . GLY A 1 290 ? 31.409 -0.624 -24.106 1.00 70.25 290 GLY A O 1
ATOM 2221 N N . GLU A 1 291 ? 30.971 0.501 -22.191 1.00 62.56 291 GLU A N 1
ATOM 2222 C CA . GLU A 1 291 ? 31.506 -0.464 -21.222 1.00 62.56 291 GLU A CA 1
ATOM 2223 C C . GLU A 1 291 ? 30.487 -1.558 -20.871 1.00 62.56 291 GLU A C 1
ATOM 2225 O O . GLU A 1 291 ? 30.845 -2.622 -20.377 1.00 62.56 291 GLU A O 1
ATOM 2230 N N . LEU A 1 292 ? 29.214 -1.366 -21.233 1.00 54.91 292 LEU A N 1
ATOM 2231 C CA . LEU A 1 292 ? 28.170 -2.397 -21.141 1.00 54.91 292 LEU A CA 1
ATOM 2232 C C . LEU A 1 292 ? 28.303 -3.526 -22.186 1.00 54.91 292 LEU A C 1
ATOM 2234 O O . LEU A 1 292 ? 27.409 -4.360 -22.312 1.00 54.91 292 LEU A O 1
ATOM 2238 N N . GLY A 1 293 ? 29.418 -3.577 -22.924 1.00 40.97 293 GLY A N 1
ATOM 2239 C CA . GLY A 1 293 ? 29.686 -4.555 -23.975 1.00 40.97 293 GLY A CA 1
ATOM 2240 C C . GLY A 1 293 ? 31.102 -5.128 -23.938 1.00 40.97 293 GLY A C 1
ATOM 2241 O O . GLY A 1 293 ? 31.824 -4.956 -24.912 1.00 40.97 293 GLY A O 1
ATOM 2242 N N . SER A 1 294 ? 31.487 -5.810 -22.851 1.00 30.23 294 SER A N 1
ATOM 2243 C CA . SER A 1 294 ? 32.506 -6.890 -22.869 1.00 30.23 294 SER A CA 1
ATOM 2244 C C . SER A 1 294 ? 32.676 -7.669 -21.553 1.00 30.23 294 SER A C 1
ATOM 2246 O O . SER A 1 294 ? 33.457 -8.612 -21.528 1.00 30.23 294 SER A O 1
ATOM 2248 N N . GLU A 1 295 ? 31.936 -7.369 -20.484 1.00 29.47 295 GLU A N 1
ATOM 2249 C CA . GLU A 1 295 ? 31.866 -8.225 -19.290 1.00 29.47 295 GLU A CA 1
ATOM 2250 C C . GLU A 1 295 ? 30.408 -8.391 -18.864 1.00 29.47 295 GLU A C 1
ATOM 2252 O O . GLU A 1 295 ? 29.905 -7.615 -18.070 1.00 29.47 295 GLU A O 1
ATOM 2257 N N . LEU A 1 296 ? 29.708 -9.346 -19.483 1.00 33.75 296 LEU A N 1
ATOM 2258 C CA . LEU A 1 296 ? 28.551 -10.107 -18.957 1.00 33.75 296 LEU A CA 1
ATOM 2259 C C . LEU A 1 296 ? 28.062 -11.112 -20.030 1.00 33.75 296 LEU A C 1
ATOM 2261 O O . LEU A 1 296 ? 26.875 -11.368 -20.210 1.00 33.75 296 LEU A O 1
ATOM 2265 N N . GLY A 1 297 ? 29.012 -11.690 -20.771 1.00 29.59 297 GLY A N 1
ATOM 2266 C CA . GLY A 1 297 ? 28.789 -12.681 -21.823 1.00 29.59 297 GLY A CA 1
ATOM 2267 C C . GLY A 1 297 ? 29.902 -13.722 -21.798 1.00 29.59 297 GLY A C 1
ATOM 2268 O O . GLY A 1 297 ? 30.729 -13.777 -22.697 1.00 29.59 297 GLY A O 1
ATOM 2269 N N . GLY A 1 298 ? 29.960 -14.504 -20.722 1.00 24.36 298 GLY A N 1
ATOM 2270 C CA . GLY A 1 298 ? 30.929 -15.574 -20.522 1.00 24.36 298 GLY A CA 1
ATOM 2271 C C . GLY A 1 298 ? 30.358 -16.592 -19.546 1.00 24.36 298 GLY A C 1
ATOM 2272 O O . GLY A 1 298 ? 30.143 -16.306 -18.374 1.00 24.36 298 GLY A O 1
ATOM 2273 N N . THR A 1 299 ? 30.059 -17.771 -20.069 1.00 36.91 299 THR A N 1
ATOM 2274 C CA . THR A 1 299 ? 29.586 -18.959 -19.364 1.00 36.91 299 THR A CA 1
ATOM 2275 C C . THR A 1 299 ? 30.437 -19.277 -18.133 1.00 36.91 299 THR A C 1
ATOM 2277 O O . THR A 1 299 ? 31.603 -19.640 -18.258 1.00 36.91 299 THR A O 1
ATOM 2280 N N . GLY A 1 300 ? 29.820 -19.197 -16.956 1.00 22.38 300 GLY A N 1
ATOM 2281 C CA . GLY A 1 300 ? 30.394 -19.589 -15.672 1.00 22.38 300 GLY A CA 1
ATOM 2282 C C . GLY A 1 300 ? 29.326 -20.201 -14.774 1.00 22.38 300 GLY A C 1
ATOM 2283 O O . GLY A 1 300 ? 29.082 -19.726 -13.673 1.00 22.38 300 GLY A O 1
ATOM 2284 N N . SER A 1 301 ? 28.657 -21.248 -15.263 1.00 23.62 301 SER A N 1
ATOM 2285 C CA . SER A 1 301 ? 28.063 -22.235 -14.361 1.00 23.62 301 SER A CA 1
ATOM 2286 C C . SER A 1 301 ? 29.196 -22.883 -13.561 1.00 23.62 301 SER A C 1
ATOM 2288 O O . SER A 1 301 ? 30.123 -23.405 -14.185 1.00 23.62 301 SER A O 1
ATOM 2290 N N . PRO A 1 302 ? 29.124 -22.985 -12.226 1.00 23.23 302 PRO A N 1
ATOM 2291 C CA . PRO A 1 302 ? 29.679 -24.154 -11.578 1.00 23.23 302 PRO A CA 1
ATOM 2292 C C . PRO A 1 302 ? 28.781 -25.316 -12.010 1.00 23.23 302 PRO A C 1
ATOM 2294 O O . PRO A 1 302 ? 27.692 -25.522 -11.475 1.00 23.23 302 PRO A O 1
ATOM 2297 N N . ALA A 1 303 ? 29.203 -26.023 -13.056 1.00 21.75 303 ALA A N 1
ATOM 2298 C CA . ALA A 1 303 ? 28.643 -27.314 -13.404 1.00 21.75 303 ALA A CA 1
ATOM 2299 C C . ALA A 1 303 ? 28.891 -28.259 -12.220 1.00 21.75 303 ALA A C 1
ATOM 2301 O O . ALA A 1 303 ? 30.000 -28.752 -12.025 1.00 21.75 303 ALA A O 1
ATOM 2302 N N . TRP A 1 304 ? 27.861 -28.490 -11.411 1.00 24.02 304 TRP A N 1
ATOM 2303 C CA . TRP A 1 304 ? 27.824 -29.653 -10.536 1.00 24.02 304 TRP A CA 1
ATOM 2304 C C . TRP A 1 304 ? 27.515 -30.870 -11.418 1.00 24.02 304 TRP A C 1
ATOM 2306 O O . TRP A 1 304 ? 26.555 -30.822 -12.194 1.00 24.02 304 TRP A O 1
ATOM 2316 N N . PRO A 1 305 ? 28.321 -31.942 -11.371 1.00 23.25 305 PRO A N 1
ATOM 2317 C CA . PRO A 1 305 ? 28.126 -33.091 -12.239 1.00 23.25 305 PRO A CA 1
ATOM 2318 C C . PRO A 1 305 ? 26.794 -33.778 -11.915 1.00 23.25 305 PRO A C 1
ATOM 2320 O O . PRO A 1 305 ? 26.610 -34.345 -10.839 1.00 23.25 305 PRO A O 1
ATOM 2323 N N . CYS A 1 306 ? 25.868 -33.757 -12.876 1.00 21.30 306 CYS A N 1
ATOM 2324 C CA . CYS A 1 306 ? 24.750 -34.690 -12.917 1.00 21.30 306 CYS A CA 1
ATOM 2325 C C . CYS A 1 306 ? 25.307 -36.092 -13.176 1.00 21.30 306 CYS A C 1
ATOM 2327 O O . CYS A 1 306 ? 25.678 -36.442 -14.292 1.00 21.30 306 CYS A O 1
ATOM 2329 N N . SER A 1 307 ? 25.364 -36.902 -12.128 1.00 23.2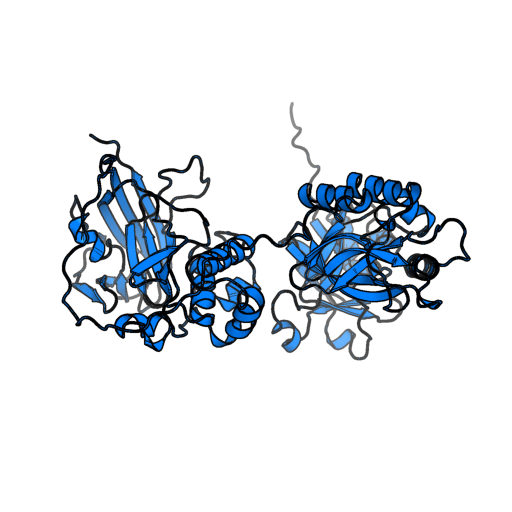7 307 SER A N 1
ATOM 2330 C CA . SER A 1 307 ? 25.353 -38.358 -12.226 1.00 23.27 307 SER A CA 1
ATOM 2331 C C . SER A 1 307 ? 24.310 -38.847 -11.232 1.00 23.27 307 SER A C 1
ATOM 2333 O O . SER A 1 307 ? 24.501 -38.739 -10.023 1.00 23.27 307 SER A O 1
ATOM 2335 N N . HIS A 1 308 ? 23.174 -39.325 -11.737 1.00 26.00 308 HIS A N 1
ATOM 2336 C CA . HIS A 1 308 ? 22.202 -40.040 -10.918 1.00 26.00 308 HIS A CA 1
ATOM 2337 C C . HIS A 1 308 ? 22.851 -41.286 -10.304 1.00 26.00 308 HIS A C 1
ATOM 2339 O O . HIS A 1 308 ? 23.587 -42.004 -10.984 1.00 26.00 308 HIS A O 1
ATOM 2345 N N . PRO A 1 309 ? 22.474 -41.605 -9.061 1.00 22.12 309 PRO A N 1
ATOM 2346 C CA . PRO A 1 309 ? 21.911 -42.922 -8.823 1.00 22.12 309 PRO A CA 1
ATOM 2347 C C . PRO A 1 309 ? 20.581 -42.806 -8.065 1.00 22.12 309 PRO A C 1
ATOM 2349 O O . PRO A 1 309 ? 20.478 -42.183 -7.013 1.00 22.12 309 PRO A O 1
ATOM 2352 N N . THR A 1 310 ? 19.536 -43.424 -8.601 1.00 24.45 310 THR A N 1
ATOM 2353 C CA . THR A 1 310 ? 18.398 -43.928 -7.808 1.00 24.45 310 THR A CA 1
ATOM 2354 C C . THR A 1 310 ? 18.762 -45.349 -7.332 1.00 24.45 310 THR A C 1
ATOM 2356 O O . THR A 1 310 ? 19.579 -45.974 -8.010 1.00 24.45 310 THR A O 1
ATOM 2359 N N . PRO A 1 311 ? 18.130 -45.972 -6.311 1.00 41.31 311 PRO A N 1
ATOM 2360 C CA . PRO A 1 311 ? 17.296 -45.490 -5.194 1.00 41.31 311 PRO A CA 1
ATOM 2361 C C . PRO A 1 311 ? 17.789 -45.999 -3.808 1.00 41.31 311 PRO A C 1
ATOM 2363 O O . PRO A 1 311 ? 18.537 -46.966 -3.728 1.00 41.31 311 PRO A O 1
ATOM 2366 N N . ALA A 1 312 ? 17.257 -45.455 -2.704 1.00 22.81 312 ALA A N 1
ATOM 2367 C CA . ALA A 1 312 ? 16.796 -46.259 -1.555 1.00 22.81 312 ALA A CA 1
ATOM 2368 C C . ALA A 1 312 ? 15.960 -45.405 -0.584 1.00 22.81 312 ALA A C 1
ATOM 2370 O O . ALA A 1 312 ? 16.387 -44.353 -0.121 1.00 22.81 312 ALA A O 1
ATOM 2371 N N . ARG A 1 313 ? 14.754 -45.887 -0.278 1.00 38.38 313 ARG A N 1
ATOM 2372 C CA . ARG A 1 313 ? 13.819 -45.351 0.723 1.00 38.38 313 ARG A CA 1
ATOM 2373 C C . ARG A 1 313 ? 14.260 -45.822 2.124 1.00 38.38 313 ARG A C 1
ATOM 2375 O O . ARG A 1 313 ? 14.392 -47.036 2.281 1.00 38.38 313 ARG A O 1
ATOM 2382 N N . PRO A 1 314 ? 14.398 -44.958 3.147 1.00 26.97 314 PRO A N 1
ATOM 2383 C CA . PRO A 1 314 ? 14.339 -45.386 4.541 1.00 26.97 314 PRO A CA 1
ATOM 2384 C C . PRO A 1 314 ? 13.018 -44.944 5.204 1.00 26.97 314 PRO A C 1
ATOM 2386 O O . PRO A 1 314 ? 12.302 -44.094 4.666 1.00 26.97 314 PRO A O 1
ATOM 2389 N N . PRO A 1 315 ? 12.625 -45.587 6.315 1.00 27.81 315 PRO A N 1
ATOM 2390 C CA . PRO A 1 315 ? 11.257 -45.560 6.811 1.00 27.81 315 PRO A CA 1
ATOM 2391 C C . PRO A 1 315 ? 10.944 -44.284 7.598 1.00 27.81 315 PRO A C 1
ATOM 2393 O O . PRO A 1 315 ? 11.824 -43.661 8.187 1.00 27.81 315 PRO A O 1
ATOM 2396 N N . LEU A 1 316 ? 9.654 -43.944 7.642 1.00 40.41 316 LEU A N 1
ATOM 2397 C CA . LEU A 1 316 ? 9.074 -42.970 8.568 1.00 40.41 316 LEU A CA 1
ATOM 2398 C C . LEU A 1 316 ? 9.499 -43.303 10.008 1.00 40.41 316 LEU A C 1
ATOM 2400 O O . LEU A 1 316 ? 9.116 -44.349 10.537 1.00 40.41 316 LEU A O 1
ATOM 2404 N N . ALA A 1 317 ? 10.265 -42.411 10.637 1.00 27.39 317 ALA A N 1
ATOM 2405 C CA . ALA A 1 317 ? 10.620 -42.477 12.050 1.00 27.39 317 ALA A CA 1
ATOM 2406 C C . ALA A 1 317 ? 10.259 -41.162 12.754 1.00 27.39 317 ALA A C 1
ATOM 2408 O O . ALA A 1 317 ? 10.247 -40.090 12.154 1.00 27.39 317 ALA A O 1
ATOM 2409 N N . ARG A 1 318 ? 9.863 -41.319 14.015 1.00 28.88 318 ARG A N 1
ATOM 2410 C CA . ARG A 1 318 ? 9.093 -40.400 14.855 1.00 28.88 318 ARG A CA 1
ATOM 2411 C C . ARG A 1 318 ? 9.868 -39.139 15.258 1.00 28.88 318 ARG A C 1
ATOM 2413 O O . ARG A 1 318 ? 11.091 -39.150 15.311 1.00 28.88 318 ARG A O 1
ATOM 2420 N N . LEU A 1 319 ? 9.090 -38.099 15.576 1.00 39.53 319 LEU A N 1
ATOM 2421 C CA . LEU A 1 319 ? 9.480 -36.877 16.285 1.00 39.53 319 LEU A CA 1
ATOM 2422 C C . LEU A 1 319 ? 10.415 -37.177 17.463 1.00 39.53 319 LEU A C 1
ATOM 2424 O O . LEU A 1 319 ? 9.979 -37.835 18.398 1.00 39.53 319 LEU A O 1
ATOM 2428 N N . ASP A 1 320 ? 11.626 -36.623 17.425 1.00 30.31 320 ASP A N 1
ATOM 2429 C CA . ASP A 1 320 ? 12.426 -36.283 18.602 1.00 30.31 320 ASP A CA 1
ATOM 2430 C C . ASP A 1 320 ? 13.303 -35.050 18.291 1.00 30.31 320 ASP A C 1
ATOM 2432 O O . ASP A 1 320 ? 13.704 -34.811 17.151 1.00 30.31 320 ASP A O 1
ATOM 2436 N N . SER A 1 321 ? 13.499 -34.237 19.330 1.00 32.03 321 SER A N 1
ATOM 2437 C CA . SER A 1 321 ? 14.049 -32.873 19.422 1.00 32.03 321 SER A CA 1
ATOM 2438 C C . SER A 1 321 ? 15.325 -32.549 18.609 1.00 32.03 321 SER A C 1
ATOM 2440 O O . SER A 1 321 ? 16.138 -33.437 18.353 1.00 32.03 321 SER A O 1
ATOM 2442 N N . PRO A 1 322 ? 15.577 -31.266 18.248 1.00 33.12 322 PRO A N 1
ATOM 2443 C CA . PRO A 1 322 ? 16.734 -30.888 17.431 1.00 33.12 322 PRO A CA 1
ATOM 2444 C C . PRO A 1 322 ? 18.065 -30.957 18.212 1.00 33.12 322 PRO A C 1
ATOM 2446 O O . PRO A 1 322 ? 18.073 -30.751 19.428 1.00 33.12 322 PRO A O 1
ATOM 2449 N N . PRO A 1 323 ? 19.207 -31.193 17.529 1.00 32.16 323 PRO A N 1
ATOM 2450 C CA . PRO A 1 323 ? 20.513 -31.305 18.166 1.00 32.16 323 PRO A CA 1
ATOM 2451 C C . PRO A 1 323 ? 21.122 -29.927 18.469 1.00 32.16 323 PRO A C 1
ATOM 2453 O O . PRO A 1 323 ? 21.078 -29.001 17.658 1.00 32.16 323 PRO A O 1
ATOM 2456 N N . SER A 1 324 ? 21.734 -29.812 19.646 1.00 37.53 324 SER A N 1
ATOM 2457 C CA . SER A 1 324 ? 22.449 -28.634 20.139 1.00 37.53 324 SER A CA 1
ATOM 2458 C C . SER A 1 324 ? 23.848 -28.508 19.516 1.00 37.53 324 SER A C 1
ATOM 2460 O O . SER A 1 324 ? 24.752 -29.270 19.860 1.00 37.53 324 SER A O 1
ATOM 2462 N N . GLY A 1 325 ? 24.028 -27.524 18.629 1.00 28.41 325 GLY A N 1
ATOM 2463 C CA . GLY A 1 325 ? 25.330 -26.960 18.238 1.00 28.41 325 GLY A CA 1
ATOM 2464 C C . GLY A 1 325 ? 25.716 -25.771 19.138 1.00 28.41 325 GLY A C 1
ATOM 2465 O O . GLY A 1 325 ? 24.848 -25.239 19.830 1.00 28.41 325 GLY A O 1
ATOM 2466 N N . PRO A 1 326 ? 26.996 -25.352 19.182 1.00 31.62 326 PRO A N 1
ATOM 2467 C CA . PRO A 1 326 ? 27.528 -24.528 20.265 1.00 31.62 326 PRO A CA 1
ATOM 2468 C C . PRO A 1 326 ? 26.943 -23.110 20.224 1.00 31.62 326 PRO A C 1
ATOM 2470 O O . PRO A 1 326 ? 27.217 -22.334 19.310 1.00 31.62 326 PRO A O 1
ATOM 2473 N N . SER A 1 327 ? 26.131 -22.769 21.227 1.00 34.91 327 SER A N 1
ATOM 2474 C CA . SER A 1 327 ? 25.575 -21.430 21.404 1.00 34.91 327 SER A CA 1
ATOM 2475 C C . SER A 1 327 ? 26.599 -20.528 22.087 1.00 34.91 327 SER A C 1
ATOM 2477 O O . SER A 1 327 ? 26.925 -20.723 23.260 1.00 34.91 327 SER A O 1
ATOM 2479 N N . HIS A 1 328 ? 27.047 -19.479 21.406 1.00 33.97 328 HIS A N 1
ATOM 2480 C CA . HIS A 1 328 ? 27.459 -18.272 22.111 1.00 33.97 328 HIS A CA 1
ATOM 2481 C C . HIS A 1 328 ? 26.194 -17.665 22.733 1.00 33.97 328 HIS A C 1
ATOM 2483 O O . HIS A 1 328 ? 25.457 -16.942 22.067 1.00 33.97 328 HIS A O 1
ATOM 2489 N N . SER A 1 329 ? 25.881 -18.040 23.979 1.00 37.97 329 SER A N 1
ATOM 2490 C CA . SER A 1 329 ? 24.708 -17.534 24.691 1.00 37.97 329 SER A CA 1
ATOM 2491 C C . SER A 1 329 ? 24.905 -16.048 24.980 1.00 37.97 329 SER A C 1
ATOM 2493 O O . SER A 1 329 ? 25.601 -15.674 25.926 1.00 37.97 329 SER A O 1
ATOM 2495 N N . ARG A 1 330 ? 24.284 -15.181 24.178 1.00 49.97 330 ARG A N 1
ATOM 2496 C CA . ARG A 1 330 ? 23.872 -13.874 24.694 1.00 49.97 330 ARG A CA 1
ATOM 2497 C C . ARG A 1 330 ? 22.924 -14.137 25.867 1.00 49.97 330 ARG A C 1
ATOM 2499 O O . ARG A 1 330 ? 22.086 -15.032 25.781 1.00 49.97 330 ARG A O 1
ATOM 2506 N N . ALA A 1 331 ? 23.122 -13.428 26.976 1.00 58.72 331 ALA A N 1
ATOM 2507 C CA . ALA A 1 331 ? 22.267 -13.554 28.150 1.00 58.72 331 ALA A CA 1
ATOM 2508 C C . ALA A 1 331 ? 20.802 -13.304 27.756 1.00 58.72 331 ALA A C 1
ATOM 2510 O O . ALA A 1 331 ? 20.529 -12.386 26.981 1.00 58.72 331 ALA A O 1
ATOM 2511 N N . ALA A 1 332 ? 19.889 -14.138 28.264 1.00 74.69 332 ALA A N 1
ATOM 2512 C CA . ALA A 1 332 ? 18.457 -13.950 28.070 1.00 74.69 332 ALA A CA 1
ATOM 2513 C C . ALA A 1 332 ? 18.052 -12.552 28.564 1.00 74.69 332 ALA A C 1
ATOM 2515 O O . ALA A 1 332 ? 18.489 -12.104 29.623 1.00 74.69 332 ALA A O 1
ATOM 2516 N N . MET A 1 333 ? 17.251 -11.859 27.764 1.00 89.62 333 MET A N 1
ATOM 2517 C CA . MET A 1 333 ? 16.775 -10.507 28.019 1.00 89.62 333 MET A CA 1
ATOM 2518 C C . MET A 1 333 ? 15.359 -10.572 28.578 1.00 89.62 333 MET A C 1
ATOM 2520 O O . MET A 1 333 ? 14.543 -11.354 28.104 1.00 89.62 333 MET A O 1
ATOM 2524 N N . ASN A 1 334 ? 15.035 -9.718 29.543 1.00 93.94 334 ASN A N 1
ATOM 2525 C CA . ASN A 1 334 ? 13.679 -9.625 30.073 1.00 93.94 334 ASN A CA 1
ATOM 2526 C C . ASN A 1 334 ? 12.970 -8.429 29.443 1.00 93.94 334 ASN A C 1
ATOM 2528 O O . ASN A 1 334 ? 13.520 -7.333 29.393 1.00 93.94 334 ASN A O 1
ATOM 2532 N N . ILE A 1 335 ? 11.748 -8.635 28.964 1.00 94.31 335 ILE A N 1
ATOM 2533 C CA . ILE A 1 335 ? 10.930 -7.604 28.330 1.00 94.31 335 ILE A CA 1
ATOM 2534 C C . ILE A 1 335 ? 9.673 -7.424 29.162 1.00 94.31 335 ILE A C 1
ATOM 2536 O O . ILE A 1 335 ? 8.879 -8.352 29.326 1.00 94.31 335 ILE A O 1
ATOM 2540 N N . GLN A 1 336 ? 9.472 -6.220 29.674 1.00 95.56 336 GLN A N 1
ATOM 2541 C CA . GLN A 1 336 ? 8.206 -5.830 30.256 1.00 95.56 336 GLN A CA 1
ATOM 2542 C C . GLN A 1 336 ? 7.225 -5.501 29.139 1.00 95.56 336 GLN A C 1
ATOM 2544 O O . GLN A 1 336 ? 7.468 -4.600 28.338 1.00 95.56 336 GLN A O 1
ATOM 2549 N N . VAL A 1 337 ? 6.101 -6.207 29.116 1.00 96.44 337 VAL A N 1
ATOM 2550 C CA . VAL A 1 337 ? 5.024 -5.991 28.151 1.00 96.44 337 VAL A CA 1
ATOM 2551 C C . VAL A 1 337 ? 3.720 -5.695 28.868 1.00 96.44 337 VAL A C 1
ATOM 2553 O O . VAL A 1 337 ? 3.482 -6.164 29.984 1.00 96.44 337 VAL A O 1
ATOM 2556 N N . GLY A 1 338 ? 2.859 -4.911 28.237 1.00 96.06 338 GLY A N 1
ATOM 2557 C CA . GLY A 1 338 ? 1.555 -4.615 28.800 1.00 96.06 338 GLY A CA 1
ATOM 2558 C C . GLY A 1 338 ? 0.748 -3.632 27.982 1.00 96.06 338 GLY A C 1
ATOM 2559 O O . GLY A 1 338 ? 1.218 -3.076 26.995 1.00 96.06 338 GLY A O 1
ATOM 2560 N N . CYS A 1 339 ? -0.488 -3.416 28.401 1.00 96.88 339 CYS A N 1
ATOM 2561 C CA . CYS A 1 339 ? -1.367 -2.429 27.799 1.00 96.88 339 CYS A CA 1
ATOM 2562 C C . CYS A 1 339 ? -2.396 -1.918 28.804 1.00 96.88 339 CYS A C 1
ATOM 2564 O O . CYS A 1 339 ? -2.720 -2.589 29.789 1.00 96.88 339 CYS A O 1
ATOM 2566 N N . ARG A 1 340 ? -2.961 -0.752 28.503 1.00 97.19 340 ARG A N 1
ATOM 2567 C CA . ARG A 1 340 ? -4.124 -0.185 29.175 1.00 97.19 340 ARG A CA 1
ATOM 2568 C C . ARG A 1 340 ? -5.108 0.307 28.121 1.00 97.19 340 ARG A C 1
ATOM 2570 O O . ARG A 1 340 ? -4.797 1.199 27.340 1.00 97.19 340 ARG A O 1
ATOM 2577 N N . LEU A 1 341 ? -6.295 -0.285 28.115 1.00 96.94 341 LEU A N 1
ATOM 2578 C CA . LEU A 1 341 ? -7.399 0.083 27.237 1.00 96.94 341 LEU A CA 1
ATOM 2579 C C . LEU A 1 341 ? -8.519 0.675 28.090 1.00 96.94 341 LEU A C 1
ATOM 2581 O O . LEU A 1 341 ? -8.890 0.087 29.103 1.00 96.94 341 LEU A O 1
ATOM 2585 N N . THR A 1 342 ? -9.083 1.800 27.672 1.00 97.44 342 THR A N 1
ATOM 2586 C CA . THR A 1 342 ? -10.265 2.405 28.294 1.00 97.44 342 THR A CA 1
ATOM 2587 C C . THR A 1 342 ? -11.343 2.531 27.230 1.00 97.44 342 THR A C 1
ATOM 2589 O O . THR A 1 342 ? -11.081 3.063 26.151 1.00 97.44 342 THR A O 1
ATOM 2592 N N . ALA A 1 343 ? -12.541 2.026 27.512 1.00 97.19 343 ALA A N 1
ATOM 2593 C CA . ALA A 1 343 ? -13.673 2.105 26.602 1.00 97.19 343 ALA A CA 1
ATOM 2594 C C . ALA A 1 343 ? -14.970 2.420 27.349 1.00 97.19 343 ALA A C 1
ATOM 2596 O O . ALA A 1 343 ? -15.195 1.937 28.457 1.00 97.19 343 ALA A O 1
ATOM 2597 N N . THR A 1 344 ? -15.839 3.196 26.712 1.00 97.81 344 THR A N 1
ATOM 2598 C CA . THR A 1 344 ? -17.184 3.512 27.193 1.00 97.81 344 THR A CA 1
ATOM 2599 C C . THR A 1 344 ? -18.206 2.628 26.490 1.00 97.81 344 THR A C 1
ATOM 2601 O O . THR A 1 344 ? -18.225 2.552 25.259 1.00 97.81 344 THR A O 1
ATOM 2604 N N . PHE A 1 345 ? -19.074 1.987 27.270 1.00 97.12 345 PHE A N 1
ATOM 2605 C CA . PHE A 1 345 ? -20.160 1.129 26.799 1.00 97.12 345 PHE A CA 1
ATOM 2606 C C . PHE A 1 345 ? -21.517 1.753 27.120 1.00 97.12 345 PHE A C 1
ATOM 2608 O O . PHE A 1 345 ? -21.714 2.319 28.193 1.00 97.12 345 PHE A O 1
ATOM 2615 N N . PHE A 1 346 ? -22.482 1.630 26.209 1.00 95.88 346 PHE A N 1
ATOM 2616 C CA . PHE A 1 346 ? -23.810 2.246 26.373 1.00 95.88 346 PHE A CA 1
ATOM 2617 C C . PHE A 1 346 ? -24.859 1.287 26.955 1.00 95.88 346 PHE A C 1
ATOM 2619 O O . PHE A 1 346 ? -25.932 1.705 27.380 1.00 95.88 346 PHE A O 1
ATOM 2626 N N . GLN A 1 347 ? -24.531 -0.002 27.007 1.00 96.38 347 GLN A N 1
ATOM 2627 C CA . GLN A 1 347 ? -25.354 -1.085 27.541 1.00 96.38 347 GLN A CA 1
ATOM 2628 C C . GLN A 1 347 ? -24.442 -2.209 28.066 1.00 96.38 347 GLN A C 1
ATOM 2630 O O . GLN A 1 347 ? -23.249 -2.200 27.740 1.00 96.38 347 GLN A O 1
ATOM 2635 N N . PRO A 1 348 ? -24.952 -3.194 28.836 1.00 98.19 348 PRO A N 1
ATOM 2636 C CA . PRO A 1 348 ? -24.173 -4.385 29.160 1.00 98.19 348 PRO A CA 1
ATOM 2637 C C . PRO A 1 348 ? -23.686 -5.046 27.866 1.00 98.19 348 PRO A C 1
ATOM 2639 O O . PRO A 1 348 ? -24.495 -5.484 27.048 1.00 98.19 348 PRO A O 1
ATOM 2642 N N . THR A 1 349 ? -22.373 -5.068 27.652 1.00 98.50 349 THR A N 1
ATOM 2643 C CA . THR A 1 349 ? -21.785 -5.423 26.355 1.00 98.50 349 THR A CA 1
ATOM 2644 C C . THR A 1 349 ? -20.860 -6.625 26.514 1.00 98.50 349 THR A C 1
ATOM 2646 O O . THR A 1 349 ? -19.832 -6.514 27.185 1.00 98.50 349 THR A O 1
ATOM 2649 N N . PRO A 1 350 ? -21.185 -7.787 25.916 1.00 98.50 350 PRO A N 1
ATOM 2650 C CA . PRO A 1 350 ? -20.280 -8.928 25.893 1.00 98.50 350 PRO A CA 1
ATOM 2651 C C . PRO A 1 350 ? -18.998 -8.590 25.130 1.00 98.50 350 PRO A C 1
ATOM 2653 O O . PRO A 1 350 ? -19.056 -8.004 24.045 1.00 98.50 350 PRO A O 1
ATOM 2656 N N . LEU A 1 351 ? -17.855 -8.992 25.682 1.00 98.19 351 LEU A N 1
ATOM 2657 C CA . LEU A 1 351 ? -16.527 -8.796 25.110 1.00 98.19 351 LEU A CA 1
ATOM 2658 C C . LEU A 1 351 ? -15.743 -10.108 25.054 1.00 98.19 351 LEU A C 1
ATOM 2660 O O . LEU A 1 351 ? -15.882 -10.975 25.919 1.00 98.19 351 LEU A O 1
ATOM 2664 N N . VAL A 1 352 ? -14.856 -10.201 24.065 1.00 97.75 352 VAL A N 1
ATOM 2665 C CA . VAL A 1 352 ? -13.739 -11.151 24.034 1.00 97.75 352 VAL A CA 1
ATOM 2666 C C . VAL A 1 352 ? -12.450 -10.355 23.845 1.00 97.75 352 VAL A C 1
ATOM 2668 O O . VAL A 1 352 ? -12.326 -9.598 22.882 1.00 97.75 352 VAL A O 1
ATOM 2671 N N . LEU A 1 353 ? -11.511 -10.512 24.773 1.00 97.56 353 LEU A N 1
ATOM 2672 C CA . LEU A 1 353 ? -10.228 -9.818 24.806 1.00 97.56 353 LEU A CA 1
ATOM 2673 C C . LEU A 1 353 ? -9.082 -10.775 24.480 1.00 97.56 353 LEU A C 1
ATOM 2675 O O . LEU A 1 353 ? -9.051 -11.890 25.001 1.00 97.56 353 LEU A O 1
ATOM 2679 N N . LEU A 1 354 ? -8.119 -10.306 23.691 1.00 97.31 354 LEU A N 1
ATOM 2680 C CA . LEU A 1 354 ? -6.859 -10.985 23.383 1.00 97.31 354 LEU A CA 1
ATOM 2681 C C . LEU A 1 354 ? -5.701 -10.054 23.758 1.00 97.31 354 LEU A C 1
ATOM 2683 O O . LEU A 1 354 ? -5.222 -9.298 22.920 1.00 97.31 354 LEU A O 1
ATOM 2687 N N . LEU A 1 355 ? -5.293 -10.063 25.029 1.00 96.50 355 LEU A N 1
ATOM 2688 C CA . LEU A 1 355 ? -4.246 -9.164 25.555 1.00 96.50 355 LEU A CA 1
ATOM 2689 C C . LEU A 1 355 ? -3.045 -9.917 26.142 1.00 96.50 355 LEU A C 1
ATOM 2691 O O . LEU A 1 355 ? -1.983 -9.338 26.338 1.00 96.50 355 LEU A O 1
ATOM 2695 N N . GLN A 1 356 ? -3.210 -11.202 26.448 1.00 97.06 356 GLN A N 1
ATOM 2696 C CA . GLN A 1 356 ? -2.177 -12.017 27.080 1.00 97.06 356 GLN A CA 1
ATOM 2697 C C . GLN A 1 356 ? -1.188 -12.564 26.043 1.00 97.06 356 GLN A C 1
ATOM 2699 O O . GLN A 1 356 ? -1.608 -12.902 24.933 1.00 97.06 356 GLN A O 1
ATOM 2704 N N . PRO A 1 357 ? 0.102 -12.730 26.393 1.00 97.25 357 PRO A N 1
ATOM 2705 C CA . PRO A 1 357 ? 1.038 -13.482 25.569 1.00 97.25 357 PRO A CA 1
ATOM 2706 C C . PRO A 1 357 ? 0.479 -14.860 25.193 1.00 97.25 357 PRO A C 1
ATOM 2708 O O . PRO A 1 357 ? -0.073 -15.580 26.031 1.00 97.25 357 PRO A O 1
ATOM 2711 N N . HIS A 1 358 ? 0.623 -15.210 23.917 1.00 97.44 358 HIS A N 1
ATOM 2712 C CA . HIS A 1 358 ? 0.133 -16.446 23.317 1.00 97.44 358 HIS A CA 1
ATOM 2713 C C . HIS A 1 358 ? 0.640 -17.674 24.087 1.00 97.44 358 HIS A C 1
ATOM 2715 O O . HIS A 1 358 ? 1.752 -17.656 24.614 1.00 97.44 358 HIS A O 1
ATOM 2721 N N . HIS A 1 359 ? -0.119 -18.779 24.101 1.00 93.81 359 HIS A N 1
ATOM 2722 C CA . HIS A 1 359 ? 0.241 -19.974 24.885 1.00 93.81 359 HIS A CA 1
ATOM 2723 C C . HIS A 1 359 ? 1.652 -20.509 24.574 1.00 93.81 359 HIS A C 1
ATOM 2725 O O . HIS A 1 359 ? 2.309 -21.083 25.437 1.00 93.81 359 HIS A O 1
ATOM 2731 N N . SER A 1 360 ? 2.150 -20.299 23.350 1.00 93.88 360 SER A N 1
ATOM 2732 C CA . SER A 1 360 ? 3.503 -20.707 22.945 1.00 93.88 360 SER A CA 1
ATOM 2733 C C . SER A 1 360 ? 4.621 -19.953 23.671 1.00 93.88 360 SER A C 1
ATOM 2735 O O . SER A 1 360 ? 5.766 -20.380 23.602 1.00 93.88 360 SER A O 1
ATOM 2737 N N . ARG A 1 361 ? 4.306 -18.837 24.336 1.00 94.62 361 ARG A N 1
ATOM 2738 C CA . ARG A 1 361 ? 5.218 -18.036 25.163 1.00 94.62 361 ARG A CA 1
ATOM 2739 C C . ARG A 1 361 ? 5.021 -18.289 26.658 1.00 94.62 361 ARG A C 1
ATOM 2741 O O . ARG A 1 361 ? 5.662 -17.630 27.464 1.00 94.62 361 ARG A O 1
ATOM 2748 N N . GLN A 1 362 ? 4.165 -19.238 27.054 1.00 91.06 362 GLN A N 1
ATOM 2749 C CA . GLN A 1 362 ? 3.872 -19.511 28.466 1.00 91.06 362 GLN A CA 1
ATOM 2750 C C . GLN A 1 362 ? 5.131 -19.888 29.259 1.00 91.06 362 GLN A C 1
ATOM 2752 O O . GLN A 1 362 ? 5.271 -19.481 30.407 1.00 91.06 362 GLN A O 1
ATOM 2757 N N . ALA A 1 363 ? 6.049 -20.640 28.642 1.00 93.69 363 ALA A N 1
ATOM 2758 C CA . ALA A 1 363 ? 7.322 -21.018 29.257 1.00 93.69 363 ALA A CA 1
ATOM 2759 C C . ALA A 1 363 ? 8.293 -19.835 29.412 1.00 93.69 363 ALA A C 1
ATOM 2761 O O . ALA A 1 363 ? 9.203 -19.900 30.232 1.00 93.69 363 ALA A O 1
ATOM 2762 N N . ASP A 1 364 ? 8.077 -18.764 28.648 1.00 94.50 364 ASP A N 1
ATOM 2763 C CA . ASP A 1 364 ? 8.904 -17.563 28.661 1.00 94.50 364 ASP A CA 1
ATOM 2764 C C . ASP A 1 364 ? 8.392 -16.529 29.685 1.00 94.50 364 ASP A C 1
ATOM 2766 O O . ASP A 1 364 ? 9.053 -15.522 29.925 1.00 94.50 364 ASP A O 1
ATOM 2770 N N . LEU A 1 365 ? 7.220 -16.730 30.303 1.00 95.06 365 LEU A N 1
ATOM 2771 C CA . LEU A 1 365 ? 6.670 -15.806 31.300 1.00 95.06 365 LEU A CA 1
ATOM 2772 C C . LEU A 1 365 ? 7.449 -15.877 32.618 1.00 95.06 365 LEU A C 1
ATOM 2774 O O . LEU A 1 365 ? 7.536 -16.925 33.254 1.00 95.06 365 LEU A O 1
ATOM 2778 N N . ILE A 1 366 ? 7.954 -14.728 33.063 1.00 95.31 366 ILE A N 1
ATOM 2779 C CA . ILE A 1 366 ? 8.665 -14.574 34.341 1.00 95.31 366 ILE A CA 1
ATOM 2780 C C . ILE A 1 366 ? 7.713 -14.081 35.436 1.00 95.31 366 ILE A C 1
ATOM 2782 O O . ILE A 1 366 ? 7.891 -14.397 36.611 1.00 95.31 366 ILE A O 1
ATOM 2786 N N . ALA A 1 367 ? 6.688 -13.318 35.057 1.00 94.50 367 ALA A N 1
ATOM 2787 C CA . ALA A 1 367 ? 5.668 -12.810 35.965 1.00 94.50 367 ALA A CA 1
ATOM 2788 C C . ALA A 1 367 ? 4.266 -13.290 35.549 1.00 94.50 367 ALA A C 1
ATOM 2790 O O . ALA A 1 367 ? 4.027 -13.544 34.366 1.00 94.50 367 ALA A O 1
ATOM 2791 N N . PRO A 1 368 ? 3.307 -13.373 36.491 1.00 94.25 368 PRO A N 1
ATOM 2792 C CA . PRO A 1 368 ? 1.902 -13.562 36.148 1.00 94.25 368 PRO A CA 1
ATOM 2793 C C . PRO A 1 368 ? 1.403 -12.468 35.198 1.00 94.25 368 PRO A C 1
ATOM 2795 O O . PRO A 1 368 ? 1.871 -11.332 35.242 1.00 94.25 368 PRO A O 1
ATOM 2798 N N . ASP A 1 369 ? 0.424 -12.798 34.365 1.00 95.06 369 ASP A N 1
ATOM 2799 C CA . ASP A 1 369 ? -0.147 -11.903 33.357 1.00 95.06 369 ASP A CA 1
ATOM 2800 C C . ASP A 1 369 ? -1.682 -11.767 33.479 1.00 95.06 369 ASP A C 1
ATOM 2802 O O . ASP A 1 369 ? -2.419 -12.021 32.518 1.00 95.06 369 ASP A O 1
ATOM 2806 N N . PRO A 1 370 ? -2.213 -11.398 34.662 1.00 95.31 370 PRO A N 1
ATOM 2807 C CA . PRO A 1 370 ? -3.647 -11.218 34.830 1.00 95.31 370 PRO A CA 1
ATOM 2808 C C . PRO A 1 370 ? -4.147 -10.024 34.008 1.00 95.31 370 PRO A C 1
ATOM 2810 O O . PRO A 1 370 ? -3.465 -9.005 33.878 1.00 95.31 370 PRO A O 1
ATOM 2813 N N . ILE A 1 371 ? -5.373 -10.143 33.499 1.00 96.62 371 ILE A N 1
ATOM 2814 C CA . ILE A 1 371 ? -6.122 -9.008 32.959 1.00 96.62 371 ILE A CA 1
ATOM 2815 C C . ILE A 1 371 ? -6.934 -8.415 34.112 1.00 96.62 371 ILE A C 1
ATOM 2817 O O . ILE A 1 371 ? -7.852 -9.061 34.616 1.00 96.62 371 ILE A O 1
ATOM 2821 N N . ASP A 1 372 ? -6.592 -7.198 34.523 1.00 97.00 372 ASP A N 1
ATOM 2822 C CA . ASP A 1 372 ? -7.372 -6.413 35.480 1.00 97.00 372 ASP A CA 1
ATOM 2823 C C . ASP A 1 372 ? -8.467 -5.640 34.742 1.00 97.00 372 ASP A C 1
ATOM 2825 O O . ASP A 1 372 ? -8.202 -5.011 33.710 1.00 97.00 372 ASP A O 1
ATOM 2829 N N . VAL A 1 373 ? -9.693 -5.694 35.266 1.00 97.56 373 VAL A N 1
ATOM 2830 C CA . VAL A 1 373 ? -10.863 -5.026 34.686 1.00 97.56 373 VAL A CA 1
ATOM 2831 C C . VAL A 1 373 ? -11.543 -4.173 35.745 1.00 97.56 373 VAL A C 1
ATOM 2833 O O . VAL A 1 373 ? -11.890 -4.663 36.818 1.00 97.56 373 VAL A O 1
ATOM 2836 N N . GLN A 1 374 ? -11.753 -2.898 35.429 1.00 97.44 374 GLN A N 1
ATOM 2837 C CA . GLN A 1 374 ? -12.402 -1.929 36.308 1.00 97.44 374 GLN A CA 1
ATOM 2838 C C . GLN A 1 374 ? -13.602 -1.307 35.585 1.00 97.44 374 GLN A C 1
ATOM 2840 O O . GLN A 1 374 ? -13.391 -0.754 34.510 1.00 97.44 374 GLN A O 1
ATOM 2845 N N . PRO A 1 375 ? -14.827 -1.352 36.143 1.00 97.44 375 PRO A N 1
ATOM 2846 C CA . PRO A 1 375 ? -15.198 -2.031 37.389 1.00 97.44 375 PRO A CA 1
ATOM 2847 C C . PRO A 1 375 ? -15.049 -3.559 37.291 1.00 97.44 375 PRO A C 1
ATOM 2849 O O . PRO A 1 375 ? -15.120 -4.136 36.207 1.00 97.44 375 PRO A O 1
ATOM 2852 N N . ALA A 1 376 ? -14.848 -4.208 38.440 1.00 97.50 376 ALA A N 1
ATOM 2853 C CA . ALA A 1 376 ? -14.639 -5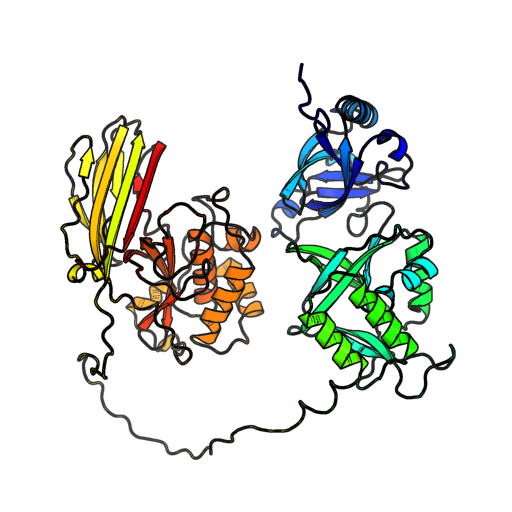.649 38.502 1.00 97.50 376 ALA A CA 1
ATOM 2854 C C . ALA A 1 376 ? -15.882 -6.417 38.031 1.00 97.50 376 ALA A C 1
ATOM 2856 O O . ALA A 1 376 ? -16.996 -6.180 38.503 1.00 97.50 376 ALA A O 1
ATOM 2857 N N . VAL A 1 377 ? -15.668 -7.372 37.129 1.00 97.69 377 VAL A N 1
ATOM 2858 C CA . VAL A 1 377 ? -16.695 -8.269 36.589 1.00 97.69 377 VAL A CA 1
ATOM 2859 C C . VAL A 1 377 ? -16.160 -9.699 36.507 1.00 97.69 377 VAL A C 1
ATOM 2861 O O . VAL A 1 377 ? -14.942 -9.889 36.493 1.00 97.69 377 VAL A O 1
ATOM 2864 N N . PRO A 1 378 ? -17.031 -10.721 36.445 1.00 97.75 378 PRO A N 1
ATOM 2865 C CA . PRO A 1 378 ? -16.594 -12.090 36.205 1.00 97.75 378 PRO A CA 1
ATOM 2866 C C . PRO A 1 378 ? -15.825 -12.212 34.885 1.00 97.75 378 PRO A C 1
ATOM 2868 O O . PRO A 1 378 ? -16.288 -11.741 33.844 1.00 97.75 378 PRO A O 1
ATOM 2871 N N . LEU A 1 379 ? -14.666 -12.867 34.949 1.00 97.56 379 LEU A N 1
ATOM 2872 C CA . LEU A 1 379 ? -13.791 -13.124 33.810 1.00 97.56 379 LEU A CA 1
ATOM 2873 C C . LEU A 1 379 ? -13.725 -14.625 33.546 1.00 97.56 379 LEU A C 1
ATOM 2875 O O . LEU A 1 379 ? -13.474 -15.411 34.460 1.00 97.56 379 LEU A O 1
ATOM 2879 N N . GLU A 1 380 ? -13.895 -15.018 32.292 1.00 97.75 380 GLU A N 1
ATOM 2880 C CA . GLU A 1 380 ? -13.714 -16.394 31.844 1.00 97.75 380 GLU A CA 1
ATOM 2881 C C . GLU A 1 380 ? -12.536 -16.466 30.876 1.00 97.75 380 GLU A C 1
ATOM 2883 O O . GLU A 1 380 ? -12.537 -15.804 29.840 1.00 97.75 380 GLU A O 1
ATOM 2888 N N . GLN A 1 381 ? -11.529 -17.273 31.203 1.00 96.00 381 GLN A N 1
ATOM 2889 C CA . GLN A 1 381 ? -10.346 -17.448 30.363 1.00 96.00 381 GLN A CA 1
ATOM 2890 C C . GLN A 1 381 ? -10.411 -18.758 29.580 1.00 96.00 381 GLN A C 1
ATOM 2892 O O . GLN A 1 381 ? -10.929 -19.762 30.068 1.00 96.00 381 GLN A O 1
ATOM 2897 N N . GLY A 1 382 ? -9.837 -18.762 28.381 1.00 95.44 382 GLY A N 1
ATOM 2898 C CA . GLY A 1 382 ? -9.741 -19.959 27.555 1.00 95.44 382 GLY A CA 1
ATOM 2899 C C . GLY A 1 382 ? -8.706 -19.832 26.447 1.00 95.44 382 GLY A C 1
ATOM 2900 O O . GLY A 1 382 ? -7.930 -18.877 26.388 1.00 95.44 382 GLY A O 1
ATOM 2901 N N . THR A 1 383 ? -8.675 -20.827 25.566 1.00 96.19 383 THR A N 1
ATOM 2902 C CA . THR A 1 383 ? -7.803 -20.851 24.387 1.00 96.19 383 THR A CA 1
ATOM 2903 C C . THR A 1 383 ? -8.630 -21.189 23.154 1.00 96.19 383 THR A C 1
ATOM 2905 O O . THR A 1 383 ? -9.460 -22.096 23.204 1.00 96.19 383 THR A O 1
ATOM 2908 N N . ASP A 1 384 ? -8.452 -20.433 22.072 1.00 94.56 384 ASP A N 1
ATOM 2909 C CA . ASP A 1 384 ? -9.157 -20.676 20.811 1.00 94.56 384 ASP A CA 1
ATOM 2910 C C . ASP A 1 384 ? -8.461 -21.740 19.935 1.00 94.56 384 ASP A C 1
ATOM 2912 O O . ASP A 1 384 ? -7.420 -22.294 20.291 1.00 94.56 384 ASP A O 1
ATOM 2916 N N . GLY A 1 385 ? -9.032 -22.025 18.759 1.00 91.38 385 GLY A N 1
ATOM 2917 C CA . GLY A 1 385 ? -8.500 -23.027 17.827 1.00 91.38 385 GLY A CA 1
ATOM 2918 C C . GLY A 1 385 ? -7.131 -22.698 17.214 1.00 91.38 385 GLY A C 1
ATOM 2919 O O . GLY A 1 385 ? -6.496 -23.589 16.658 1.00 91.38 385 GLY A O 1
ATOM 2920 N N . PHE A 1 386 ? -6.651 -21.456 17.320 1.00 93.06 386 PHE A N 1
ATOM 2921 C CA . PHE A 1 386 ? -5.313 -21.054 16.870 1.00 93.06 386 PHE A CA 1
ATOM 2922 C C . PHE A 1 386 ? -4.277 -21.091 18.000 1.00 93.06 386 PHE A C 1
ATOM 2924 O O . PHE A 1 386 ? -3.065 -21.006 17.742 1.00 93.06 386 PHE A O 1
ATOM 2931 N N . GLY A 1 387 ? -4.749 -21.253 19.240 1.00 94.06 387 GLY A N 1
ATOM 2932 C CA . GLY A 1 387 ? -3.941 -21.183 20.444 1.00 94.06 387 GLY A CA 1
ATOM 2933 C C . GLY A 1 387 ? -3.963 -19.823 21.144 1.00 94.06 387 GLY A C 1
ATOM 2934 O O . GLY A 1 387 ? -3.203 -19.613 22.093 1.00 94.06 387 GLY A O 1
ATOM 2935 N N . ASN A 1 388 ? -4.798 -18.882 20.715 1.00 97.38 388 ASN A N 1
ATOM 2936 C CA . ASN A 1 388 ? -4.831 -17.565 21.336 1.00 97.38 388 ASN A CA 1
ATOM 2937 C C . ASN A 1 388 ? -5.517 -17.649 22.691 1.00 97.38 388 ASN A C 1
ATOM 2939 O O . ASN A 1 388 ? -6.585 -18.250 22.818 1.00 97.38 388 ASN A O 1
ATOM 2943 N N . ARG A 1 389 ? -4.912 -17.024 23.700 1.00 97.19 389 ARG A N 1
ATOM 2944 C CA . ARG A 1 389 ? -5.507 -16.914 25.030 1.00 97.19 389 ARG A CA 1
ATOM 2945 C C . ARG A 1 389 ? -6.516 -15.781 25.024 1.00 97.19 389 ARG A C 1
ATOM 2947 O O . ARG A 1 389 ? -6.157 -14.644 24.720 1.00 97.19 389 ARG A O 1
ATOM 2954 N N . PHE A 1 390 ? -7.763 -16.102 25.346 1.00 97.12 390 PHE A N 1
ATOM 2955 C CA . PHE A 1 390 ? -8.840 -15.125 25.395 1.00 97.12 390 PHE A CA 1
ATOM 2956 C C . PHE A 1 390 ? -9.382 -14.948 26.805 1.00 97.12 390 PHE A C 1
ATOM 2958 O O . PHE A 1 390 ? -9.386 -15.882 27.607 1.00 97.12 390 PHE A O 1
ATOM 2965 N N . CYS A 1 391 ? -9.907 -13.754 27.067 1.00 97.62 391 CYS A N 1
ATOM 2966 C CA . CYS A 1 391 ? -10.709 -13.442 28.241 1.00 97.62 391 CYS A CA 1
ATOM 2967 C C . CYS A 1 391 ? -12.090 -12.951 27.796 1.00 97.62 391 CYS A C 1
ATOM 2969 O O . CYS A 1 391 ? -12.204 -11.987 27.040 1.00 97.62 391 CYS A O 1
ATOM 2971 N N . ARG A 1 392 ? -13.141 -13.638 28.236 1.00 98.06 392 ARG A N 1
ATOM 2972 C CA . ARG A 1 392 ? -14.542 -13.322 27.965 1.00 98.06 392 ARG A CA 1
ATOM 2973 C C . ARG A 1 392 ? -15.178 -12.701 29.203 1.00 98.06 392 ARG A C 1
ATOM 2975 O O . ARG A 1 392 ? -15.020 -13.218 30.306 1.00 98.06 392 ARG A O 1
ATOM 2982 N N . LEU A 1 393 ? -15.913 -11.611 29.005 1.00 98.25 393 LEU A N 1
ATOM 2983 C CA . LEU A 1 393 ? -16.620 -10.897 30.071 1.00 98.25 393 LEU A CA 1
ATOM 2984 C C . LEU A 1 393 ? -17.821 -10.116 29.514 1.00 98.25 393 LEU A C 1
ATOM 2986 O O . LEU A 1 393 ? -18.003 -10.027 28.300 1.00 98.25 393 LEU A O 1
ATOM 2990 N N . VAL A 1 394 ? -18.626 -9.525 30.396 1.00 98.50 394 VAL A N 1
ATOM 2991 C CA . VAL A 1 394 ? -19.667 -8.549 30.032 1.00 98.50 394 VAL A CA 1
ATOM 2992 C C . VAL A 1 394 ? -19.321 -7.225 30.701 1.00 98.50 394 VAL A C 1
ATOM 2994 O O . VAL A 1 394 ? -19.340 -7.135 31.926 1.00 98.50 394 VAL A O 1
ATOM 2997 N N . ALA A 1 395 ? -18.977 -6.212 29.906 1.00 98.06 395 ALA A N 1
ATOM 2998 C CA . ALA A 1 395 ? -18.684 -4.880 30.420 1.00 98.06 395 ALA A CA 1
ATOM 2999 C C . ALA A 1 395 ? -19.997 -4.174 30.801 1.00 98.06 395 ALA A C 1
ATOM 3001 O O . ALA A 1 395 ? -20.954 -4.226 30.019 1.00 98.06 395 ALA A O 1
ATOM 3002 N N . PRO A 1 396 ? -20.088 -3.539 31.982 1.00 97.81 396 PRO A N 1
ATOM 3003 C CA . PRO A 1 396 ? -21.271 -2.776 32.351 1.00 97.81 396 PRO A CA 1
ATOM 3004 C C . PRO A 1 396 ? -21.366 -1.478 31.531 1.00 97.81 396 PRO A C 1
ATOM 3006 O O . PRO A 1 396 ? -20.357 -1.011 31.002 1.00 97.81 396 PRO A O 1
ATOM 3009 N N . PRO A 1 397 ? -22.560 -0.861 31.444 1.00 97.81 397 PRO A N 1
ATOM 3010 C CA . PRO A 1 397 ? -22.694 0.489 30.907 1.00 97.81 397 PRO A CA 1
ATOM 3011 C C . PRO A 1 397 ? -21.801 1.477 31.667 1.00 97.81 397 PRO A C 1
ATOM 3013 O O . PRO A 1 397 ? -21.710 1.417 32.894 1.00 97.81 397 PRO A O 1
ATOM 3016 N N . GLY A 1 398 ? -21.199 2.416 30.944 1.00 97.38 398 GLY A N 1
ATOM 3017 C CA . GLY A 1 398 ? -20.223 3.369 31.461 1.00 97.38 398 GLY A CA 1
ATOM 3018 C C . GLY A 1 398 ? -18.797 3.054 31.015 1.00 97.38 398 GLY A C 1
ATOM 3019 O O . GLY A 1 398 ? -18.567 2.275 30.090 1.00 97.38 398 GLY A O 1
ATOM 3020 N N . GLU A 1 399 ? -17.832 3.711 31.651 1.00 98.19 399 GLU A N 1
ATOM 3021 C CA . GLU A 1 399 ? -16.413 3.492 31.381 1.00 98.19 399 GLU A CA 1
ATOM 3022 C C . GLU A 1 399 ? -15.952 2.164 31.996 1.00 98.19 399 GLU A C 1
ATOM 3024 O O . GLU A 1 399 ? -16.222 1.877 33.162 1.00 98.19 399 GLU A O 1
ATOM 3029 N N . SER A 1 400 ? -15.233 1.364 31.211 1.00 98.25 400 SER A N 1
ATOM 3030 C CA . SER A 1 400 ? -14.453 0.234 31.701 1.00 98.25 400 SER A CA 1
ATOM 3031 C C . SER A 1 400 ? -12.995 0.359 31.269 1.00 98.25 400 SER A C 1
ATOM 3033 O O . SER A 1 400 ? -12.693 0.745 30.137 1.00 98.25 400 SER A O 1
ATOM 3035 N N . ARG A 1 401 ? -12.084 -0.006 32.168 1.00 98.31 401 ARG A N 1
ATOM 3036 C CA . ARG A 1 401 ? -10.643 -0.060 31.936 1.00 98.31 401 ARG A CA 1
ATOM 3037 C C . ARG A 1 401 ? -10.164 -1.501 32.001 1.00 98.31 401 ARG A C 1
ATOM 3039 O O . ARG A 1 401 ? -10.490 -2.217 32.940 1.00 98.31 401 ARG A O 1
ATOM 3046 N N . PHE A 1 402 ? -9.347 -1.884 31.032 1.00 97.88 402 PHE A N 1
ATOM 3047 C CA . PHE A 1 402 ? -8.701 -3.185 30.926 1.00 97.88 402 PHE A CA 1
ATOM 3048 C C . PHE A 1 402 ? -7.197 -2.964 30.978 1.00 97.88 402 PHE A C 1
ATOM 3050 O O . PHE A 1 402 ? -6.674 -2.131 30.236 1.00 97.88 402 PHE A O 1
ATOM 3057 N N . SER A 1 403 ? -6.487 -3.679 31.842 1.00 97.19 403 SER A N 1
ATOM 3058 C CA . SER A 1 403 ? -5.035 -3.559 31.907 1.00 97.19 403 SER A CA 1
ATOM 3059 C C . SER A 1 403 ? -4.345 -4.893 32.112 1.00 97.19 403 SER A C 1
ATOM 3061 O O . SER A 1 403 ? -4.864 -5.785 32.775 1.00 97.19 403 SER A O 1
ATOM 3063 N N . LEU A 1 404 ? -3.167 -5.019 31.514 1.00 96.94 404 LEU A N 1
ATOM 3064 C CA . LEU A 1 404 ? -2.283 -6.163 31.667 1.00 96.94 404 LEU A CA 1
ATOM 3065 C C . LEU A 1 404 ? -0.850 -5.654 31.713 1.00 96.94 404 LEU A C 1
ATOM 3067 O O . LEU A 1 404 ? -0.480 -4.767 30.944 1.00 96.94 404 LEU A O 1
ATOM 3071 N N . ARG A 1 405 ? -0.041 -6.227 32.600 1.00 96.56 405 ARG A N 1
ATOM 3072 C CA . ARG A 1 405 ? 1.405 -6.012 32.640 1.00 96.56 405 ARG A CA 1
ATOM 3073 C C . ARG A 1 405 ? 2.076 -7.296 33.098 1.00 96.56 405 ARG A C 1
ATOM 3075 O O . ARG A 1 405 ? 1.677 -7.863 34.108 1.00 96.56 405 ARG A O 1
ATOM 3082 N N . THR A 1 406 ? 3.083 -7.738 32.363 1.00 97.12 406 THR A N 1
ATOM 3083 C CA . THR A 1 406 ? 3.876 -8.924 32.689 1.00 97.12 406 THR A CA 1
ATOM 3084 C C . THR A 1 406 ? 5.313 -8.758 32.196 1.00 97.12 406 THR A C 1
ATOM 3086 O O . THR A 1 406 ? 5.654 -7.765 31.549 1.00 97.12 406 THR A O 1
ATOM 3089 N N . VAL A 1 407 ? 6.168 -9.717 32.535 1.00 96.75 407 VAL A N 1
ATOM 3090 C CA . VAL A 1 407 ? 7.565 -9.781 32.113 1.00 96.75 407 VAL A CA 1
ATOM 3091 C C . VAL A 1 407 ? 7.785 -11.103 31.396 1.00 96.75 407 VAL A C 1
ATOM 3093 O O . VAL A 1 407 ? 7.447 -12.164 31.923 1.00 96.75 407 VAL A O 1
ATOM 3096 N N . VAL A 1 408 ? 8.359 -11.027 30.200 1.00 96.19 408 VAL A N 1
ATOM 3097 C CA . VAL A 1 408 ? 8.640 -12.174 29.333 1.00 96.19 408 VAL A CA 1
ATOM 3098 C C . VAL A 1 408 ? 10.142 -12.257 29.095 1.00 96.19 408 VAL A C 1
ATOM 3100 O O . VAL A 1 408 ? 10.774 -11.254 28.774 1.00 96.19 408 VAL A O 1
ATOM 3103 N N . SER A 1 409 ? 10.712 -13.446 29.250 1.00 95.50 409 SER A N 1
ATOM 3104 C CA . SER A 1 409 ? 12.075 -13.750 28.836 1.00 95.50 409 SER A CA 1
ATOM 3105 C C . SER A 1 409 ? 12.150 -13.851 27.314 1.00 95.50 409 SER A C 1
ATOM 3107 O O . SER A 1 409 ? 11.272 -14.408 26.656 1.00 95.50 409 SER A O 1
ATOM 3109 N N . ASP A 1 410 ? 13.205 -13.310 26.731 1.00 93.38 410 ASP A N 1
ATOM 3110 C CA . ASP A 1 410 ? 13.488 -13.378 25.309 1.00 93.38 410 ASP A CA 1
ATOM 3111 C C . ASP A 1 410 ? 14.958 -13.726 25.079 1.00 93.38 410 ASP A C 1
ATOM 3113 O O . ASP A 1 410 ? 15.833 -13.380 25.873 1.00 93.38 410 ASP A O 1
ATOM 3117 N N . SER A 1 411 ? 15.261 -14.406 23.974 1.00 90.56 411 SER A N 1
ATOM 3118 C CA . SER A 1 411 ? 16.643 -14.798 23.680 1.00 90.56 411 SER A CA 1
ATOM 3119 C C . SER A 1 411 ? 17.552 -13.608 23.354 1.00 90.56 411 SER A C 1
ATOM 3121 O O . SER A 1 411 ? 18.769 -13.780 23.282 1.00 90.56 411 SER A O 1
ATOM 3123 N N . GLY A 1 412 ? 16.986 -12.421 23.088 1.00 89.12 412 GLY A N 1
ATOM 3124 C CA . GLY A 1 412 ? 17.739 -11.239 22.667 1.00 89.12 412 GLY A CA 1
ATOM 3125 C C . GLY A 1 412 ? 18.359 -11.387 21.272 1.00 89.12 412 GLY A C 1
ATOM 3126 O O . GLY A 1 412 ? 19.221 -10.597 20.878 1.00 89.12 412 GLY A O 1
ATOM 3127 N N . SER A 1 413 ? 17.950 -12.414 20.525 1.00 91.12 413 SER A N 1
ATOM 3128 C CA . SER A 1 413 ? 18.415 -12.685 19.167 1.00 91.12 413 SER A CA 1
ATOM 3129 C C . SER A 1 413 ? 17.412 -12.131 18.149 1.00 91.12 413 SER A C 1
ATOM 3131 O O . SER A 1 413 ? 16.209 -12.186 18.407 1.00 91.12 413 SER A O 1
ATOM 3133 N N . PRO A 1 414 ? 17.866 -11.601 16.998 1.00 92.75 414 PRO A N 1
ATOM 3134 C CA . PRO A 1 414 ? 16.957 -11.196 15.931 1.00 92.75 414 PRO A CA 1
ATOM 3135 C C . PRO A 1 414 ? 16.133 -12.372 15.396 1.00 92.75 414 PRO A C 1
ATOM 3137 O O . PRO A 1 414 ? 16.555 -13.528 15.499 1.00 92.75 414 PRO A O 1
ATOM 3140 N N . ASP A 1 415 ? 14.998 -12.056 14.769 1.00 94.06 415 ASP A N 1
ATOM 3141 C CA . ASP A 1 415 ? 14.194 -13.005 13.997 1.00 94.06 415 ASP A CA 1
ATOM 3142 C C . ASP A 1 415 ? 15.110 -13.864 13.080 1.00 94.06 415 ASP A C 1
ATOM 3144 O O . ASP A 1 415 ? 15.944 -13.309 12.353 1.00 94.06 415 ASP A O 1
ATOM 3148 N N . PRO A 1 416 ? 15.016 -15.210 13.102 1.00 94.38 416 PRO A N 1
ATOM 3149 C CA . PRO A 1 416 ? 15.901 -16.064 12.309 1.00 94.38 416 PRO A CA 1
ATOM 3150 C C . PRO A 1 416 ? 15.749 -15.834 10.802 1.00 94.38 416 PRO A C 1
ATOM 3152 O O . PRO A 1 416 ? 14.638 -15.901 10.283 1.00 94.38 416 PRO A O 1
ATOM 3155 N N . VAL A 1 417 ? 16.868 -15.671 10.088 1.00 96.31 417 VAL A N 1
ATOM 3156 C CA . VAL A 1 417 ? 16.907 -15.536 8.620 1.00 96.31 417 VAL A CA 1
ATOM 3157 C C . VAL A 1 417 ? 17.492 -16.799 7.997 1.00 96.31 417 VAL A C 1
ATOM 3159 O O . VAL A 1 417 ? 18.626 -17.168 8.300 1.00 96.31 417 VAL A O 1
ATOM 3162 N N . VAL A 1 418 ? 16.735 -17.464 7.118 1.00 97.12 418 VAL A N 1
ATOM 3163 C CA . VAL A 1 418 ? 17.150 -18.734 6.492 1.00 97.12 418 VAL A CA 1
ATOM 3164 C C . VAL A 1 418 ? 16.948 -18.674 4.971 1.00 97.12 418 VAL A C 1
ATOM 3166 O O . VAL A 1 418 ? 15.970 -19.217 4.461 1.00 97.12 418 VAL A O 1
ATOM 3169 N N . PRO A 1 419 ? 17.875 -18.057 4.209 1.00 95.38 419 PRO A N 1
ATOM 3170 C CA . PRO A 1 419 ? 17.724 -17.854 2.761 1.00 95.38 419 PRO A CA 1
ATOM 3171 C C . PRO A 1 419 ? 17.584 -19.149 1.948 1.00 95.38 419 PRO A C 1
ATOM 3173 O O . PRO A 1 419 ? 17.109 -19.130 0.816 1.00 95.38 419 PRO A O 1
ATOM 3176 N N . THR A 1 420 ? 18.001 -20.276 2.525 1.00 96.50 420 THR A N 1
ATOM 3177 C CA . THR A 1 420 ? 17.917 -21.613 1.930 1.00 96.50 420 THR A CA 1
ATOM 3178 C C . THR A 1 420 ? 16.589 -22.324 2.196 1.00 96.50 420 THR A C 1
ATOM 3180 O O . THR A 1 420 ? 16.374 -23.397 1.634 1.00 96.50 420 THR A O 1
ATOM 3183 N N . ALA A 1 421 ? 15.695 -21.772 3.028 1.00 97.06 421 ALA A N 1
ATOM 3184 C CA . ALA A 1 421 ? 14.413 -22.400 3.336 1.00 97.06 421 ALA A CA 1
ATOM 3185 C C . ALA A 1 421 ? 13.540 -22.485 2.077 1.00 97.06 421 ALA A C 1
ATOM 3187 O O . ALA A 1 421 ? 13.334 -21.504 1.357 1.00 97.06 421 ALA A O 1
ATOM 3188 N N . ARG A 1 422 ? 13.021 -23.681 1.800 1.00 96.44 422 ARG A N 1
ATOM 3189 C CA . ARG A 1 422 ? 12.319 -24.002 0.552 1.00 96.44 422 ARG A CA 1
ATOM 3190 C C . ARG A 1 422 ? 10.808 -23.892 0.722 1.00 96.44 422 ARG A C 1
ATOM 3192 O O . ARG A 1 422 ? 10.264 -24.189 1.784 1.00 96.44 422 ARG A O 1
ATOM 3199 N N . ARG A 1 423 ? 10.109 -23.539 -0.360 1.00 96.19 423 ARG A N 1
ATOM 3200 C CA . ARG A 1 423 ? 8.652 -23.714 -0.440 1.00 96.19 423 ARG A CA 1
ATOM 3201 C C . ARG A 1 423 ? 8.361 -25.199 -0.628 1.00 96.19 423 ARG A C 1
ATOM 3203 O O . ARG A 1 423 ? 8.839 -25.786 -1.599 1.00 96.19 423 ARG A O 1
ATOM 3210 N N . LEU A 1 424 ? 7.560 -25.777 0.261 1.00 94.56 424 LEU A N 1
ATOM 3211 C CA . LEU A 1 424 ? 7.072 -27.142 0.091 1.00 94.56 424 LEU A CA 1
ATOM 3212 C C . LEU A 1 424 ? 5.969 -27.180 -0.983 1.00 94.56 424 LEU A C 1
ATOM 3214 O O . LEU A 1 424 ? 5.121 -26.283 -1.006 1.00 94.56 424 LEU A O 1
ATOM 3218 N N . PRO A 1 425 ? 5.958 -28.182 -1.880 1.00 95.69 425 PRO A N 1
ATOM 3219 C CA . PRO A 1 425 ? 4.815 -28.433 -2.752 1.00 95.69 425 PRO A CA 1
ATOM 3220 C C . PRO A 1 425 ? 3.532 -28.645 -1.939 1.00 95.69 425 PRO A C 1
ATOM 3222 O O . PRO A 1 425 ? 3.575 -29.226 -0.858 1.00 95.69 425 PRO A O 1
ATOM 3225 N N . VAL A 1 426 ? 2.378 -28.224 -2.467 1.00 96.56 426 VAL A N 1
ATOM 3226 C CA . VAL A 1 426 ? 1.105 -28.260 -1.718 1.00 96.56 426 VAL A CA 1
ATOM 3227 C C . VAL A 1 426 ? 0.743 -29.674 -1.256 1.00 96.56 426 VAL A C 1
ATOM 3229 O O . VAL A 1 426 ? 0.277 -29.851 -0.137 1.00 96.56 426 VAL A O 1
ATOM 3232 N N . GLN A 1 427 ? 1.014 -30.692 -2.074 1.00 97.00 427 GLN A N 1
ATOM 3233 C CA . GLN A 1 427 ? 0.767 -32.096 -1.734 1.00 97.00 427 GLN A CA 1
ATOM 3234 C C . GLN A 1 427 ? 1.656 -32.649 -0.603 1.00 97.00 427 GLN A C 1
ATOM 3236 O O . GLN A 1 427 ? 1.390 -33.740 -0.108 1.00 97.00 427 GLN A O 1
ATOM 3241 N N . GLU A 1 428 ? 2.709 -31.927 -0.212 1.00 97.12 428 GLU A N 1
ATOM 3242 C CA . GLU A 1 428 ? 3.611 -32.278 0.894 1.00 97.12 428 GLU A CA 1
ATOM 3243 C C . GLU A 1 428 ? 3.337 -31.448 2.157 1.00 97.12 428 GLU A C 1
ATOM 3245 O O . GLU A 1 428 ? 3.955 -31.685 3.196 1.00 97.12 428 GLU A O 1
ATOM 3250 N N . LEU A 1 429 ? 2.421 -30.474 2.092 1.00 97.81 429 LEU A N 1
ATOM 3251 C CA . LEU A 1 429 ? 2.071 -29.655 3.245 1.00 97.81 429 LEU A CA 1
ATOM 3252 C C . LEU A 1 429 ? 1.295 -30.476 4.288 1.00 97.81 429 LEU A C 1
ATOM 3254 O O . LEU A 1 429 ? 0.362 -31.201 3.930 1.00 97.81 429 LEU A O 1
ATOM 3258 N N . PRO A 1 430 ? 1.618 -30.325 5.584 1.00 97.50 430 PRO A N 1
ATOM 3259 C CA . PRO A 1 430 ? 0.822 -30.917 6.649 1.00 97.50 430 PRO A CA 1
ATOM 3260 C C . PRO A 1 430 ? -0.630 -30.399 6.647 1.00 97.50 430 PRO A C 1
ATOM 3262 O O . PRO A 1 430 ? -0.856 -29.220 6.351 1.00 97.50 430 PRO A O 1
ATOM 3265 N N . PRO A 1 431 ? -1.631 -31.226 7.005 1.00 96.94 431 PRO A N 1
ATOM 3266 C CA . PRO A 1 431 ? -3.037 -30.817 6.999 1.00 96.94 431 PRO A CA 1
ATOM 3267 C C . PRO A 1 431 ? -3.332 -29.546 7.809 1.00 96.94 431 PRO A C 1
ATOM 3269 O O . PRO A 1 431 ? -4.176 -28.742 7.418 1.00 96.94 431 PRO A O 1
ATOM 3272 N N . GLU A 1 432 ? -2.622 -29.340 8.917 1.00 94.00 432 GLU A N 1
ATOM 3273 C CA . GLU A 1 432 ? -2.816 -28.223 9.838 1.00 94.00 432 GLU A CA 1
ATOM 3274 C C . GLU A 1 432 ? -2.459 -26.849 9.255 1.00 94.00 432 GLU A C 1
ATOM 3276 O O . GLU A 1 432 ? -2.959 -25.848 9.761 1.00 94.00 432 GLU A O 1
ATOM 3281 N N . VAL A 1 433 ? -1.648 -26.779 8.189 1.00 97.19 433 VAL A N 1
ATOM 3282 C CA . VAL A 1 433 ? -1.285 -25.502 7.540 1.00 97.19 433 VAL A CA 1
ATOM 3283 C C . VAL A 1 433 ? -2.123 -25.205 6.296 1.00 97.19 433 VAL A C 1
ATOM 3285 O O . VAL A 1 433 ? -2.039 -24.114 5.738 1.00 97.19 433 VAL A O 1
ATOM 3288 N N . LEU A 1 434 ? -2.959 -26.148 5.844 1.00 96.94 434 LEU A N 1
ATOM 3289 C CA . LEU A 1 434 ? -3.760 -25.972 4.626 1.00 96.94 434 LEU A CA 1
ATOM 3290 C C . LEU A 1 434 ? -4.784 -24.839 4.761 1.00 96.94 434 LEU A C 1
ATOM 3292 O O . LEU A 1 434 ? -5.087 -24.158 3.784 1.00 96.94 434 LEU A O 1
ATOM 3296 N N . ALA A 1 435 ? -5.294 -24.596 5.972 1.00 95.62 435 ALA A N 1
ATOM 3297 C CA . ALA A 1 435 ? -6.210 -23.487 6.229 1.00 95.62 435 ALA A CA 1
ATOM 3298 C C . ALA A 1 435 ? -5.561 -22.113 5.972 1.00 95.62 435 ALA A C 1
ATOM 3300 O O . ALA A 1 435 ? -6.263 -21.179 5.580 1.00 95.62 435 ALA A O 1
ATOM 3301 N N . ASP A 1 436 ? -4.239 -22.009 6.129 1.00 97.88 436 ASP A N 1
ATOM 3302 C CA . ASP A 1 436 ? -3.457 -20.784 5.938 1.00 97.88 436 ASP A CA 1
ATOM 3303 C C . ASP A 1 436 ? -3.107 -20.506 4.465 1.00 97.88 436 ASP A C 1
ATOM 3305 O O . ASP A 1 436 ? -2.429 -19.520 4.173 1.00 97.88 436 ASP A O 1
ATOM 3309 N N . LEU A 1 437 ? -3.576 -21.344 3.532 1.00 97.50 437 LEU A N 1
ATOM 3310 C CA . LEU A 1 437 ? -3.584 -21.061 2.090 1.00 97.50 437 LEU A CA 1
ATOM 3311 C C . LEU A 1 437 ? -4.853 -20.323 1.642 1.00 97.50 437 LEU A C 1
ATOM 3313 O O . LEU A 1 437 ? -4.860 -19.698 0.584 1.00 97.50 437 LEU A O 1
ATOM 3317 N N . ASN A 1 438 ? -5.933 -20.396 2.424 1.00 96.69 438 ASN A N 1
ATOM 3318 C CA . ASN A 1 438 ? -7.238 -19.900 2.002 1.00 96.69 438 ASN A CA 1
ATOM 3319 C C . ASN A 1 438 ? -7.335 -18.371 2.058 1.00 96.69 438 ASN A C 1
ATOM 3321 O O . ASN A 1 438 ? -6.747 -17.707 2.919 1.00 96.69 438 ASN A O 1
ATOM 3325 N N . ALA A 1 439 ? -8.174 -17.814 1.182 1.00 96.81 439 ALA A N 1
ATOM 3326 C CA . ALA A 1 439 ? -8.656 -16.447 1.329 1.00 96.81 439 ALA A CA 1
ATOM 3327 C C . ALA A 1 439 ? -9.320 -16.244 2.703 1.00 96.81 439 ALA A C 1
ATOM 3329 O O . ALA A 1 439 ? -9.893 -17.169 3.291 1.00 96.81 439 ALA A O 1
ATOM 3330 N N . SER A 1 440 ? -9.276 -15.015 3.204 1.00 97.88 440 SER A N 1
ATOM 3331 C CA . SER A 1 440 ? -9.947 -14.622 4.446 1.00 97.88 440 SER A CA 1
ATOM 3332 C C . SER A 1 440 ? -10.497 -13.195 4.332 1.00 97.88 440 SER A C 1
ATOM 3334 O O . SER A 1 440 ? -10.313 -12.547 3.302 1.00 97.88 440 SER A O 1
ATOM 3336 N N . ARG A 1 441 ? -11.212 -12.698 5.353 1.00 97.00 441 ARG A N 1
ATOM 3337 C CA . ARG A 1 441 ? -11.956 -11.422 5.301 1.00 97.00 441 ARG A CA 1
ATOM 3338 C C . ARG A 1 441 ? -11.115 -10.252 4.790 1.00 97.00 441 ARG A C 1
ATOM 3340 O O . ARG A 1 441 ? -11.650 -9.406 4.075 1.00 97.00 441 ARG A O 1
ATOM 3347 N N . TYR A 1 442 ? -9.852 -10.172 5.190 1.00 97.88 442 TYR A N 1
ATOM 3348 C CA . TYR A 1 442 ? -8.946 -9.092 4.801 1.00 97.88 442 TYR A CA 1
ATOM 3349 C C . TYR A 1 442 ? -7.866 -9.533 3.809 1.00 97.88 442 TYR A C 1
ATOM 3351 O O . TYR A 1 442 ? -7.032 -8.713 3.453 1.00 97.88 442 TYR A O 1
ATOM 3359 N N . CYS A 1 443 ? -7.865 -10.793 3.365 1.00 98.00 443 CYS A N 1
ATOM 3360 C CA . CYS A 1 443 ? -6.857 -11.345 2.456 1.00 98.00 443 CYS A CA 1
ATOM 3361 C C . CYS A 1 443 ? -7.524 -11.947 1.207 1.00 98.00 443 CYS A C 1
ATOM 3363 O O . CYS A 1 443 ? -7.707 -13.165 1.115 1.00 98.00 443 CYS A O 1
ATOM 3365 N N . GLU A 1 444 ? -7.926 -11.092 0.263 1.00 95.75 444 GLU A N 1
ATOM 3366 C CA . GLU A 1 444 ? -8.678 -11.468 -0.948 1.00 95.75 444 GLU A CA 1
ATOM 3367 C C . GLU A 1 444 ? -7.751 -11.987 -2.062 1.00 95.75 444 GLU A C 1
ATOM 3369 O O . GLU A 1 444 ? -7.355 -11.263 -2.985 1.00 95.75 444 GLU A O 1
ATOM 3374 N N . THR A 1 445 ? -7.380 -13.265 -1.987 1.00 93.12 445 THR A N 1
ATOM 3375 C CA . THR A 1 445 ? -6.489 -13.906 -2.972 1.00 93.12 445 THR A CA 1
ATOM 3376 C C . THR A 1 445 ? -7.065 -13.926 -4.389 1.00 93.12 445 THR A C 1
ATOM 3378 O O . THR A 1 445 ? -6.321 -13.895 -5.364 1.00 93.12 445 THR A O 1
ATOM 3381 N N . ASP A 1 446 ? -8.389 -13.956 -4.527 1.00 88.31 446 ASP A N 1
ATOM 3382 C CA . ASP A 1 446 ? -9.101 -13.915 -5.807 1.00 88.31 446 ASP A CA 1
ATOM 3383 C C . ASP A 1 446 ? -8.909 -12.579 -6.541 1.00 88.31 446 ASP A C 1
ATOM 3385 O O . ASP A 1 446 ? -8.841 -12.548 -7.769 1.00 88.31 446 ASP A O 1
ATOM 3389 N N . ARG A 1 447 ? -8.747 -11.476 -5.800 1.00 84.12 447 ARG A N 1
ATOM 3390 C CA . ARG A 1 447 ? -8.552 -10.134 -6.373 1.00 84.12 447 ARG A CA 1
ATOM 3391 C C . ARG A 1 447 ? -7.090 -9.799 -6.654 1.00 84.12 447 ARG A C 1
ATOM 3393 O O . ARG A 1 447 ? -6.810 -8.957 -7.511 1.00 84.12 447 ARG A O 1
ATOM 3400 N N . LEU A 1 448 ? -6.167 -10.421 -5.919 1.00 86.56 448 LEU A N 1
ATOM 3401 C CA . LEU A 1 448 ? -4.726 -10.154 -5.993 1.00 86.56 448 LEU A CA 1
ATOM 3402 C C . LEU A 1 448 ? -3.917 -11.269 -6.673 1.00 86.56 448 LEU A C 1
ATOM 3404 O O . LEU A 1 448 ? -2.737 -11.060 -6.937 1.00 86.56 448 LEU A O 1
ATOM 3408 N N . GLY A 1 449 ? -4.530 -12.403 -7.029 1.00 87.06 449 GLY A N 1
ATOM 3409 C CA . GLY A 1 449 ? -3.846 -13.560 -7.616 1.00 87.06 449 GLY A CA 1
ATOM 3410 C C . GLY A 1 449 ? -3.046 -13.239 -8.878 1.00 87.06 449 GLY A C 1
ATOM 3411 O O . GLY A 1 449 ? -1.842 -13.477 -8.920 1.00 87.06 449 GLY A O 1
ATOM 3412 N N . GLU A 1 450 ? -3.684 -12.646 -9.890 1.00 81.25 450 GLU A N 1
ATOM 3413 C CA . GLU A 1 450 ? -3.008 -12.282 -11.147 1.00 81.25 450 GLU A CA 1
ATOM 3414 C C . GLU A 1 450 ? -1.871 -11.271 -10.914 1.00 81.25 450 GLU A C 1
ATOM 3416 O O . GLU A 1 450 ? -0.794 -11.389 -11.494 1.00 81.25 450 GLU A O 1
ATOM 3421 N N . ILE A 1 451 ? -2.080 -10.305 -10.012 1.00 75.00 451 ILE A N 1
ATOM 3422 C CA . ILE A 1 451 ? -1.059 -9.320 -9.632 1.00 75.00 451 ILE A CA 1
ATOM 3423 C C . ILE A 1 451 ? 0.137 -10.023 -8.982 1.00 75.00 451 ILE A C 1
ATOM 3425 O O . ILE A 1 451 ? 1.273 -9.763 -9.368 1.00 75.00 451 ILE A O 1
ATOM 3429 N N . ALA A 1 452 ? -0.110 -10.940 -8.045 1.00 81.75 452 ALA A N 1
ATOM 3430 C CA . ALA A 1 452 ? 0.936 -11.691 -7.361 1.00 81.75 452 ALA A CA 1
ATOM 3431 C C . ALA A 1 452 ? 1.781 -12.511 -8.347 1.00 81.75 452 ALA A C 1
ATOM 3433 O O . ALA A 1 452 ? 3.008 -12.474 -8.292 1.00 81.75 452 ALA A O 1
ATOM 3434 N N . TRP A 1 453 ? 1.137 -13.212 -9.285 1.00 80.50 453 TRP A N 1
ATOM 3435 C CA . TRP A 1 453 ? 1.838 -13.988 -10.310 1.00 80.50 453 TRP A CA 1
ATOM 3436 C C . TRP A 1 453 ? 2.634 -13.106 -11.274 1.00 80.50 453 TRP A C 1
ATOM 3438 O O . TRP A 1 453 ? 3.761 -13.455 -11.613 1.00 80.50 453 TRP A O 1
ATOM 3448 N N . ASN A 1 454 ? 2.108 -11.945 -11.667 1.00 76.06 454 ASN A N 1
ATOM 3449 C CA . ASN A 1 454 ? 2.833 -11.013 -12.533 1.00 76.06 454 ASN A CA 1
ATOM 3450 C C . ASN A 1 454 ? 4.055 -10.393 -11.841 1.00 76.06 454 ASN A C 1
ATOM 3452 O O . ASN A 1 454 ? 5.088 -10.209 -12.479 1.00 76.06 454 ASN A O 1
ATOM 3456 N N . LEU A 1 455 ? 3.945 -10.077 -10.548 1.00 69.25 455 LEU A N 1
ATOM 3457 C CA . LEU A 1 455 ? 5.037 -9.484 -9.775 1.00 69.25 455 LEU A CA 1
ATOM 3458 C C . LEU A 1 455 ? 6.110 -10.510 -9.392 1.00 69.25 455 LEU A C 1
ATOM 3460 O O . LEU A 1 455 ? 7.296 -10.198 -9.441 1.00 69.25 455 LEU A O 1
ATOM 3464 N N . PHE A 1 456 ? 5.704 -11.723 -9.009 1.00 86.94 456 PHE A N 1
ATOM 3465 C CA . PHE A 1 456 ? 6.584 -12.664 -8.310 1.00 86.94 456 PHE A CA 1
ATOM 3466 C C . PHE A 1 456 ? 6.637 -14.069 -8.923 1.00 86.94 456 PHE A C 1
ATOM 3468 O O . PHE A 1 456 ? 7.369 -14.924 -8.430 1.00 86.94 456 PHE A O 1
ATOM 3475 N N . GLY A 1 457 ? 5.888 -14.347 -9.994 1.00 80.38 457 GLY A N 1
ATOM 3476 C CA . GLY A 1 457 ? 5.795 -15.686 -10.591 1.00 80.38 457 GLY A CA 1
ATOM 3477 C C . GLY A 1 457 ? 7.125 -16.240 -11.111 1.00 80.38 457 GLY A C 1
ATOM 3478 O O . GLY A 1 457 ? 7.289 -17.455 -11.187 1.00 80.38 457 GLY A O 1
ATOM 3479 N N . ASN A 1 458 ? 8.084 -15.357 -11.408 1.00 82.38 458 ASN A N 1
ATOM 3480 C CA . ASN A 1 458 ? 9.439 -15.708 -11.839 1.00 82.38 458 ASN A CA 1
ATOM 3481 C C . ASN A 1 458 ? 10.473 -15.687 -10.694 1.00 82.38 458 ASN A C 1
ATOM 3483 O O . ASN A 1 458 ? 11.653 -15.944 -10.934 1.00 82.38 458 ASN A O 1
ATOM 3487 N N . CYS A 1 459 ? 10.072 -15.369 -9.457 1.00 83.62 459 CYS A N 1
ATOM 3488 C CA . CYS A 1 459 ? 10.979 -15.369 -8.312 1.00 83.62 459 CYS A CA 1
ATOM 3489 C C . CYS A 1 459 ? 11.313 -16.807 -7.872 1.00 83.62 459 CYS A C 1
ATOM 3491 O O . CYS A 1 459 ? 10.431 -17.672 -7.868 1.00 83.62 459 CYS A O 1
ATOM 3493 N N . PRO A 1 460 ? 12.560 -17.080 -7.438 1.00 89.12 460 PRO A N 1
ATOM 3494 C CA . PRO A 1 460 ? 12.924 -18.382 -6.889 1.00 89.12 460 PRO A CA 1
ATOM 3495 C C . PRO A 1 460 ? 12.027 -18.765 -5.699 1.00 89.12 460 PRO A C 1
ATOM 3497 O O . PRO A 1 460 ? 11.872 -17.960 -4.777 1.00 89.12 460 PRO A O 1
ATOM 3500 N N . PRO A 1 461 ? 11.439 -19.976 -5.678 1.00 89.62 461 PRO A N 1
ATOM 3501 C CA . PRO A 1 461 ? 10.515 -20.375 -4.623 1.00 89.62 461 PRO A CA 1
ATOM 3502 C C . PRO A 1 461 ? 11.225 -20.521 -3.270 1.00 89.62 461 PRO A C 1
ATOM 3504 O O . PRO A 1 461 ? 12.386 -20.916 -3.202 1.00 89.62 461 PRO A O 1
ATOM 3507 N N . GLY A 1 462 ? 10.492 -20.285 -2.179 1.00 95.31 462 GLY A N 1
ATOM 3508 C CA . GLY A 1 462 ? 11.003 -20.394 -0.809 1.00 95.31 462 GLY A CA 1
ATOM 3509 C C . GLY A 1 462 ? 11.244 -19.035 -0.166 1.00 95.31 462 GLY A C 1
ATOM 3510 O O . GLY A 1 462 ? 10.504 -18.089 -0.433 1.00 95.31 462 GLY A O 1
ATOM 3511 N N . TRP A 1 463 ? 12.276 -18.937 0.672 1.00 98.00 463 TRP A N 1
ATOM 3512 C CA . TRP A 1 463 ? 12.645 -17.695 1.356 1.00 98.00 463 TRP A CA 1
ATOM 3513 C C . TRP A 1 463 ? 12.831 -16.503 0.405 1.00 98.00 463 TRP A C 1
ATOM 3515 O O . TRP A 1 463 ? 12.273 -15.447 0.704 1.00 98.00 463 TRP A O 1
ATOM 3525 N N . PRO A 1 464 ? 13.536 -16.624 -0.746 1.00 96.50 464 PRO A N 1
ATOM 3526 C CA . PRO A 1 464 ? 13.736 -15.484 -1.643 1.00 96.50 464 PRO A CA 1
ATOM 3527 C C . PRO A 1 464 ? 12.422 -14.894 -2.159 1.00 96.50 464 PRO A C 1
ATOM 3529 O O . PRO A 1 464 ? 12.312 -13.681 -2.310 1.00 96.50 464 PRO A O 1
ATOM 3532 N N . LEU A 1 465 ? 11.410 -15.737 -2.381 1.00 97.12 465 LEU A N 1
ATOM 3533 C CA . LEU A 1 465 ? 10.087 -15.291 -2.796 1.00 97.12 465 LEU A CA 1
ATOM 3534 C C . LEU A 1 465 ? 9.364 -14.523 -1.680 1.00 97.12 465 LEU A C 1
ATOM 3536 O O . LEU A 1 465 ? 8.832 -13.448 -1.939 1.00 97.12 465 LEU A O 1
ATOM 3540 N N . VAL A 1 466 ? 9.364 -15.027 -0.440 1.00 98.19 466 VAL A N 1
ATOM 3541 C CA . VAL A 1 466 ? 8.732 -14.307 0.684 1.00 98.19 466 VAL A CA 1
ATOM 3542 C C . VAL A 1 466 ? 9.456 -12.989 0.965 1.00 98.19 466 VAL A C 1
ATOM 3544 O O . VAL A 1 466 ? 8.801 -11.973 1.181 1.00 98.19 466 VAL A O 1
ATOM 3547 N N . GLN A 1 467 ? 10.789 -12.971 0.871 1.00 98.12 467 GLN A N 1
ATOM 3548 C CA . GLN A 1 467 ? 11.567 -11.739 0.992 1.00 98.12 467 GLN A CA 1
ATOM 3549 C C . GLN A 1 467 ? 11.217 -10.738 -0.116 1.00 98.12 467 GLN A C 1
ATOM 3551 O O . GLN A 1 467 ? 10.961 -9.581 0.189 1.00 98.12 467 GLN A O 1
ATOM 3556 N N . ALA A 1 468 ? 11.109 -11.174 -1.376 1.00 94.06 468 ALA A N 1
ATOM 3557 C CA . ALA A 1 468 ? 10.700 -10.300 -2.478 1.00 94.06 468 ALA A CA 1
ATOM 3558 C C . ALA A 1 468 ? 9.287 -9.720 -2.276 1.00 94.06 468 ALA A C 1
ATOM 3560 O O . ALA A 1 468 ? 9.037 -8.560 -2.608 1.00 94.06 468 ALA A O 1
ATOM 3561 N N . ILE A 1 469 ? 8.369 -10.501 -1.693 1.00 97.31 469 ILE A N 1
ATOM 3562 C CA . ILE A 1 469 ? 7.041 -10.022 -1.289 1.00 97.31 469 ILE A CA 1
ATOM 3563 C C . ILE A 1 469 ? 7.171 -8.951 -0.200 1.00 97.31 469 ILE A C 1
ATOM 3565 O O . ILE A 1 469 ? 6.562 -7.890 -0.329 1.00 97.31 469 ILE A O 1
ATOM 3569 N N . CYS A 1 470 ? 7.965 -9.194 0.847 1.00 97.06 470 CYS A N 1
ATOM 3570 C CA . CYS A 1 470 ? 8.218 -8.209 1.900 1.00 97.06 470 CYS A CA 1
ATOM 3571 C C . CYS A 1 470 ? 8.824 -6.921 1.341 1.00 97.06 470 CYS A C 1
ATOM 3573 O O . CYS A 1 470 ? 8.303 -5.849 1.632 1.00 97.06 470 CYS A O 1
ATOM 3575 N N . ASP A 1 471 ? 9.842 -7.024 0.486 1.00 88.19 471 ASP A N 1
ATOM 3576 C CA . ASP A 1 471 ? 10.497 -5.886 -0.158 1.00 88.19 471 ASP A CA 1
ATOM 3577 C C . ASP A 1 471 ? 9.502 -5.076 -0.990 1.00 88.19 471 ASP A C 1
ATOM 3579 O O . ASP A 1 471 ? 9.469 -3.847 -0.918 1.00 88.19 471 ASP A O 1
ATOM 3583 N N . HIS A 1 472 ? 8.655 -5.749 -1.770 1.00 89.31 472 HIS A N 1
ATOM 3584 C CA . HIS A 1 472 ? 7.632 -5.075 -2.557 1.00 89.31 472 HIS A CA 1
ATOM 3585 C C . HIS A 1 472 ? 6.623 -4.358 -1.660 1.00 89.31 472 HIS A C 1
ATOM 3587 O O . HIS A 1 472 ? 6.398 -3.166 -1.838 1.00 89.31 472 HIS A O 1
ATOM 3593 N N . VAL A 1 473 ? 6.036 -5.053 -0.684 1.00 92.25 473 VAL A N 1
ATOM 3594 C CA . VAL A 1 473 ? 5.015 -4.479 0.204 1.00 92.25 473 VAL A CA 1
ATOM 3595 C C . VAL A 1 473 ? 5.582 -3.320 1.025 1.00 92.25 473 VAL A C 1
ATOM 3597 O O . VAL A 1 473 ? 4.918 -2.291 1.140 1.00 92.25 473 VAL A O 1
ATOM 3600 N N . HIS A 1 474 ? 6.816 -3.450 1.517 1.00 93.81 474 HIS A N 1
ATOM 3601 C CA . HIS A 1 474 ? 7.541 -2.400 2.230 1.00 93.81 474 HIS A CA 1
ATOM 3602 C C . HIS A 1 474 ? 7.678 -1.121 1.400 1.00 93.81 474 HIS A C 1
ATOM 3604 O O . HIS A 1 474 ? 7.423 -0.025 1.887 1.00 93.81 474 HIS A O 1
ATOM 3610 N N . ASN A 1 475 ? 8.060 -1.267 0.130 1.00 79.31 475 ASN A N 1
ATOM 3611 C CA . ASN A 1 475 ? 8.260 -0.138 -0.776 1.00 79.31 475 ASN A CA 1
ATOM 3612 C C . ASN A 1 475 ? 6.945 0.410 -1.356 1.00 79.31 475 ASN A C 1
ATOM 3614 O O . ASN A 1 475 ? 6.897 1.556 -1.805 1.00 79.31 475 ASN A O 1
ATOM 3618 N N . HIS A 1 476 ? 5.895 -0.412 -1.384 1.00 79.88 476 HIS A N 1
ATOM 3619 C CA . HIS A 1 476 ? 4.606 -0.095 -1.990 1.00 79.88 476 HIS A CA 1
ATOM 3620 C C . HIS A 1 476 ? 3.656 0.625 -1.030 1.00 79.88 476 HIS A C 1
ATOM 3622 O O . HIS A 1 476 ? 2.959 1.554 -1.436 1.00 79.88 476 HIS A O 1
ATOM 3628 N N . ILE A 1 477 ? 3.622 0.217 0.242 1.00 83.69 477 ILE A N 1
ATOM 3629 C CA . ILE A 1 477 ? 2.777 0.848 1.256 1.00 83.69 477 ILE A CA 1
ATOM 3630 C C . ILE A 1 477 ? 3.590 1.892 2.023 1.00 83.69 477 ILE A C 1
ATOM 3632 O O . ILE A 1 477 ? 4.615 1.595 2.625 1.00 83.69 477 ILE A O 1
ATOM 3636 N N . ARG A 1 478 ? 3.093 3.128 2.076 1.00 80.12 478 ARG A N 1
ATOM 3637 C CA . ARG A 1 478 ? 3.586 4.151 3.003 1.00 80.12 478 ARG A CA 1
ATOM 3638 C C . ARG A 1 478 ? 2.939 3.987 4.369 1.00 80.12 478 ARG A C 1
ATOM 3640 O O . ARG A 1 478 ? 1.712 4.003 4.482 1.00 80.12 478 ARG A O 1
ATOM 3647 N N . PHE A 1 479 ? 3.760 3.871 5.407 1.00 81.94 479 PHE A N 1
ATOM 3648 C CA . PHE A 1 479 ? 3.263 3.824 6.776 1.00 81.94 479 PHE A CA 1
ATOM 3649 C C . PHE A 1 479 ? 2.677 5.182 7.196 1.00 81.94 479 PHE A C 1
ATOM 3651 O O . PHE A 1 479 ? 3.310 6.217 6.995 1.00 81.94 479 PHE A O 1
ATOM 3658 N N . SER A 1 480 ? 1.467 5.183 7.759 1.00 73.81 480 SER A N 1
ATOM 3659 C CA . SER A 1 480 ? 0.833 6.379 8.329 1.00 73.81 480 SER A CA 1
ATOM 3660 C C . SER A 1 480 ? -0.249 5.994 9.340 1.00 73.81 480 SER A C 1
ATOM 3662 O O . SER A 1 480 ? -1.195 5.283 8.992 1.00 73.81 480 SER A O 1
ATOM 3664 N N . GLY A 1 481 ? -0.126 6.487 10.579 1.00 65.75 481 GLY A N 1
ATOM 3665 C CA . GLY A 1 481 ? -1.085 6.232 11.663 1.00 65.75 481 GLY A CA 1
ATOM 3666 C C . GLY A 1 481 ? -2.498 6.765 11.388 1.00 65.75 481 GLY A C 1
ATOM 3667 O O . GLY A 1 481 ? -3.479 6.113 11.739 1.00 65.75 481 GLY A O 1
ATOM 3668 N N . ASP A 1 482 ? -2.619 7.880 10.660 1.00 67.50 482 ASP A N 1
ATOM 3669 C CA . ASP A 1 482 ? -3.899 8.550 10.362 1.00 67.50 482 ASP A CA 1
ATOM 3670 C C . ASP A 1 482 ? -4.791 7.785 9.366 1.00 67.50 482 ASP A C 1
ATOM 3672 O O . ASP A 1 482 ? -5.942 8.152 9.124 1.00 67.50 482 ASP A O 1
ATOM 3676 N N . HIS A 1 483 ? -4.271 6.715 8.760 1.00 64.12 483 HIS A N 1
ATOM 3677 C CA . HIS A 1 483 ? -4.959 5.926 7.735 1.00 64.12 483 HIS A CA 1
ATOM 3678 C C . HIS A 1 483 ? -5.373 4.527 8.205 1.00 64.12 483 HIS A C 1
ATOM 3680 O O . HIS A 1 483 ? -5.690 3.663 7.373 1.00 64.12 483 HIS A O 1
ATOM 3686 N N . ALA A 1 484 ? -5.401 4.314 9.524 1.00 71.62 484 ALA A N 1
ATOM 3687 C CA . ALA A 1 484 ? -5.969 3.123 10.131 1.00 71.62 484 ALA A CA 1
ATOM 3688 C C . ALA A 1 484 ? -7.475 3.033 9.834 1.00 71.62 484 ALA A C 1
ATOM 3690 O O . ALA A 1 484 ? -8.247 3.954 10.096 1.00 71.62 484 ALA A O 1
ATOM 3691 N N . SER A 1 485 ? -7.909 1.897 9.296 1.00 81.44 485 SER A N 1
ATOM 3692 C CA . SER A 1 485 ? -9.325 1.587 9.112 1.00 81.44 485 SER A CA 1
ATOM 3693 C C . SER A 1 485 ? -9.564 0.113 9.404 1.00 81.44 485 SER A C 1
ATOM 3695 O O . SER A 1 485 ? -8.873 -0.756 8.874 1.00 81.44 485 SER A O 1
ATOM 3697 N N . SER A 1 486 ? -10.566 -0.183 10.234 1.00 82.69 486 SER A N 1
ATOM 3698 C CA . SER A 1 486 ? -10.914 -1.559 10.606 1.00 82.69 486 SER A CA 1
ATOM 3699 C C . SER A 1 486 ? -11.478 -2.370 9.437 1.00 82.69 486 SER A C 1
ATOM 3701 O O . SER A 1 486 ? -11.410 -3.598 9.454 1.00 82.69 486 SER A O 1
ATOM 3703 N N . THR A 1 487 ? -12.018 -1.705 8.411 1.00 85.69 487 THR A N 1
ATOM 3704 C CA . THR A 1 487 ? -12.645 -2.356 7.253 1.00 85.69 487 THR A CA 1
ATOM 3705 C C . THR A 1 487 ? -11.694 -2.568 6.082 1.00 85.69 487 THR A C 1
ATOM 3707 O O . THR A 1 487 ? -12.029 -3.363 5.198 1.00 85.69 487 THR A O 1
ATOM 3710 N N . LYS A 1 488 ? -10.526 -1.908 6.098 1.00 88.31 488 LYS A N 1
ATOM 3711 C CA . LYS A 1 488 ? -9.511 -1.965 5.042 1.00 88.31 488 LYS A CA 1
ATOM 3712 C C . LYS A 1 488 ? -8.976 -3.386 4.873 1.00 88.31 488 LYS A C 1
ATOM 3714 O O . LYS A 1 488 ? -8.609 -4.049 5.852 1.00 88.31 488 LYS A O 1
ATOM 3719 N N . SER A 1 489 ? -8.965 -3.841 3.628 1.00 94.81 489 SER A N 1
ATOM 3720 C CA . SER A 1 489 ? -8.481 -5.154 3.202 1.00 94.81 489 SER A CA 1
ATOM 3721 C C . SER A 1 489 ? -7.087 -5.088 2.560 1.00 94.81 489 SER A C 1
ATOM 3723 O O . SER A 1 489 ? -6.569 -4.004 2.295 1.00 94.81 489 SER A O 1
ATOM 3725 N N . ALA A 1 490 ? -6.481 -6.243 2.272 1.00 93.69 490 ALA A N 1
ATOM 3726 C CA . ALA A 1 490 ? -5.234 -6.342 1.518 1.00 93.69 490 ALA A CA 1
ATOM 3727 C C . ALA A 1 490 ? -5.356 -5.729 0.120 1.00 93.69 490 ALA A C 1
ATOM 3729 O O . ALA A 1 490 ? -4.428 -5.055 -0.328 1.00 93.69 490 ALA A O 1
ATOM 3730 N N . PHE A 1 491 ? -6.490 -5.927 -0.564 1.00 87.06 491 PHE A N 1
ATOM 3731 C CA . PHE A 1 491 ? -6.708 -5.289 -1.855 1.00 87.06 491 PHE A CA 1
ATOM 3732 C C . PHE A 1 491 ? -6.736 -3.767 -1.710 1.00 87.06 491 PHE A C 1
ATOM 3734 O O . PHE A 1 491 ? -6.053 -3.077 -2.461 1.00 87.06 491 PHE A O 1
ATOM 3741 N N . ASP A 1 492 ? -7.467 -3.237 -0.728 1.00 86.19 492 ASP A N 1
ATOM 3742 C CA . ASP A 1 492 ? -7.527 -1.791 -0.490 1.00 86.19 492 ASP A CA 1
ATOM 3743 C C . ASP A 1 492 ? -6.145 -1.230 -0.133 1.00 86.19 492 ASP A C 1
ATOM 3745 O O . ASP A 1 492 ? -5.739 -0.216 -0.688 1.00 86.19 492 ASP A O 1
ATOM 3749 N N . ALA A 1 493 ? -5.377 -1.921 0.716 1.00 85.31 493 ALA A N 1
ATOM 3750 C CA . ALA A 1 493 ? -4.012 -1.538 1.074 1.00 85.31 493 ALA A CA 1
ATOM 3751 C C . ALA A 1 493 ? -3.073 -1.511 -0.143 1.00 85.31 493 ALA A C 1
ATOM 3753 O O . ALA A 1 493 ? -2.317 -0.553 -0.325 1.00 85.31 493 ALA A O 1
ATOM 3754 N N . PHE A 1 494 ? -3.160 -2.525 -1.013 1.00 79.06 494 PHE A N 1
ATOM 3755 C CA . PHE A 1 494 ? -2.445 -2.542 -2.288 1.00 79.06 494 PHE A CA 1
ATOM 3756 C C . PHE A 1 494 ? -2.883 -1.389 -3.187 1.00 79.06 494 PHE A C 1
ATOM 3758 O O . PHE A 1 494 ? -2.062 -0.762 -3.843 1.00 79.06 494 PHE A O 1
ATOM 3765 N N . MET A 1 495 ? -4.167 -1.068 -3.233 1.00 75.50 495 MET A N 1
ATOM 3766 C CA . MET A 1 495 ? -4.616 -0.003 -4.110 1.00 75.50 495 MET A CA 1
ATOM 3767 C C . MET A 1 495 ? -4.265 1.394 -3.581 1.00 75.50 495 MET A C 1
ATOM 3769 O O . MET A 1 495 ? -3.848 2.261 -4.343 1.00 75.50 495 MET A O 1
ATOM 3773 N N . GLU A 1 496 ? -4.427 1.626 -2.284 1.00 81.38 496 GLU A N 1
ATOM 3774 C CA . GLU A 1 496 ? -4.179 2.918 -1.649 1.00 81.38 496 GLU A CA 1
ATOM 3775 C C . GLU A 1 496 ? -2.686 3.240 -1.511 1.00 81.38 496 GLU A C 1
ATOM 3777 O O . GLU A 1 496 ? -2.335 4.418 -1.445 1.00 81.38 496 GLU A O 1
ATOM 3782 N N . GLY A 1 497 ? -1.814 2.225 -1.434 1.00 80.00 497 GLY A N 1
ATOM 3783 C CA . GLY A 1 497 ? -0.372 2.414 -1.231 1.00 80.00 497 GLY A CA 1
ATOM 3784 C C . GLY A 1 497 ? -0.035 3.071 0.112 1.00 80.00 497 GLY A C 1
ATOM 3785 O O . GLY A 1 497 ? 1.013 3.699 0.260 1.00 80.00 497 GLY A O 1
ATOM 3786 N N . ARG A 1 498 ? -0.935 2.980 1.098 1.00 81.81 498 ARG A N 1
ATOM 3787 C CA . ARG A 1 498 ? -0.763 3.529 2.450 1.00 81.81 498 ARG A CA 1
ATOM 3788 C C . ARG A 1 498 ? -1.561 2.751 3.490 1.00 81.81 498 ARG A C 1
ATOM 3790 O O . ARG A 1 498 ? -2.674 2.292 3.220 1.00 81.81 498 ARG A O 1
ATOM 3797 N N . GLY A 1 499 ? -1.019 2.653 4.696 1.00 88.25 499 GLY A N 1
ATOM 3798 C CA . GLY A 1 499 ? -1.665 1.928 5.783 1.00 88.25 499 GLY A CA 1
ATOM 3799 C C . GLY A 1 499 ? -0.813 1.829 7.039 1.00 88.25 499 GLY A C 1
ATOM 3800 O O . GLY A 1 499 ? 0.248 2.444 7.148 1.00 88.25 499 GLY A O 1
ATOM 3801 N N . VAL A 1 500 ? -1.290 1.029 7.983 1.00 89.62 500 VAL A N 1
ATOM 3802 C CA . VAL A 1 500 ? -0.606 0.709 9.244 1.00 89.62 500 VAL A CA 1
ATOM 3803 C C . VAL A 1 500 ? -0.062 -0.721 9.221 1.00 89.62 500 VAL A C 1
ATOM 3805 O O . VAL A 1 500 ? -0.316 -1.464 8.277 1.00 89.62 500 VAL A O 1
ATOM 3808 N N . CYS A 1 501 ? 0.670 -1.148 10.257 1.00 92.56 501 CYS A N 1
ATOM 3809 C CA . CYS A 1 501 ? 1.311 -2.476 10.330 1.00 92.56 501 CYS A CA 1
ATOM 3810 C C . CYS A 1 501 ? 0.377 -3.641 9.947 1.00 92.56 501 CYS A C 1
ATOM 3812 O O . CYS A 1 501 ? 0.786 -4.549 9.224 1.00 92.56 501 CYS A O 1
ATOM 3814 N N . ARG A 1 502 ? -0.894 -3.576 10.364 1.00 95.56 502 ARG A N 1
ATOM 3815 C CA . ARG A 1 502 ? -1.943 -4.541 10.004 1.00 95.56 502 ARG A CA 1
ATOM 3816 C C . ARG A 1 502 ? -2.087 -4.712 8.490 1.00 95.56 502 ARG A C 1
ATOM 3818 O O . ARG A 1 502 ? -2.176 -5.837 8.007 1.00 95.56 502 ARG A O 1
ATOM 3825 N N . ASP A 1 503 ? -2.089 -3.605 7.757 1.00 96.75 503 ASP A N 1
ATOM 3826 C CA . ASP A 1 503 ? -2.331 -3.572 6.315 1.00 96.75 503 ASP A CA 1
ATOM 3827 C C . ASP A 1 503 ? -1.123 -4.123 5.537 1.00 96.75 503 ASP A C 1
ATOM 3829 O O . ASP A 1 503 ? -1.296 -4.873 4.575 1.00 96.75 503 ASP A O 1
ATOM 3833 N N . PHE A 1 504 ? 0.100 -3.840 6.009 1.00 97.81 504 PHE A N 1
ATOM 3834 C CA . PHE A 1 504 ? 1.329 -4.458 5.488 1.00 97.81 504 PHE A CA 1
ATOM 3835 C C . PHE A 1 504 ? 1.296 -5.979 5.653 1.00 97.81 504 PHE A C 1
ATOM 3837 O O . PHE A 1 504 ? 1.566 -6.714 4.701 1.00 97.81 504 PHE A O 1
ATOM 3844 N N . ALA A 1 505 ? 0.940 -6.458 6.848 1.00 98.38 505 ALA A N 1
ATOM 3845 C CA . ALA A 1 505 ? 0.850 -7.886 7.118 1.00 98.38 505 ALA A CA 1
ATOM 3846 C C . ALA A 1 505 ? -0.215 -8.560 6.236 1.00 98.38 505 ALA A C 1
ATOM 3848 O O . ALA A 1 505 ? 0.073 -9.582 5.617 1.00 98.38 505 ALA A O 1
ATOM 3849 N N . HIS A 1 506 ? -1.418 -7.985 6.108 1.00 98.69 506 HIS A N 1
ATOM 3850 C CA . HIS A 1 506 ? -2.482 -8.549 5.259 1.00 98.69 506 HIS A CA 1
ATOM 3851 C C . HIS A 1 506 ? -2.094 -8.613 3.787 1.00 98.69 506 HIS A C 1
ATOM 3853 O O . HIS A 1 506 ? -2.340 -9.636 3.142 1.00 98.69 506 HIS A O 1
ATOM 3859 N N . LEU A 1 507 ? -1.455 -7.572 3.249 1.00 98.56 507 LEU A N 1
ATOM 3860 C CA . LEU A 1 507 ? -1.014 -7.595 1.858 1.00 98.56 507 LEU A CA 1
ATOM 3861 C C . LEU A 1 507 ? 0.059 -8.666 1.617 1.00 98.56 507 LEU A C 1
ATOM 3863 O O . LEU A 1 507 ? -0.068 -9.461 0.683 1.00 98.56 507 LEU A O 1
ATOM 3867 N N . ALA A 1 508 ? 1.070 -8.745 2.486 1.00 98.75 508 ALA A N 1
ATOM 3868 C CA . ALA A 1 508 ? 2.128 -9.746 2.367 1.00 98.75 508 ALA A CA 1
ATOM 3869 C C . ALA A 1 508 ? 1.588 -11.184 2.487 1.00 98.75 508 ALA A C 1
ATOM 3871 O O . ALA A 1 508 ? 1.928 -12.042 1.669 1.00 98.75 508 ALA A O 1
ATOM 3872 N N . ILE A 1 509 ? 0.681 -11.435 3.441 1.00 98.88 509 ILE A N 1
ATOM 3873 C CA . ILE A 1 509 ? -0.022 -12.720 3.587 1.00 98.88 509 ILE A CA 1
ATOM 3874 C C . ILE A 1 509 ? -0.777 -13.063 2.307 1.00 98.88 509 ILE A C 1
ATOM 3876 O O . ILE A 1 509 ? -0.677 -14.186 1.813 1.00 98.88 509 ILE A O 1
ATOM 3880 N N . THR A 1 510 ? -1.512 -12.102 1.746 1.00 98.81 510 THR A N 1
ATOM 3881 C CA . THR A 1 510 ? -2.322 -12.343 0.549 1.00 98.81 510 THR A CA 1
ATOM 3882 C C . THR A 1 510 ? -1.451 -12.743 -0.634 1.00 98.81 510 THR A C 1
ATOM 3884 O O . THR A 1 510 ? -1.761 -13.726 -1.305 1.00 98.81 510 THR A O 1
ATOM 3887 N N . PHE A 1 511 ? -0.326 -12.057 -0.859 1.00 98.69 511 PHE A N 1
ATOM 3888 C CA . PHE A 1 511 ? 0.618 -12.433 -1.913 1.00 98.69 511 PHE A CA 1
ATOM 3889 C C . PHE A 1 511 ? 1.270 -13.797 -1.676 1.00 98.69 511 PHE A C 1
ATOM 3891 O O . PHE A 1 511 ? 1.367 -14.582 -2.620 1.00 98.69 511 PHE A O 1
ATOM 3898 N N . CYS A 1 512 ? 1.636 -14.131 -0.433 1.00 98.81 512 CYS A N 1
ATOM 3899 C CA . CYS A 1 512 ? 2.142 -15.467 -0.103 1.00 98.81 512 CYS A CA 1
ATOM 3900 C C . CYS A 1 512 ? 1.123 -16.553 -0.473 1.00 98.81 512 CYS A C 1
ATOM 3902 O O . CYS A 1 512 ? 1.458 -17.508 -1.178 1.00 98.81 512 CYS A O 1
ATOM 3904 N N . ARG A 1 513 ? -0.142 -16.370 -0.077 1.00 98.62 513 ARG A N 1
ATOM 3905 C CA . ARG A 1 513 ? -1.226 -17.318 -0.368 1.00 98.62 513 ARG A CA 1
ATOM 3906 C C . ARG A 1 513 ? -1.511 -17.446 -1.863 1.00 98.62 513 ARG A C 1
ATOM 3908 O O . ARG A 1 513 ? -1.651 -18.562 -2.352 1.00 98.62 513 ARG A O 1
ATOM 3915 N N . CYS A 1 514 ? -1.498 -16.338 -2.610 1.00 98.06 514 CYS A N 1
ATOM 3916 C CA . CYS A 1 514 ? -1.640 -16.351 -4.075 1.00 98.06 514 CYS A CA 1
ATOM 3917 C C . CYS A 1 514 ? -0.562 -17.196 -4.778 1.00 98.06 514 CYS A C 1
ATOM 3919 O O . CYS A 1 514 ? -0.786 -17.694 -5.881 1.00 98.06 514 CYS A O 1
ATOM 3921 N N . LEU A 1 515 ? 0.602 -17.356 -4.141 1.00 97.00 515 LEU A N 1
ATOM 3922 C CA . LEU A 1 515 ? 1.764 -18.084 -4.654 1.00 97.00 515 LEU A CA 1
ATOM 3923 C C . LEU A 1 515 ? 1.986 -19.423 -3.932 1.00 97.00 515 LEU A C 1
ATOM 3925 O O . LEU A 1 515 ? 3.079 -20.005 -3.993 1.00 97.00 515 LEU A O 1
ATOM 3929 N N . ASN A 1 516 ? 0.923 -19.937 -3.303 1.00 97.25 516 ASN A N 1
ATOM 3930 C CA . ASN A 1 516 ? 0.853 -21.236 -2.638 1.00 97.25 516 ASN A CA 1
ATOM 3931 C C . ASN A 1 516 ? 1.835 -21.393 -1.465 1.00 97.25 516 ASN A C 1
ATOM 3933 O O . ASN A 1 516 ? 2.391 -22.472 -1.257 1.00 97.25 516 ASN A O 1
ATOM 3937 N N . ILE A 1 517 ? 2.073 -20.319 -0.712 1.00 98.44 517 ILE A N 1
ATOM 3938 C CA . ILE A 1 517 ? 2.823 -20.348 0.548 1.00 98.44 517 ILE A CA 1
ATOM 3939 C C . ILE A 1 517 ? 1.821 -20.142 1.689 1.00 98.44 517 ILE A C 1
ATOM 3941 O O . ILE A 1 517 ? 1.186 -19.084 1.732 1.00 98.44 517 ILE A O 1
ATOM 3945 N N . PRO A 1 518 ? 1.665 -21.110 2.615 1.00 98.81 518 PRO A N 1
ATOM 3946 C CA . PRO A 1 518 ? 0.830 -20.912 3.790 1.00 98.81 518 PRO A CA 1
ATOM 3947 C C . PRO A 1 518 ? 1.367 -19.738 4.602 1.00 98.81 518 PRO A C 1
ATOM 3949 O O . PRO A 1 518 ? 2.549 -19.705 4.954 1.00 98.81 518 PRO A O 1
ATOM 3952 N N . ALA A 1 519 ? 0.503 -18.769 4.875 1.00 98.75 519 ALA A N 1
ATOM 3953 C CA . ALA A 1 519 ? 0.865 -17.561 5.595 1.00 98.75 519 ALA A CA 1
ATOM 3954 C C . ALA A 1 519 ? -0.246 -17.177 6.565 1.00 98.75 519 ALA A C 1
ATOM 3956 O O . ALA A 1 519 ? -1.427 -17.255 6.220 1.00 98.75 519 ALA A O 1
ATOM 3957 N N . ARG A 1 520 ? 0.124 -16.738 7.767 1.00 98.50 520 ARG A N 1
ATOM 3958 C CA . ARG A 1 520 ? -0.826 -16.377 8.824 1.00 98.50 520 ARG A CA 1
ATOM 3959 C C . ARG A 1 520 ? -0.464 -15.062 9.490 1.00 98.50 520 ARG A C 1
ATOM 3961 O O . ARG A 1 520 ? 0.700 -14.673 9.541 1.00 98.50 520 ARG A O 1
ATOM 3968 N N . TYR A 1 521 ? -1.484 -14.389 9.995 1.00 98.69 521 TYR A N 1
ATOM 3969 C CA . TYR A 1 521 ? -1.369 -13.103 10.660 1.00 98.69 521 TYR A CA 1
ATOM 3970 C C . TYR A 1 521 ? -0.964 -13.282 12.113 1.00 98.69 521 TYR A C 1
ATOM 3972 O O . TYR A 1 521 ? -1.507 -14.145 12.801 1.00 98.69 521 TYR A O 1
ATOM 3980 N N . CYS A 1 522 ? -0.058 -12.428 12.576 1.00 98.44 522 CYS A N 1
ATOM 3981 C CA . CYS A 1 522 ? 0.414 -12.393 13.949 1.00 98.44 522 CYS A CA 1
ATOM 3982 C C . CYS A 1 522 ? 0.321 -10.970 14.493 1.00 98.44 522 CYS A C 1
ATOM 3984 O O . CYS A 1 522 ? 0.576 -9.994 13.788 1.00 98.44 522 CYS A O 1
ATOM 3986 N N . THR A 1 523 ? -0.018 -10.860 15.770 1.00 97.31 523 THR A N 1
ATOM 3987 C CA . THR A 1 523 ? -0.098 -9.581 16.464 1.00 97.31 523 THR A CA 1
ATOM 3988 C C . THR A 1 523 ? 0.474 -9.706 17.866 1.00 97.31 523 THR A C 1
ATOM 3990 O O . THR A 1 523 ? 0.337 -10.750 18.514 1.00 97.31 523 THR A O 1
ATOM 3993 N N . GLY A 1 524 ? 1.128 -8.655 18.351 1.00 96.81 524 GLY A N 1
ATOM 3994 C CA . GLY A 1 524 ? 1.753 -8.700 19.664 1.00 96.81 524 GLY A CA 1
ATOM 3995 C C . GLY A 1 524 ? 2.517 -7.449 20.064 1.00 96.81 524 GLY A C 1
ATOM 3996 O O . GLY A 1 524 ? 2.377 -6.391 19.453 1.00 96.81 524 GLY A O 1
ATOM 3997 N N . TYR A 1 525 ? 3.331 -7.594 21.103 1.00 95.31 525 TYR A N 1
ATOM 3998 C CA . TYR A 1 525 ? 4.200 -6.537 21.606 1.00 95.31 525 TYR A CA 1
ATOM 3999 C C . TYR A 1 525 ? 5.529 -6.536 20.851 1.00 95.31 525 TYR A C 1
ATOM 4001 O O . TYR A 1 525 ? 6.122 -7.594 20.611 1.00 95.31 525 TYR A O 1
ATOM 4009 N N . LEU A 1 526 ? 6.003 -5.344 20.494 1.00 92.50 526 LEU A N 1
ATOM 4010 C CA . LEU A 1 526 ? 7.315 -5.139 19.899 1.00 92.50 526 LEU A CA 1
ATOM 4011 C C . LEU A 1 526 ? 7.846 -3.770 20.312 1.00 92.50 526 LEU A C 1
ATOM 4013 O O . LEU A 1 526 ? 7.246 -2.748 20.000 1.00 92.50 526 LEU A O 1
ATOM 4017 N N . GLY A 1 527 ? 8.988 -3.767 20.992 1.00 85.94 527 GLY A N 1
ATOM 4018 C CA . GLY A 1 527 ? 9.662 -2.544 21.403 1.00 85.94 527 GLY A CA 1
ATOM 4019 C C . GLY A 1 527 ? 10.743 -2.113 20.418 1.00 85.94 527 GLY A C 1
ATOM 4020 O O . GLY A 1 527 ? 10.969 -2.720 19.366 1.00 85.94 527 GLY A O 1
ATOM 4021 N N . HIS A 1 528 ? 11.485 -1.089 20.822 1.00 83.38 528 HIS A N 1
ATOM 4022 C CA . HIS A 1 528 ? 12.603 -0.523 20.067 1.00 83.38 528 HIS A CA 1
ATOM 4023 C C . HIS A 1 528 ? 13.949 -1.215 20.357 1.00 83.38 528 HIS A C 1
ATOM 4025 O O . HIS A 1 528 ? 15.014 -0.685 20.049 1.00 83.38 528 HIS A O 1
ATOM 4031 N N . THR A 1 529 ? 13.936 -2.414 20.941 1.00 80.69 529 THR A N 1
ATOM 4032 C CA . THR A 1 529 ? 15.169 -3.147 21.235 1.00 80.69 529 THR A CA 1
ATOM 4033 C C . THR A 1 529 ? 15.960 -3.434 19.961 1.00 80.69 529 THR A C 1
ATOM 4035 O O . THR A 1 529 ? 15.438 -4.003 19.001 1.00 80.69 529 THR A O 1
ATOM 4038 N N . GLY A 1 530 ? 17.245 -3.074 19.968 1.00 72.50 530 GLY A N 1
ATOM 4039 C CA . GLY A 1 530 ? 18.151 -3.323 18.847 1.00 72.50 530 GLY A CA 1
ATOM 4040 C C . GLY A 1 530 ? 18.024 -2.333 17.687 1.00 72.50 530 GLY A C 1
ATOM 4041 O O . GLY A 1 530 ? 18.638 -2.570 16.650 1.00 72.50 530 GLY A O 1
ATOM 4042 N N . ILE A 1 531 ? 17.282 -1.230 17.848 1.00 71.31 531 ILE A N 1
ATOM 4043 C CA . ILE A 1 531 ? 17.248 -0.132 16.875 1.00 71.31 531 ILE A CA 1
ATOM 4044 C C . ILE A 1 531 ? 17.652 1.205 17.486 1.00 71.31 531 ILE A C 1
ATOM 4046 O O . ILE A 1 531 ? 17.389 1.487 18.649 1.00 71.31 531 ILE A O 1
ATOM 4050 N N . SER A 1 532 ? 18.322 2.025 16.676 1.00 51.41 532 SER A N 1
ATOM 4051 C CA . SER A 1 532 ? 18.935 3.277 17.125 1.00 51.41 532 SER A CA 1
ATOM 4052 C C . SER A 1 532 ? 17.944 4.432 17.269 1.00 51.41 532 SER A C 1
ATOM 4054 O O . SER A 1 532 ? 18.233 5.365 18.010 1.00 51.41 532 SER A O 1
ATOM 4056 N N . PHE A 1 533 ? 16.804 4.387 16.569 1.00 49.03 533 PHE A N 1
ATOM 4057 C CA . PHE A 1 533 ? 15.736 5.381 16.666 1.00 49.03 533 PHE A CA 1
ATOM 4058 C C . PHE A 1 533 ? 14.490 4.906 15.899 1.00 49.03 533 PHE A C 1
ATOM 4060 O O . PHE A 1 533 ? 14.607 4.507 14.741 1.00 49.03 533 PHE A O 1
ATOM 4067 N N . ASP A 1 534 ? 13.316 4.981 16.520 1.00 52.16 534 ASP A N 1
ATOM 4068 C CA . ASP A 1 534 ? 12.018 5.042 15.839 1.00 52.16 534 ASP A CA 1
ATOM 4069 C C . ASP A 1 534 ? 11.240 6.176 16.535 1.00 52.16 534 ASP A C 1
ATOM 4071 O O . ASP A 1 534 ? 11.120 6.146 17.762 1.00 52.16 534 ASP A O 1
ATOM 4075 N N . PRO A 1 535 ? 10.834 7.239 15.818 1.00 44.31 535 PRO A N 1
ATOM 4076 C CA . PRO A 1 535 ? 10.153 8.386 16.417 1.00 44.31 535 PRO A CA 1
ATOM 4077 C C . PRO A 1 535 ? 8.697 8.102 16.824 1.00 44.31 535 PRO A C 1
ATOM 4079 O O . PRO A 1 535 ? 8.068 8.979 17.416 1.00 44.31 535 PRO A O 1
ATOM 4082 N N . GLU A 1 536 ? 8.147 6.932 16.489 1.00 61.50 536 GLU A N 1
ATOM 4083 C CA . GLU A 1 536 ? 6.737 6.609 16.713 1.00 61.50 536 GLU A CA 1
ATOM 4084 C C . GLU A 1 536 ? 6.448 6.143 18.158 1.00 61.50 536 GLU A C 1
ATOM 4086 O O . GLU A 1 536 ? 7.267 5.457 18.781 1.00 61.50 536 GLU A O 1
ATOM 4091 N N . PRO A 1 537 ? 5.274 6.488 18.724 1.00 67.19 537 PRO A N 1
ATOM 4092 C CA . PRO A 1 537 ? 4.859 5.984 20.028 1.00 67.19 537 PRO A CA 1
ATOM 4093 C C . PRO A 1 537 ? 4.720 4.454 20.013 1.00 67.19 537 PRO A C 1
ATOM 4095 O O . PRO A 1 537 ? 4.350 3.851 19.005 1.00 67.19 537 PRO A O 1
ATOM 4098 N N . ILE A 1 538 ? 5.000 3.822 21.157 1.00 79.69 538 ILE A N 1
ATOM 4099 C CA . ILE A 1 538 ? 4.837 2.374 21.323 1.00 79.69 538 ILE A CA 1
ATOM 4100 C C . ILE A 1 538 ? 3.356 2.014 21.150 1.00 79.69 538 ILE A C 1
ATOM 4102 O O . ILE A 1 538 ? 2.489 2.532 21.854 1.00 79.69 538 ILE A O 1
ATOM 4106 N N . ASP A 1 539 ? 3.094 1.083 20.240 1.00 86.62 539 ASP A N 1
ATOM 4107 C CA . ASP A 1 539 ? 1.781 0.511 19.947 1.00 86.62 539 ASP A CA 1
ATOM 4108 C C . ASP A 1 539 ? 1.930 -1.016 19.809 1.00 86.62 539 ASP A C 1
ATOM 4110 O O . ASP A 1 539 ? 3.043 -1.556 19.761 1.00 86.62 539 ASP A O 1
ATOM 4114 N N . PHE A 1 540 ? 0.820 -1.744 19.731 1.00 92.06 540 PHE A N 1
ATOM 4115 C CA . PHE A 1 540 ? 0.849 -3.118 19.276 1.00 92.06 540 PHE A CA 1
ATOM 4116 C C . PHE A 1 540 ? 1.383 -3.189 17.844 1.00 92.06 540 PHE A C 1
ATOM 4118 O O . PHE A 1 540 ? 1.103 -2.356 16.980 1.00 92.06 540 PHE A O 1
ATOM 4125 N N . SER A 1 541 ? 2.123 -4.255 17.571 1.00 93.06 541 SER A N 1
ATOM 4126 C CA . SER A 1 541 ? 2.668 -4.522 16.252 1.00 93.06 541 SER A CA 1
ATOM 4127 C C . SER A 1 541 ? 1.961 -5.703 15.604 1.00 93.06 541 SER A C 1
ATOM 4129 O O . SER A 1 541 ? 1.526 -6.644 16.272 1.00 93.06 541 SER A O 1
ATOM 4131 N N . ALA A 1 542 ? 1.880 -5.645 14.281 1.00 95.69 542 ALA A N 1
ATOM 4132 C CA . ALA A 1 542 ? 1.348 -6.695 13.438 1.00 95.69 542 ALA A CA 1
ATOM 4133 C C . ALA A 1 542 ? 2.416 -7.121 12.436 1.00 95.69 542 ALA A C 1
ATOM 4135 O O . ALA A 1 542 ? 3.103 -6.283 11.852 1.00 95.69 542 ALA A O 1
ATOM 4136 N N . TRP A 1 543 ? 2.538 -8.426 12.246 1.00 98.00 543 TRP A N 1
ATOM 4137 C CA . TRP A 1 543 ? 3.456 -9.056 11.306 1.00 98.00 543 TRP A CA 1
ATOM 4138 C C . TRP A 1 543 ? 2.814 -10.336 10.767 1.00 98.00 543 TRP A C 1
ATOM 4140 O O . TRP A 1 543 ? 1.631 -10.601 11.007 1.00 98.00 543 TRP A O 1
ATOM 4150 N N . PHE A 1 544 ? 3.569 -11.140 10.028 1.00 98.75 544 PHE A N 1
ATOM 4151 C CA . PHE A 1 544 ? 3.072 -12.424 9.558 1.00 98.75 544 PHE A CA 1
ATOM 4152 C C . PHE A 1 544 ? 4.109 -13.527 9.705 1.00 98.75 544 PHE A C 1
ATOM 4154 O O . PHE A 1 544 ? 5.302 -13.283 9.881 1.00 98.75 544 PHE A O 1
ATOM 4161 N N . GLU A 1 545 ? 3.633 -14.762 9.646 1.00 98.75 545 GLU A N 1
ATOM 4162 C CA . GLU A 1 545 ? 4.489 -15.933 9.550 1.00 98.75 545 GLU A CA 1
ATOM 4163 C C . GLU A 1 545 ? 4.207 -16.662 8.240 1.00 98.75 545 GLU A C 1
ATOM 4165 O O . GLU A 1 545 ? 3.047 -16.794 7.847 1.00 98.75 545 GLU A O 1
ATOM 4170 N N . ALA A 1 546 ? 5.257 -17.157 7.585 1.00 98.75 546 ALA A N 1
ATOM 4171 C CA . ALA A 1 546 ? 5.170 -17.995 6.393 1.00 98.75 546 ALA A CA 1
ATOM 4172 C C . ALA A 1 546 ? 5.719 -19.397 6.684 1.00 98.75 546 ALA A C 1
ATOM 4174 O O . ALA A 1 546 ? 6.743 -19.543 7.358 1.00 98.75 546 ALA A O 1
ATOM 4175 N N . TYR A 1 547 ? 5.041 -20.429 6.183 1.00 98.75 547 TYR A N 1
ATOM 4176 C CA . TYR A 1 547 ? 5.454 -21.817 6.361 1.00 98.75 547 TYR A CA 1
ATOM 4177 C C . TYR A 1 547 ? 6.411 -22.248 5.246 1.00 98.75 547 TYR A C 1
ATOM 4179 O O . TYR A 1 547 ? 6.018 -22.365 4.084 1.00 98.75 547 TYR A O 1
ATOM 4187 N N . LEU A 1 548 ? 7.672 -22.491 5.601 1.00 98.31 548 LEU A N 1
ATOM 4188 C CA . LEU A 1 548 ? 8.739 -22.909 4.692 1.00 98.31 548 LEU A CA 1
ATOM 4189 C C . LEU A 1 548 ? 9.498 -24.084 5.313 1.00 98.31 548 LEU A C 1
ATOM 4191 O O . LEU A 1 548 ? 9.738 -24.096 6.515 1.00 98.31 548 LEU A O 1
ATOM 4195 N N . ASP A 1 549 ? 9.871 -25.071 4.500 1.00 96.56 549 ASP A N 1
ATOM 4196 C CA . ASP A 1 549 ? 10.708 -26.220 4.895 1.00 96.56 549 ASP A CA 1
ATOM 4197 C C . ASP A 1 549 ? 10.301 -26.883 6.233 1.00 96.56 549 ASP A C 1
ATOM 4199 O O . ASP A 1 549 ? 11.136 -27.244 7.058 1.00 96.56 549 ASP A O 1
ATOM 4203 N N . GLY A 1 550 ? 8.991 -27.014 6.475 1.00 96.06 550 GLY A N 1
ATOM 4204 C CA . GLY A 1 550 ? 8.449 -27.675 7.666 1.00 96.06 550 GLY A CA 1
ATOM 4205 C C . GLY A 1 550 ? 8.259 -26.775 8.897 1.00 96.06 550 GLY A C 1
ATOM 4206 O O . GLY A 1 550 ? 7.870 -27.269 9.957 1.00 96.06 550 GLY A O 1
ATOM 4207 N N . ARG A 1 551 ? 8.510 -25.462 8.794 1.00 97.12 551 ARG A N 1
ATOM 4208 C CA . ARG A 1 551 ? 8.485 -24.531 9.932 1.00 97.12 551 ARG A CA 1
ATOM 4209 C C . ARG A 1 551 ? 7.855 -23.176 9.587 1.00 97.12 551 ARG A C 1
ATOM 4211 O O . ARG A 1 551 ? 7.956 -22.686 8.470 1.00 97.12 551 ARG A O 1
ATOM 4218 N N . TRP A 1 552 ? 7.245 -22.542 10.590 1.00 98.12 552 TRP A N 1
ATOM 4219 C CA . TRP A 1 552 ? 6.811 -21.142 10.535 1.00 98.12 552 TRP A CA 1
ATOM 4220 C C . TRP A 1 552 ? 7.983 -20.186 10.783 1.00 98.12 552 TRP A C 1
ATOM 4222 O O . TRP A 1 552 ? 8.659 -20.286 11.812 1.00 98.12 552 TRP A O 1
ATOM 4232 N N . TYR A 1 553 ? 8.196 -19.254 9.857 1.00 98.44 553 TYR A N 1
ATOM 4233 C CA . TYR A 1 553 ? 9.194 -18.190 9.954 1.00 98.44 553 TYR A CA 1
ATOM 4234 C C . TYR A 1 553 ? 8.526 -16.821 10.013 1.00 98.44 553 TYR A C 1
ATOM 4236 O O . TYR A 1 553 ? 7.578 -16.570 9.272 1.00 98.44 553 TYR A O 1
ATOM 4244 N N . THR A 1 554 ? 9.040 -15.947 10.877 1.00 98.12 554 THR A N 1
ATOM 4245 C CA . THR A 1 554 ? 8.563 -14.572 11.054 1.00 98.12 554 THR A CA 1
ATOM 4246 C C . THR A 1 554 ? 9.045 -13.676 9.923 1.00 98.12 554 THR A C 1
ATOM 4248 O O . THR A 1 554 ? 10.237 -13.628 9.631 1.00 98.12 554 THR A O 1
ATOM 4251 N N . PHE A 1 555 ? 8.122 -12.906 9.355 1.00 98.38 555 PHE A N 1
ATOM 4252 C CA . PHE A 1 555 ? 8.397 -11.851 8.391 1.00 98.38 555 PHE A CA 1
ATOM 4253 C C . PHE A 1 555 ? 7.609 -10.591 8.756 1.00 98.38 555 PHE A C 1
ATOM 4255 O O . PHE A 1 555 ? 6.505 -10.655 9.298 1.00 98.38 555 PHE A O 1
ATOM 4262 N N . ASP A 1 556 ? 8.160 -9.425 8.433 1.00 96.50 556 ASP A N 1
ATOM 4263 C CA . ASP A 1 556 ? 7.526 -8.138 8.702 1.00 96.50 556 ASP A CA 1
ATOM 4264 C C . ASP A 1 556 ? 7.783 -7.187 7.537 1.00 96.50 556 ASP A C 1
ATOM 4266 O O . ASP A 1 556 ? 8.886 -6.676 7.376 1.00 96.50 556 ASP A O 1
ATOM 4270 N N . ALA A 1 557 ? 6.756 -6.945 6.723 1.00 94.44 557 ALA A N 1
ATOM 4271 C CA . ALA A 1 557 ? 6.869 -6.048 5.580 1.00 94.44 557 ALA A CA 1
ATOM 4272 C C . ALA A 1 557 ? 6.876 -4.557 5.972 1.00 94.44 557 ALA A C 1
ATOM 4274 O O . ALA A 1 557 ? 7.309 -3.732 5.176 1.00 94.44 557 ALA A O 1
ATOM 4275 N N . ARG A 1 558 ? 6.425 -4.173 7.178 1.00 91.88 558 ARG A N 1
ATOM 4276 C CA . ARG A 1 558 ? 6.488 -2.769 7.621 1.00 91.88 558 ARG A CA 1
ATOM 4277 C C . ARG A 1 558 ? 7.930 -2.369 7.883 1.00 91.88 558 ARG A C 1
ATOM 4279 O O . ARG A 1 558 ? 8.369 -1.352 7.363 1.00 91.88 558 ARG A O 1
ATOM 4286 N N . PHE A 1 559 ? 8.652 -3.140 8.691 1.00 89.31 559 PHE A N 1
ATOM 4287 C CA . PHE A 1 559 ? 10.041 -2.815 9.035 1.00 89.31 559 PHE A CA 1
ATOM 4288 C C . PHE A 1 559 ? 11.057 -3.413 8.060 1.00 89.31 559 PHE A C 1
ATOM 4290 O O . PHE A 1 559 ? 12.146 -2.867 7.917 1.00 89.31 559 PHE A O 1
ATOM 4297 N N . ASN A 1 560 ? 10.710 -4.528 7.415 1.00 92.69 560 ASN A N 1
ATOM 4298 C CA . ASN A 1 560 ? 11.527 -5.258 6.444 1.00 92.69 560 ASN A CA 1
ATOM 4299 C C . ASN A 1 560 ? 12.972 -5.535 6.895 1.00 92.69 560 ASN A C 1
ATOM 4301 O O . ASN A 1 560 ? 13.917 -5.542 6.111 1.00 92.69 560 ASN A O 1
ATOM 4305 N N . THR A 1 561 ? 13.141 -5.757 8.195 1.00 89.75 561 THR A N 1
ATOM 4306 C CA . THR A 1 561 ? 14.406 -6.135 8.819 1.00 89.75 561 THR A CA 1
ATOM 4307 C C . THR A 1 561 ? 14.117 -7.038 10.020 1.00 89.75 561 THR A C 1
ATOM 4309 O O . THR A 1 561 ? 13.101 -6.823 10.696 1.00 89.75 561 THR A O 1
ATOM 4312 N N . PRO A 1 562 ? 14.959 -8.047 10.309 1.00 91.56 562 PRO A N 1
ATOM 4313 C CA . PRO A 1 562 ? 14.815 -8.878 11.500 1.00 91.56 562 PRO A CA 1
ATOM 4314 C C . PRO A 1 562 ? 14.779 -8.048 12.786 1.00 91.56 562 PRO A C 1
ATOM 4316 O O . PRO A 1 562 ? 15.605 -7.155 12.989 1.00 91.56 562 PRO A O 1
ATOM 4319 N N . ARG A 1 563 ? 13.832 -8.350 13.678 1.00 91.88 563 ARG A N 1
ATOM 4320 C CA . ARG A 1 563 ? 13.639 -7.632 14.944 1.00 91.88 563 ARG A CA 1
ATOM 4321 C C . ARG A 1 563 ? 13.990 -8.506 16.137 1.00 91.88 563 ARG A C 1
ATOM 4323 O O . ARG A 1 563 ? 13.989 -9.726 16.044 1.00 91.88 563 ARG A O 1
ATOM 4330 N N . ILE A 1 564 ? 14.288 -7.863 17.262 1.00 91.62 564 ILE A N 1
ATOM 4331 C CA . ILE A 1 564 ? 14.532 -8.522 18.549 1.00 91.62 564 ILE A CA 1
ATOM 4332 C C . ILE A 1 564 ? 13.307 -8.301 19.442 1.00 91.62 564 ILE A C 1
ATOM 4334 O O . ILE A 1 564 ? 12.753 -7.201 19.460 1.00 91.62 564 ILE A O 1
ATOM 4338 N N . GLY A 1 565 ? 12.910 -9.321 20.207 1.00 91.88 565 GLY A N 1
ATOM 4339 C CA . GLY A 1 565 ? 11.939 -9.160 21.289 1.00 91.88 565 GLY A CA 1
ATOM 4340 C C . GLY A 1 565 ? 10.472 -9.093 20.864 1.00 91.88 565 GLY A C 1
ATOM 4341 O O . GLY A 1 565 ? 9.688 -8.385 21.496 1.00 91.88 565 GLY A O 1
ATOM 4342 N N . ARG A 1 566 ? 10.075 -9.812 19.805 1.00 93.94 566 ARG A N 1
ATOM 4343 C CA . ARG A 1 566 ? 8.652 -9.998 19.475 1.00 93.94 566 ARG A CA 1
ATOM 4344 C C . ARG A 1 566 ? 7.989 -10.897 20.511 1.00 93.94 566 ARG A C 1
ATOM 4346 O O . ARG A 1 566 ? 8.328 -12.072 20.626 1.00 93.94 566 ARG A O 1
ATOM 4353 N N . VAL A 1 567 ? 6.977 -10.377 21.199 1.00 96.44 567 VAL A N 1
ATOM 4354 C CA . VAL A 1 567 ? 6.137 -11.175 22.099 1.00 96.44 567 VAL A CA 1
ATOM 4355 C C . VAL A 1 567 ? 4.765 -11.347 21.459 1.00 96.44 567 VAL A C 1
ATOM 4357 O O . VAL A 1 567 ? 3.945 -10.429 21.444 1.00 96.44 567 VAL A O 1
ATOM 4360 N N . LEU A 1 568 ? 4.526 -12.536 20.902 1.00 97.69 568 LEU A N 1
ATOM 4361 C CA . LEU A 1 568 ? 3.259 -12.894 20.263 1.00 97.69 568 LEU A CA 1
ATOM 4362 C C . LEU A 1 568 ? 2.109 -12.854 21.282 1.00 97.69 568 LEU A C 1
ATOM 4364 O O . LEU A 1 568 ? 2.195 -13.508 22.320 1.00 97.69 568 LEU A O 1
ATOM 4368 N N . ILE A 1 569 ? 1.025 -12.144 20.958 1.00 98.00 569 ILE A N 1
ATOM 4369 C CA . ILE A 1 569 ? -0.248 -12.166 21.702 1.00 98.00 569 ILE A CA 1
ATOM 4370 C C . ILE A 1 569 ? -1.201 -13.157 21.040 1.00 98.00 569 ILE A C 1
ATOM 4372 O O . ILE A 1 569 ? -1.718 -14.068 21.685 1.00 98.00 569 ILE A O 1
ATOM 4376 N N . ALA A 1 570 ? -1.408 -13.003 19.732 1.00 97.75 570 ALA A N 1
ATOM 4377 C CA . ALA A 1 570 ? -2.358 -13.816 18.995 1.00 97.75 570 ALA A CA 1
ATOM 4378 C C . ALA A 1 570 ? -1.957 -14.002 17.529 1.00 97.75 570 ALA A C 1
ATOM 4380 O O . ALA A 1 570 ? -1.271 -13.167 16.935 1.00 97.75 570 ALA A O 1
ATOM 4381 N N . ARG A 1 571 ? -2.419 -15.104 16.942 1.00 97.75 571 ARG A N 1
ATOM 4382 C CA . ARG A 1 571 ? -2.271 -15.455 15.532 1.00 97.75 571 ARG A CA 1
ATOM 4383 C C . ARG A 1 571 ? -3.569 -16.019 14.961 1.00 97.75 571 ARG A C 1
ATOM 4385 O O . ARG A 1 571 ? -4.338 -16.667 15.663 1.00 97.75 571 ARG A O 1
ATOM 4392 N N . GLY A 1 572 ? -3.800 -15.801 13.679 1.00 97.50 572 GLY A N 1
ATOM 4393 C CA . GLY A 1 572 ? -4.982 -16.286 12.968 1.00 97.50 572 GLY A CA 1
ATOM 4394 C C . GLY A 1 572 ? -4.801 -16.136 11.465 1.00 97.50 572 GLY A C 1
ATOM 4395 O O . GLY A 1 572 ? -3.720 -15.769 11.004 1.00 97.50 572 GLY A O 1
ATOM 4396 N N . ARG A 1 573 ? -5.845 -16.377 10.671 1.00 97.69 573 ARG A N 1
ATOM 4397 C CA . ARG A 1 573 ? -5.730 -16.211 9.212 1.00 97.69 573 ARG A CA 1
ATOM 4398 C C . ARG A 1 573 ? -5.588 -14.739 8.841 1.00 97.69 573 ARG A C 1
ATOM 4400 O O . ARG A 1 573 ? -4.830 -14.414 7.934 1.00 97.69 573 ARG A O 1
ATOM 4407 N N . ASP A 1 574 ? -6.292 -13.856 9.539 1.00 98.00 574 ASP A N 1
ATOM 4408 C CA . ASP A 1 574 ? -6.144 -12.403 9.457 1.00 98.00 574 ASP A CA 1
ATOM 4409 C C . ASP A 1 574 ? -6.624 -11.729 10.758 1.00 98.00 574 ASP A C 1
ATOM 4411 O O . ASP A 1 574 ? -6.920 -12.393 11.753 1.00 98.00 574 ASP A O 1
ATOM 4415 N N . ALA A 1 575 ? -6.713 -10.395 10.766 1.00 96.44 575 ALA A N 1
ATOM 4416 C CA . ALA A 1 575 ? -7.127 -9.640 11.950 1.00 96.44 575 ALA A CA 1
ATOM 4417 C C . ALA A 1 575 ? -8.600 -9.862 12.352 1.00 96.44 575 ALA A C 1
ATOM 4419 O O . ALA A 1 575 ? -8.990 -9.456 13.444 1.00 96.44 575 ALA A O 1
ATOM 4420 N N . ALA A 1 576 ? -9.435 -10.472 11.501 1.00 95.50 576 ALA A N 1
ATOM 4421 C CA . ALA A 1 576 ? -10.814 -10.795 11.857 1.00 95.50 576 ALA A CA 1
ATOM 4422 C C . ALA A 1 576 ? -10.852 -11.898 12.911 1.00 95.50 576 ALA A C 1
ATOM 4424 O O . ALA A 1 576 ? -11.736 -11.865 13.763 1.00 95.50 576 ALA A O 1
ATOM 4425 N N . ASP A 1 577 ? -9.889 -12.825 12.882 1.00 95.50 577 ASP A N 1
ATOM 4426 C CA . ASP A 1 577 ? -9.775 -13.903 13.862 1.00 95.50 577 ASP A CA 1
ATOM 4427 C C . ASP A 1 577 ? -9.262 -13.365 15.216 1.00 95.50 577 ASP A C 1
ATOM 4429 O O . ASP A 1 577 ? -9.759 -13.798 16.257 1.00 95.50 577 ASP A O 1
ATOM 4433 N N . VAL A 1 578 ? -8.361 -12.365 15.208 1.00 95.19 578 VAL A N 1
ATOM 4434 C CA . VAL A 1 578 ? -7.576 -11.935 16.390 1.00 95.19 578 VAL A CA 1
ATOM 4435 C C . VAL A 1 578 ? -7.618 -10.433 16.760 1.00 95.19 578 VAL A C 1
ATOM 4437 O O . VAL A 1 578 ? -6.570 -9.812 16.946 1.00 95.19 578 VAL A O 1
ATOM 4440 N N . PRO A 1 579 ? -8.795 -9.799 16.903 1.00 92.88 579 PRO A N 1
ATOM 4441 C CA . PRO A 1 579 ? -8.878 -8.440 17.442 1.00 92.88 579 PRO A CA 1
ATOM 4442 C C . PRO A 1 579 ? -8.529 -8.407 18.943 1.00 92.88 579 PRO A C 1
ATOM 4444 O O . PRO A 1 579 ? -8.990 -9.258 19.703 1.00 92.88 579 PRO A O 1
ATOM 4447 N N . PHE A 1 580 ? -7.786 -7.389 19.396 1.00 93.31 580 PHE A N 1
ATOM 4448 C CA . PHE A 1 580 ? -7.446 -7.215 20.823 1.00 93.31 580 PHE A CA 1
ATOM 4449 C C . PHE A 1 580 ? -8.678 -7.077 21.722 1.00 93.31 580 PHE A C 1
ATOM 4451 O O . PHE A 1 580 ? -8.700 -7.585 22.841 1.00 93.31 580 PHE A O 1
ATOM 4458 N N . LEU A 1 581 ? -9.706 -6.396 21.212 1.00 94.50 581 LEU A N 1
ATOM 4459 C CA . LEU A 1 581 ? -11.008 -6.233 21.841 1.00 94.50 581 LEU A CA 1
ATOM 4460 C C . LEU A 1 581 ? -12.076 -6.481 20.779 1.00 94.50 581 LEU A C 1
ATOM 4462 O O . LEU A 1 581 ? -12.219 -5.709 19.831 1.00 94.50 581 LEU A O 1
ATOM 4466 N N . ARG A 1 582 ? -12.834 -7.567 20.935 1.00 95.19 582 ARG A N 1
ATOM 4467 C CA . ARG A 1 582 ? -14.056 -7.820 20.170 1.00 95.19 582 ARG A CA 1
ATOM 4468 C C . ARG A 1 582 ? -15.252 -7.516 21.052 1.00 95.19 582 ARG A C 1
ATOM 4470 O O . ARG A 1 582 ? -15.465 -8.208 22.045 1.00 95.19 582 ARG A O 1
ATOM 4477 N N . SER A 1 583 ? -16.039 -6.522 20.670 1.00 95.75 583 SER A N 1
ATOM 4478 C CA . SER A 1 583 ? -17.302 -6.199 21.324 1.00 95.75 583 SER A CA 1
ATOM 4479 C C . SER A 1 583 ? -18.494 -6.717 20.531 1.00 95.75 583 SER A C 1
ATOM 4481 O O . SER A 1 583 ? -18.505 -6.720 19.300 1.00 95.75 583 SER A O 1
ATOM 4483 N N . PHE A 1 584 ? -19.517 -7.156 21.257 1.00 96.50 584 PHE A N 1
ATOM 4484 C CA . PHE A 1 584 ? -20.812 -7.552 20.707 1.00 96.50 584 PHE A CA 1
ATOM 4485 C C . PHE A 1 584 ? -21.854 -6.488 21.062 1.00 96.50 584 PHE A C 1
ATOM 4487 O O . PHE A 1 584 ? -22.849 -6.754 21.733 1.00 96.50 584 PHE A O 1
ATOM 4494 N N . GLY A 1 585 ? -21.564 -5.251 20.663 1.00 93.94 585 GLY A N 1
ATOM 4495 C CA . GLY A 1 585 ? -22.355 -4.067 20.975 1.00 93.94 585 GLY A CA 1
ATOM 4496 C C . GLY A 1 585 ? -21.594 -2.780 20.664 1.00 93.94 585 GLY A C 1
ATOM 4497 O O . GLY A 1 585 ? -20.397 -2.798 20.365 1.00 93.94 585 GLY A O 1
ATOM 4498 N N . GLU A 1 586 ? -22.306 -1.660 20.722 1.00 92.81 586 GLU A N 1
ATOM 4499 C CA . GLU A 1 586 ? -21.721 -0.339 20.515 1.00 92.81 586 GLU A CA 1
ATOM 4500 C C . GLU A 1 586 ? -20.815 0.050 21.689 1.00 92.81 586 GLU A C 1
ATOM 4502 O O . GLU A 1 586 ? -21.154 -0.146 22.859 1.00 92.81 586 GLU A O 1
ATOM 4507 N N . HIS A 1 587 ? -19.648 0.601 21.365 1.00 94.88 587 HIS A N 1
ATOM 4508 C CA . HIS A 1 587 ? -18.682 1.093 22.338 1.00 94.88 587 HIS A CA 1
ATOM 4509 C C . HIS A 1 587 ? -17.820 2.187 21.712 1.00 94.88 587 HIS A C 1
ATOM 4511 O O . HIS A 1 587 ? -17.689 2.264 20.489 1.00 94.88 587 HIS A O 1
ATOM 4517 N N . GLN A 1 588 ? -17.191 2.993 22.560 1.00 94.31 588 GLN A N 1
ATOM 4518 C CA . GLN A 1 588 ? -16.205 3.986 22.156 1.00 94.31 588 GLN A CA 1
ATOM 4519 C C . GLN A 1 588 ? -14.901 3.743 22.912 1.00 94.31 588 GLN A C 1
ATOM 4521 O O . GLN A 1 588 ? -14.891 3.767 24.138 1.00 94.31 588 GLN A O 1
ATOM 4526 N N . LEU A 1 589 ? -13.796 3.526 22.197 1.00 92.94 589 LEU A N 1
ATOM 4527 C CA . LEU A 1 589 ? -12.465 3.480 22.803 1.00 92.94 589 LEU A CA 1
ATOM 4528 C C . LEU A 1 589 ? -12.027 4.912 23.150 1.00 92.94 589 LEU A C 1
ATOM 4530 O O . LEU A 1 589 ? -11.990 5.776 22.276 1.00 92.94 589 LEU A O 1
ATOM 4534 N N . THR A 1 590 ? -11.726 5.169 24.420 1.00 92.81 590 THR A N 1
ATOM 4535 C CA . THR A 1 590 ? -11.397 6.500 24.961 1.00 92.81 590 THR A CA 1
ATOM 4536 C C . THR A 1 590 ? -9.967 6.602 25.485 1.00 92.81 590 THR A C 1
ATOM 4538 O O . THR A 1 590 ? -9.468 7.707 25.684 1.00 92.81 590 THR A O 1
ATOM 4541 N N . GLY A 1 591 ? -9.284 5.474 25.687 1.00 89.69 591 GLY A N 1
ATOM 4542 C CA . GLY A 1 591 ? -7.891 5.437 26.116 1.00 89.69 591 GLY A CA 1
ATOM 4543 C C . GLY A 1 591 ? -7.183 4.194 25.599 1.00 89.69 591 GLY A C 1
ATOM 4544 O O . GLY A 1 591 ? -7.763 3.109 25.553 1.00 89.69 591 GLY A O 1
ATOM 4545 N N . PHE A 1 592 ? -5.931 4.367 25.196 1.00 92.19 592 PHE A N 1
ATOM 4546 C CA . PHE A 1 592 ? -5.134 3.311 24.601 1.00 92.19 592 PHE A CA 1
ATOM 4547 C C . PHE A 1 592 ? -3.652 3.574 24.877 1.00 92.19 592 PHE A C 1
ATOM 4549 O O . PHE A 1 592 ? -3.130 4.629 24.526 1.00 92.19 592 PHE A O 1
ATOM 4556 N N . GLU A 1 593 ? -2.993 2.626 25.533 1.00 94.19 593 GLU A N 1
ATOM 4557 C CA . GLU A 1 593 ? -1.578 2.691 25.890 1.00 94.19 593 GLU A CA 1
ATOM 4558 C C . GLU A 1 593 ? -0.975 1.288 25.806 1.00 94.19 593 GLU A C 1
ATOM 4560 O O . GLU A 1 593 ? -1.571 0.321 26.292 1.00 94.19 593 GLU A O 1
ATOM 4565 N N . VAL A 1 594 ? 0.217 1.181 25.222 1.00 94.38 594 VAL A N 1
ATOM 4566 C CA . VAL A 1 594 ? 0.980 -0.064 25.111 1.00 94.38 594 VAL A CA 1
ATOM 4567 C C . VAL A 1 594 ? 2.358 0.146 25.726 1.00 94.38 594 VAL A C 1
ATOM 4569 O O . VAL A 1 594 ? 2.990 1.183 25.554 1.00 94.38 594 VAL A O 1
ATOM 4572 N N . ILE A 1 595 ? 2.817 -0.854 26.469 1.00 92.00 595 ILE A N 1
ATOM 4573 C CA . ILE A 1 595 ? 4.086 -0.860 27.189 1.00 92.00 595 ILE A CA 1
ATOM 4574 C C . ILE A 1 595 ? 4.938 -1.967 26.582 1.00 92.00 595 ILE A C 1
ATOM 4576 O O . ILE A 1 595 ? 4.508 -3.121 26.512 1.00 92.00 595 ILE A O 1
ATOM 4580 N N . THR A 1 596 ? 6.145 -1.635 26.133 1.00 91.62 596 THR A N 1
ATOM 4581 C CA . THR A 1 596 ? 7.146 -2.628 25.728 1.00 91.62 596 THR A CA 1
ATOM 4582 C C . THR A 1 596 ? 8.545 -2.095 25.993 1.00 91.62 596 THR A C 1
ATOM 4584 O O . THR A 1 596 ? 9.042 -1.236 25.270 1.00 91.62 596 THR A O 1
ATOM 4587 N N . GLU A 1 597 ? 9.179 -2.608 27.040 1.00 88.62 597 GLU A N 1
ATOM 4588 C CA . GLU A 1 597 ? 10.450 -2.093 27.549 1.00 88.62 597 GLU A CA 1
ATOM 4589 C C . GLU A 1 597 ? 11.398 -3.256 27.837 1.00 88.62 597 GLU A C 1
ATOM 4591 O O . GLU A 1 597 ? 11.035 -4.200 28.541 1.00 88.62 597 GLU A O 1
ATOM 4596 N N . ALA A 1 598 ? 12.617 -3.199 27.299 1.00 87.00 598 ALA A N 1
ATOM 4597 C CA . ALA A 1 598 ? 13.675 -4.100 27.734 1.00 87.00 598 ALA A CA 1
ATOM 4598 C C . ALA A 1 598 ? 14.110 -3.703 29.149 1.00 87.00 598 ALA A C 1
ATOM 4600 O O . ALA A 1 598 ? 14.375 -2.532 29.418 1.00 87.00 598 ALA A O 1
ATOM 4601 N N . LEU A 1 599 ? 14.173 -4.679 30.046 1.00 86.75 599 LEU A N 1
ATOM 4602 C CA . LEU A 1 599 ? 14.674 -4.498 31.398 1.00 86.75 599 LEU A CA 1
ATOM 4603 C C . LEU A 1 599 ? 16.185 -4.738 31.393 1.00 86.75 599 LEU A C 1
ATOM 4605 O O . LEU A 1 599 ? 16.658 -5.721 30.817 1.00 86.75 599 LEU A O 1
ATOM 4609 N N . GLU A 1 600 ? 16.931 -3.840 32.036 1.00 67.94 600 GLU A N 1
ATOM 4610 C CA . GLU A 1 600 ? 18.361 -4.034 32.286 1.00 67.94 600 GLU A CA 1
ATOM 4611 C C . GLU A 1 600 ? 18.572 -5.372 33.025 1.00 67.94 600 GLU A C 1
ATOM 4613 O O . GLU A 1 600 ? 17.769 -5.712 33.906 1.00 67.94 600 GLU A O 1
ATOM 4618 N N . PRO A 1 601 ? 19.615 -6.153 32.685 1.00 58.91 601 PRO A N 1
ATOM 4619 C CA . PRO A 1 601 ? 19.962 -7.334 33.462 1.00 58.91 601 PRO A CA 1
ATOM 4620 C C . PRO A 1 601 ? 20.295 -6.892 34.892 1.00 58.91 601 PRO A C 1
ATOM 4622 O O . PRO A 1 601 ? 21.223 -6.109 35.093 1.00 58.91 601 PRO A O 1
ATOM 4625 N N . GLY A 1 602 ? 19.494 -7.349 35.857 1.00 46.09 602 GLY A N 1
ATOM 4626 C CA . GLY A 1 602 ? 19.700 -7.091 37.285 1.00 46.09 602 GLY A CA 1
ATOM 4627 C C . GLY A 1 602 ? 20.856 -7.871 37.889 1.00 46.09 602 GLY A C 1
ATOM 4628 O O . GLY A 1 602 ? 21.227 -8.925 37.318 1.00 46.09 602 GLY A O 1
#